Protein AF-A0A454KS93-F1 (afdb_monomer)

InterPro domains:
  IPR001525 C-5 cytosine methyltransferase [PF00145] (97-179)
  IPR029063 S-adenosyl-L-methionine-dependent methyltransferase superfamily [G3DSA:3.40.50.150] (96-334)
  IPR029063 S-adenosyl-L-methionine-dependent methyltransferase superfamily [SSF53335] (95-441)

Mean predicted aligned error: 11.84 Å

Nearest PDB structures (foldseek):
  4h0n-assembly4_D  TM=5.777E-01  e=2.054E-08  Spodoptera frugiperda
  6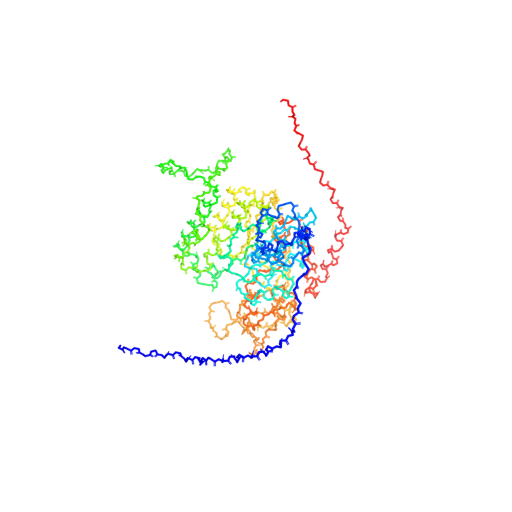fdf-assembly1_A  TM=6.217E-01  e=2.434E-07  Schizosaccharomyces pombe
  3qv2-assembly1_A  TM=5.971E-01  e=1.710E-07  Entamoeba histolytica
  6fdf-assembly4_D  TM=6.252E-01  e=1.832E-06  Schizosaccharomyces pombe
  4zcf-assembly1_B  TM=2.943E-01  e=9.602E-01  Escherichia coli

Foldseek 3Di:
DDDDDDDDDDDDDDDDDDDDDDDDDDDDDDDDDDDDDDDDPPDPPPPDLDQDDLVNQPPHAPVVQPDPSSVVNLCVLCPQHDSRLSHDDDPPQAAEEEAEQCFLHLLPCLQCVLQVHRYNYEYEHQDPLRQVLNVVVVHHYTNDDVLPDQLLRSSLLAHAEYEYEFFAQLQAPVHPVLCPDPVLVVLLLVLLVLLLLQLQLADPPPPPDPPVPPDDPDVPDQQHRGDRPPDDSNNSLVSNVPRPRVRSSCLSVLSNNVSSNVSSNHNHFKYKYKYHLRDDVVSLVSSVVSVVSVQFPDKDKDFDWCQQLAAQATDTIIMIITGRPDPLDVDDDLGDPHGRHDFLCLLQVHDQQWWKAQAPPDDDPPDGTDGRVGSHYAQALSLQQIATVVGNPDHDDLLSLCSNLLHHSVSPRGDDSSSSSHSSRSRDRSSSSNSSVCSNVVGPSSLSSLVSSCVSRVVRRVVVNVVSVVVVVPDDDDDDPDDPDDDDDDD

Radius of gyration: 29.56 Å; Cα contacts (8 Å, |Δi|>4): 821; chains: 1; bounding box: 99×75×86 Å

Secondary structure (DSSP, 8-state):
----PPPPPPPPP--PPPP-PPPP----------------------PPPPPP-GGGGTT--GGG--SHHHHHHHHHHHTTS-GGGGSPPPTTSPEEEEEET-TTSHHHIIIIIIS---EEEEEEES-HHHHHHHHHTT-EEEE--GGGS-TT-GGGTTEEEEEE----TTTSTTS--GGGSHHHHHHHHHHHHHHHHHHTSS---S-----SS-----TTS---PPPP----HHHHHHGGGG-S-TTGGGGGHHHHHHHHHHHTT----EEEEEEETT--HHHHHHHHHHHHHTT-SEEEEEEEEGGGBT-SB--EEEEEEEESSS---S---SS-SS-B---HHHHHT--TTPEEESSTT---TT-SEEESSSPBPPP-GGGGG-EETTBTT----HHHHHHHTT--TT----S-HHHHHHHHHHPPPHHHHHHHHHHHHT--HHHHHHHHHHHHSHHHHHHHHHHHHHHHHHSPPPPP-----------

Structure (mmCIF, N/CA/C/O backbone):
data_AF-A0A454KS93-F1
#
_entry.id   AF-A0A454KS93-F1
#
loop_
_atom_site.group_PDB
_atom_site.id
_atom_site.type_symbol
_atom_site.label_atom_id
_atom_site.label_alt_id
_atom_site.label_comp_id
_atom_site.label_asym_id
_atom_site.label_entity_id
_atom_site.label_seq_id
_atom_site.pdbx_PDB_ins_code
_atom_site.Cartn_x
_atom_site.Cartn_y
_atom_site.Cartn_z
_atom_site.occupancy
_atom_site.B_iso_or_equiv
_atom_site.auth_seq_id
_atom_site.auth_comp_id
_atom_site.auth_asym_id
_atom_site.auth_atom_id
_atom_site.pdbx_PDB_model_num
ATOM 1 N N . MET A 1 1 ? 33.285 26.943 26.520 1.00 32.34 1 MET A N 1
ATOM 2 C CA . MET A 1 1 ? 34.723 26.709 26.775 1.00 32.34 1 MET A CA 1
ATOM 3 C C . MET A 1 1 ? 34.941 25.203 26.921 1.00 32.34 1 MET A C 1
ATOM 5 O O . MET A 1 1 ? 34.524 24.638 27.915 1.00 32.34 1 MET A O 1
ATOM 9 N N . ARG A 1 2 ? 35.495 24.596 25.861 1.00 27.61 2 ARG A N 1
ATOM 10 C CA . ARG A 1 2 ? 36.168 23.284 25.716 1.00 27.61 2 ARG A CA 1
ATOM 11 C C . ARG A 1 2 ? 35.534 21.988 26.264 1.00 27.61 2 ARG A C 1
ATOM 13 O O . ARG A 1 2 ? 35.447 21.743 27.459 1.00 27.61 2 ARG A O 1
ATOM 20 N N . ALA A 1 3 ? 35.246 21.126 25.289 1.00 24.81 3 ALA A N 1
ATOM 21 C CA . ALA A 1 3 ? 34.956 19.702 25.354 1.00 24.81 3 ALA A CA 1
ATOM 22 C C . ALA A 1 3 ? 36.098 18.849 25.942 1.00 24.81 3 ALA A C 1
ATOM 24 O O . ALA A 1 3 ? 37.269 19.226 25.871 1.00 24.81 3 ALA A O 1
ATOM 25 N N . ARG A 1 4 ? 35.755 17.637 26.397 1.00 28.17 4 ARG A N 1
ATOM 26 C CA . ARG A 1 4 ? 36.652 16.474 26.360 1.00 28.17 4 ARG A CA 1
ATOM 27 C C . ARG A 1 4 ? 35.896 15.259 25.827 1.00 28.17 4 ARG A C 1
ATOM 29 O O . ARG A 1 4 ? 35.021 14.716 26.495 1.00 28.17 4 ARG A O 1
ATOM 36 N N . PHE A 1 5 ? 36.255 14.889 24.604 1.00 28.20 5 PHE A N 1
ATOM 37 C CA . PHE A 1 5 ? 35.978 13.603 23.978 1.00 28.20 5 PHE A CA 1
ATOM 38 C C . PHE A 1 5 ? 36.704 12.484 24.742 1.00 28.20 5 PHE A C 1
ATOM 40 O O . PHE A 1 5 ? 37.827 12.680 25.206 1.00 28.20 5 PHE A O 1
ATOM 47 N N . ARG A 1 6 ? 36.059 11.319 24.869 1.00 28.14 6 ARG A N 1
ATOM 48 C CA . ARG A 1 6 ? 36.699 10.052 25.247 1.00 28.14 6 ARG A CA 1
ATOM 49 C C . ARG A 1 6 ? 37.050 9.293 23.967 1.00 28.14 6 ARG A C 1
ATOM 51 O O . ARG A 1 6 ? 36.176 9.086 23.130 1.00 28.14 6 ARG A O 1
ATOM 58 N N . GLU A 1 7 ? 38.316 8.911 23.844 1.00 30.38 7 GLU A N 1
ATOM 59 C CA . GLU A 1 7 ? 38.853 8.037 22.798 1.00 30.38 7 GLU A CA 1
ATOM 60 C C . GLU A 1 7 ? 38.431 6.566 23.002 1.00 30.38 7 GLU A C 1
ATOM 62 O O . GLU A 1 7 ? 38.170 6.158 24.141 1.00 30.38 7 GLU A O 1
ATOM 67 N N . PRO A 1 8 ? 38.370 5.760 21.923 1.00 31.55 8 PRO A N 1
ATOM 68 C CA . PRO A 1 8 ? 38.055 4.339 21.984 1.00 31.55 8 PRO A CA 1
ATOM 69 C C . PRO A 1 8 ? 39.294 3.460 22.235 1.00 31.55 8 PRO A C 1
ATOM 71 O O . PRO A 1 8 ? 40.402 3.747 21.789 1.00 31.55 8 PRO A O 1
ATOM 74 N N . LEU A 1 9 ? 39.062 2.357 22.950 1.00 29.53 9 LEU A N 1
ATOM 75 C CA . LEU A 1 9 ? 40.029 1.313 23.295 1.00 29.53 9 LEU A CA 1
ATOM 76 C C . LEU A 1 9 ? 40.580 0.598 22.051 1.00 29.53 9 LEU A C 1
ATOM 78 O O . LEU A 1 9 ? 39.822 0.108 21.214 1.00 29.53 9 LEU A O 1
ATOM 82 N N . ALA A 1 10 ? 41.908 0.502 21.986 1.00 28.92 10 ALA A N 1
ATOM 83 C CA . ALA A 1 10 ? 42.659 -0.261 20.998 1.00 28.92 10 ALA A CA 1
ATOM 84 C C . ALA A 1 10 ? 42.589 -1.779 21.262 1.00 28.92 10 ALA A C 1
ATOM 86 O O . ALA A 1 10 ? 42.678 -2.237 22.401 1.00 28.92 10 ALA A O 1
ATOM 87 N N . CYS A 1 11 ? 42.464 -2.546 20.179 1.00 27.55 11 CYS A N 1
ATOM 88 C CA . CYS A 1 11 ? 42.562 -4.005 20.132 1.00 27.55 11 CYS A CA 1
ATOM 89 C C . CYS A 1 11 ? 44.049 -4.425 20.048 1.00 27.55 11 CYS A C 1
ATOM 91 O O . CYS A 1 11 ? 44.790 -3.791 19.292 1.00 27.55 11 CYS A O 1
ATOM 93 N N . PRO A 1 12 ? 44.526 -5.449 20.784 1.00 31.70 12 PRO A N 1
ATOM 94 C CA . PRO A 1 12 ? 45.919 -5.878 20.710 1.00 31.70 12 PRO A CA 1
ATOM 95 C C . PRO A 1 12 ? 46.189 -6.780 19.497 1.00 31.70 12 PRO A C 1
ATOM 97 O O . PRO A 1 12 ? 45.365 -7.598 19.090 1.00 31.70 12 PRO A O 1
ATOM 100 N N . ALA A 1 13 ? 47.382 -6.603 18.935 1.00 31.69 13 ALA A N 1
ATOM 101 C CA . ALA A 1 13 ? 47.897 -7.272 17.754 1.00 31.69 13 ALA A CA 1
ATOM 102 C C . ALA A 1 13 ? 48.473 -8.678 18.026 1.00 31.69 13 ALA A C 1
ATOM 104 O O . ALA A 1 13 ? 48.837 -9.026 19.148 1.00 31.69 13 ALA A O 1
ATOM 105 N N . SER A 1 14 ? 48.684 -9.384 16.907 1.00 30.98 14 SER A N 1
ATOM 106 C CA . SER A 1 14 ? 49.675 -10.441 16.635 1.00 30.98 14 SER A CA 1
ATOM 107 C C . SER A 1 14 ? 49.473 -11.833 17.251 1.00 30.98 14 SER A C 1
ATOM 109 O O . SER A 1 14 ? 49.798 -12.083 18.406 1.00 30.98 14 SER A O 1
ATOM 111 N N . VAL A 1 15 ? 49.062 -12.778 16.394 1.00 32.28 15 VAL A N 1
ATOM 112 C CA . VAL A 1 15 ? 49.328 -14.217 16.545 1.00 32.28 15 VAL A CA 1
ATOM 113 C C . VAL A 1 15 ? 50.356 -14.617 15.488 1.00 32.28 15 VAL A C 1
ATOM 115 O O . VAL A 1 15 ? 50.114 -14.510 14.288 1.00 32.28 15 VAL A O 1
ATOM 118 N N . THR A 1 16 ? 51.516 -15.047 15.969 1.00 32.00 16 THR A N 1
ATOM 119 C CA . THR A 1 16 ? 52.634 -15.623 15.219 1.00 32.00 16 THR A CA 1
ATOM 120 C C . THR A 1 16 ? 52.289 -17.060 14.820 1.00 32.00 16 THR A C 1
ATOM 122 O O . THR A 1 16 ? 51.987 -17.868 15.697 1.00 32.00 16 THR A O 1
ATOM 125 N N . PHE A 1 17 ? 52.358 -17.410 13.533 1.00 31.44 17 PHE A N 1
ATOM 126 C CA . PHE A 1 17 ? 52.336 -18.811 13.097 1.00 31.44 17 PHE A CA 1
ATOM 127 C C . PHE A 1 17 ? 53.763 -19.292 12.828 1.00 31.44 17 PHE A C 1
ATOM 129 O O . PHE A 1 17 ? 54.508 -18.668 12.075 1.00 31.44 17 PHE A O 1
ATOM 136 N N . LEU A 1 18 ? 54.127 -20.386 13.503 1.00 31.17 18 LEU A N 1
ATOM 137 C CA . LEU A 1 18 ? 55.395 -21.094 13.376 1.00 31.17 18 LEU A CA 1
ATOM 138 C C . LEU A 1 18 ? 55.593 -21.643 11.956 1.00 31.17 18 LEU A C 1
ATOM 140 O O . LEU A 1 18 ? 54.722 -22.331 11.423 1.00 31.17 18 LEU A O 1
ATOM 144 N N . GLU A 1 19 ? 56.787 -21.422 11.407 1.00 32.50 19 GLU A N 1
ATOM 145 C CA . GLU A 1 19 ? 57.340 -22.213 10.310 1.00 32.50 19 GLU A CA 1
ATOM 146 C C . GLU A 1 19 ? 57.546 -23.664 10.772 1.00 32.50 19 GLU A C 1
ATOM 148 O O . GLU A 1 19 ? 58.285 -23.932 11.720 1.00 32.50 19 GLU A O 1
ATOM 153 N N . LEU A 1 20 ? 56.907 -24.614 10.087 1.00 32.38 20 LEU A N 1
ATOM 154 C CA . LEU A 1 20 ? 57.217 -26.037 10.201 1.00 32.38 20 LEU A CA 1
ATOM 155 C C . LEU A 1 20 ? 58.201 -26.414 9.092 1.00 32.38 20 LEU A C 1
ATOM 157 O O . LEU A 1 20 ? 57.853 -26.485 7.915 1.00 32.38 20 LEU A O 1
ATOM 161 N N . THR A 1 21 ? 59.445 -26.652 9.494 1.00 32.47 21 THR A N 1
ATOM 162 C CA . THR A 1 21 ? 60.526 -27.184 8.664 1.00 32.47 21 THR A CA 1
ATOM 163 C C . THR A 1 21 ? 60.241 -28.653 8.329 1.00 32.47 21 THR A C 1
ATOM 165 O O . THR A 1 21 ? 60.115 -29.482 9.230 1.00 32.47 21 THR A O 1
ATOM 168 N N . VAL A 1 22 ? 60.158 -29.000 7.042 1.00 35.75 22 VAL A N 1
ATOM 169 C CA . VAL A 1 22 ? 60.088 -30.398 6.576 1.00 35.75 22 VAL A CA 1
ATOM 170 C C . VAL A 1 22 ? 61.500 -30.847 6.164 1.00 35.75 22 VAL A C 1
ATOM 172 O O . VAL A 1 22 ? 62.141 -30.142 5.381 1.00 35.75 22 VAL A O 1
ATOM 175 N N . PRO A 1 23 ? 62.024 -31.981 6.668 1.00 32.53 23 PRO A N 1
ATOM 176 C CA . PRO A 1 23 ? 63.381 -32.425 6.363 1.00 32.53 23 PRO A CA 1
ATOM 177 C C . PRO A 1 23 ? 63.497 -33.026 4.954 1.00 32.53 23 PRO A C 1
ATOM 179 O O . PRO A 1 23 ? 62.666 -33.828 4.526 1.00 32.53 23 PRO A O 1
ATOM 182 N N . GLN A 1 24 ? 64.574 -32.658 4.253 1.00 32.94 24 GLN A N 1
ATOM 183 C CA . GLN A 1 24 ? 64.985 -33.240 2.975 1.00 32.94 24 GLN A CA 1
ATOM 184 C C . GLN A 1 24 ? 65.423 -34.701 3.157 1.00 32.94 24 GLN A C 1
ATOM 186 O O . GLN A 1 24 ? 66.399 -34.984 3.848 1.00 32.94 24 GLN A O 1
ATOM 191 N N . LEU A 1 25 ? 64.734 -35.616 2.475 1.00 32.94 25 LEU A N 1
ATOM 192 C CA . LEU A 1 25 ? 65.179 -36.989 2.245 1.00 32.94 25 LEU A CA 1
ATOM 193 C C . LEU A 1 25 ? 65.755 -37.083 0.828 1.00 32.94 25 LEU A C 1
ATOM 195 O O . LEU A 1 25 ? 65.044 -36.926 -0.163 1.00 32.94 25 LEU A O 1
ATOM 199 N N . THR A 1 26 ? 67.061 -37.316 0.746 1.00 34.22 26 THR A N 1
ATOM 200 C CA . THR A 1 26 ? 67.799 -37.613 -0.482 1.00 34.22 26 THR A CA 1
ATOM 201 C C . THR A 1 26 ? 67.627 -39.087 -0.858 1.00 34.22 26 THR A C 1
ATOM 203 O O . THR A 1 26 ? 67.929 -39.978 -0.067 1.00 34.22 26 THR A O 1
ATOM 206 N N . LEU A 1 27 ? 67.185 -39.351 -2.090 1.00 37.44 27 LEU A N 1
ATOM 207 C CA . LEU A 1 27 ? 67.285 -40.663 -2.740 1.00 37.44 27 LEU A CA 1
ATOM 208 C C . LEU A 1 27 ? 68.168 -40.544 -3.996 1.00 37.44 27 LEU A C 1
ATOM 210 O O . LEU A 1 27 ? 68.100 -39.523 -4.685 1.00 37.44 27 LEU A O 1
ATOM 214 N N . PRO A 1 28 ? 69.018 -41.544 -4.296 1.00 33.94 28 PRO A N 1
ATOM 215 C CA . PRO A 1 28 ? 70.029 -41.429 -5.338 1.00 33.94 28 PRO A CA 1
ATOM 216 C C . PRO A 1 28 ? 69.513 -41.822 -6.732 1.00 33.94 28 PRO A C 1
ATOM 218 O O . PRO A 1 28 ? 68.900 -42.867 -6.915 1.00 33.94 28 PRO A O 1
ATOM 221 N N . GLY A 1 29 ? 69.867 -40.985 -7.712 1.00 38.38 29 GLY A N 1
ATOM 222 C CA . GLY A 1 29 ? 70.381 -41.366 -9.032 1.00 38.38 29 GLY A CA 1
ATOM 223 C C . GLY A 1 29 ? 69.518 -42.215 -9.962 1.00 38.38 29 GLY A C 1
ATOM 224 O O . GLY A 1 29 ? 69.742 -43.416 -10.034 1.00 38.38 29 GLY A O 1
ATOM 225 N N . ILE A 1 30 ? 68.699 -41.568 -10.804 1.00 34.62 30 ILE A N 1
ATOM 226 C CA . ILE A 1 30 ? 68.398 -42.017 -12.179 1.00 34.62 30 ILE A CA 1
ATOM 227 C C . ILE A 1 30 ? 68.176 -40.779 -13.074 1.00 34.62 30 ILE A C 1
ATOM 229 O O . ILE A 1 30 ? 67.303 -39.959 -12.799 1.00 34.62 30 ILE A O 1
ATOM 233 N N . THR A 1 31 ? 68.921 -40.678 -14.176 1.00 33.78 31 THR A N 1
ATOM 234 C CA . THR A 1 31 ? 68.682 -39.764 -15.314 1.00 33.78 31 THR A CA 1
ATOM 235 C C . THR A 1 31 ? 68.982 -40.547 -16.602 1.00 33.78 31 THR A C 1
ATOM 237 O O . THR A 1 31 ? 69.881 -41.386 -16.571 1.00 33.78 31 THR A O 1
ATOM 240 N N . PRO A 1 32 ? 68.420 -40.207 -17.775 1.00 41.47 32 PRO A N 1
ATOM 241 C CA . PRO A 1 32 ? 67.010 -40.033 -18.127 1.00 41.47 32 PRO A CA 1
ATOM 242 C C . PRO A 1 32 ? 66.598 -40.980 -19.282 1.00 41.47 32 PRO A C 1
ATOM 244 O O . PRO A 1 32 ? 67.422 -41.378 -20.101 1.00 41.47 32 PRO A O 1
ATOM 247 N N . ALA A 1 33 ? 65.302 -41.249 -19.439 1.00 30.98 33 ALA A N 1
ATOM 248 C CA . ALA A 1 33 ? 64.746 -41.654 -20.731 1.00 30.98 33 ALA A CA 1
ATOM 249 C C . ALA A 1 33 ? 63.745 -40.579 -21.167 1.00 30.98 33 ALA A C 1
ATOM 251 O O . ALA A 1 33 ? 62.695 -40.426 -20.548 1.00 30.98 33 ALA A O 1
ATOM 252 N N . GLN A 1 34 ? 64.084 -39.805 -22.201 1.00 43.91 34 GLN A N 1
ATOM 253 C CA . GLN A 1 34 ? 63.077 -39.044 -22.941 1.00 43.91 34 GLN A CA 1
ATOM 254 C C . GLN A 1 34 ? 62.287 -40.017 -23.817 1.00 43.91 34 GLN A C 1
ATOM 256 O O . GLN A 1 34 ? 62.895 -40.817 -24.533 1.00 43.91 34 GLN A O 1
ATOM 261 N N . PRO A 1 35 ? 60.950 -39.916 -23.814 1.00 35.12 35 PRO A N 1
ATOM 262 C CA . PRO A 1 35 ? 60.295 -39.851 -25.112 1.00 35.12 35 PRO A CA 1
ATOM 263 C C . PRO A 1 35 ? 59.143 -38.840 -25.197 1.00 35.12 35 PRO A C 1
ATOM 265 O O . PRO A 1 35 ? 58.388 -38.613 -24.256 1.00 35.12 35 PRO A O 1
ATOM 268 N N . SER A 1 36 ? 59.061 -38.292 -26.411 1.00 33.25 36 SER A N 1
ATOM 269 C CA . SER A 1 36 ? 57.916 -37.712 -27.118 1.00 33.25 36 SER A CA 1
ATOM 270 C C . SER A 1 36 ? 57.097 -36.626 -26.422 1.00 33.25 36 SER A C 1
ATOM 272 O O . SER A 1 36 ? 56.149 -36.876 -25.680 1.00 33.25 36 SER A O 1
ATOM 274 N N . VAL A 1 37 ? 57.401 -35.396 -26.831 1.00 46.84 37 VAL A N 1
ATOM 275 C CA . VAL A 1 37 ? 56.399 -34.354 -27.042 1.00 46.84 37 VAL A CA 1
ATOM 276 C C . VAL A 1 37 ? 55.447 -34.880 -28.115 1.00 46.84 37 VAL A C 1
ATOM 278 O O . VAL A 1 37 ? 55.883 -35.016 -29.247 1.00 46.84 37 VAL A O 1
ATOM 281 N N . ASP A 1 38 ? 54.231 -35.282 -27.746 1.00 45.75 38 ASP A N 1
ATOM 282 C CA . ASP A 1 38 ? 53.028 -35.159 -28.581 1.00 45.75 38 ASP A CA 1
ATOM 283 C C . ASP A 1 38 ? 51.778 -35.616 -27.804 1.00 45.75 38 ASP A C 1
ATOM 285 O O . ASP A 1 38 ? 51.724 -36.699 -27.227 1.00 45.75 38 ASP A O 1
ATOM 289 N N . HIS A 1 39 ? 50.773 -34.736 -27.809 1.00 45.06 39 HIS A N 1
ATOM 290 C CA . HIS A 1 39 ? 49.385 -34.926 -27.364 1.00 45.06 39 HIS A CA 1
ATOM 291 C C . HIS A 1 39 ? 49.109 -35.149 -25.863 1.00 45.06 39 HIS A C 1
ATOM 293 O O . HIS A 1 39 ? 48.616 -36.191 -25.438 1.00 45.06 39 HIS A O 1
ATOM 299 N N . LEU A 1 40 ? 49.245 -34.076 -25.075 1.00 34.47 40 LEU A N 1
ATOM 300 C CA . LEU A 1 40 ? 48.333 -33.835 -23.949 1.00 34.47 40 LEU A CA 1
ATOM 301 C C . LEU A 1 40 ? 47.090 -33.100 -24.485 1.00 34.47 40 LEU A C 1
ATOM 303 O O . LEU A 1 40 ? 47.260 -32.098 -25.188 1.00 34.47 40 LEU A O 1
ATOM 307 N N . PRO A 1 41 ? 45.851 -33.543 -24.191 1.00 39.47 41 PRO A N 1
ATOM 308 C CA . PRO A 1 41 ? 44.673 -32.747 -24.506 1.00 39.47 41 PRO A CA 1
ATOM 309 C C . PRO A 1 41 ? 44.798 -31.418 -23.767 1.00 39.47 41 PRO A C 1
ATOM 311 O O . PRO A 1 41 ? 45.156 -31.396 -22.587 1.00 39.47 41 PRO A O 1
ATOM 314 N N . ALA A 1 42 ? 44.552 -30.324 -24.490 1.00 37.59 42 ALA A N 1
ATOM 315 C CA . ALA A 1 42 ? 44.573 -28.971 -23.964 1.00 37.59 42 ALA A CA 1
ATOM 316 C C . ALA A 1 42 ? 43.898 -28.948 -22.589 1.00 37.59 42 ALA A C 1
ATOM 318 O O . ALA A 1 42 ? 42.698 -29.202 -22.468 1.00 37.59 42 ALA A O 1
ATOM 319 N N . ALA A 1 43 ? 44.703 -28.693 -21.555 1.00 41.03 43 ALA A N 1
ATOM 320 C CA . ALA A 1 43 ? 44.211 -28.439 -20.220 1.00 41.03 43 ALA A CA 1
ATOM 321 C C . ALA A 1 43 ? 43.101 -27.398 -20.344 1.00 41.03 43 ALA A C 1
ATOM 323 O O . ALA A 1 43 ? 43.316 -26.328 -20.920 1.00 41.03 43 ALA A O 1
ATOM 324 N N . ALA A 1 44 ? 41.912 -27.755 -19.859 1.00 44.31 44 ALA A N 1
ATOM 325 C CA . ALA A 1 44 ? 40.787 -26.854 -19.746 1.00 44.31 44 ALA A CA 1
ATOM 326 C C . ALA A 1 44 ? 41.301 -25.547 -19.142 1.00 44.31 44 ALA A C 1
ATOM 328 O O . ALA A 1 44 ? 41.690 -25.503 -17.971 1.00 44.31 44 ALA A O 1
ATOM 329 N N . PHE A 1 45 ? 41.356 -24.499 -19.966 1.00 44.28 45 PHE A N 1
ATOM 330 C CA . PHE A 1 45 ? 41.497 -23.142 -19.480 1.00 44.28 45 PHE A CA 1
ATOM 331 C C . PHE A 1 45 ? 40.414 -22.994 -18.417 1.00 44.28 45 PHE A C 1
ATOM 333 O O . PHE A 1 45 ? 39.227 -22.981 -18.747 1.00 44.28 45 PHE A O 1
ATOM 340 N N . ARG A 1 46 ? 40.807 -22.924 -17.141 1.00 47.16 46 ARG A N 1
ATOM 341 C CA . ARG A 1 46 ? 39.933 -22.399 -16.098 1.00 47.16 46 ARG A CA 1
ATOM 342 C C . ARG A 1 46 ? 39.696 -20.945 -16.483 1.00 47.16 46 ARG A C 1
ATOM 344 O O . ARG A 1 46 ? 40.451 -20.064 -16.080 1.00 47.16 46 ARG A O 1
ATOM 351 N N . ARG A 1 47 ? 38.711 -20.705 -17.355 1.00 52.50 47 ARG A N 1
ATOM 352 C CA . ARG A 1 47 ? 38.129 -19.381 -17.536 1.00 52.50 47 ARG A CA 1
ATOM 353 C C . ARG A 1 47 ? 37.746 -18.945 -16.127 1.00 52.50 47 ARG A C 1
ATOM 355 O O . ARG A 1 47 ? 37.095 -19.705 -15.412 1.00 52.50 47 ARG A O 1
ATOM 362 N N . GLY A 1 48 ? 38.240 -17.783 -15.704 1.00 58.53 48 GLY A N 1
ATOM 363 C CA . GLY A 1 48 ? 37.779 -17.167 -14.464 1.00 58.53 48 GLY A CA 1
ATOM 364 C C . GLY A 1 48 ? 36.249 -17.059 -14.464 1.00 58.53 48 GLY A C 1
ATOM 365 O O . GLY A 1 48 ? 35.633 -17.227 -15.522 1.00 58.53 48 GLY A O 1
ATOM 366 N N . PRO A 1 49 ? 35.626 -16.809 -13.302 1.00 62.44 49 PRO A N 1
ATOM 367 C CA . PRO A 1 49 ? 34.172 -16.726 -13.211 1.00 62.44 49 PRO A CA 1
ATOM 368 C C . PRO A 1 49 ? 33.639 -15.764 -14.282 1.00 62.44 49 PRO A C 1
ATOM 370 O O . PRO A 1 49 ? 34.060 -14.608 -14.356 1.00 62.44 49 PRO A O 1
ATOM 373 N N . ARG A 1 50 ? 32.780 -16.275 -15.172 1.00 77.88 50 ARG A N 1
ATOM 374 C CA . ARG A 1 50 ? 32.150 -15.484 -16.234 1.00 77.88 50 ARG A CA 1
ATOM 375 C C . ARG A 1 50 ? 31.153 -14.537 -15.576 1.00 77.88 50 ARG A C 1
ATOM 377 O O . ARG A 1 50 ? 30.184 -15.000 -14.990 1.00 77.88 50 ARG A O 1
ATOM 384 N N . THR A 1 51 ? 31.361 -13.234 -15.713 1.00 89.50 51 THR A N 1
ATOM 385 C CA . THR A 1 51 ? 30.363 -12.230 -15.327 1.00 89.50 51 THR A CA 1
ATOM 386 C C . THR A 1 51 ? 29.194 -12.287 -16.305 1.00 89.50 51 THR A C 1
ATOM 388 O O . THR A 1 51 ? 29.401 -12.112 -17.506 1.00 89.50 51 THR A O 1
ATOM 391 N N . LEU A 1 52 ? 27.985 -12.546 -15.803 1.00 92.56 52 LEU A N 1
ATOM 392 C CA . LEU A 1 52 ? 26.774 -12.501 -16.623 1.00 92.56 52 LEU A CA 1
ATOM 393 C C . LEU A 1 52 ? 26.311 -11.051 -16.823 1.00 92.56 52 LEU A C 1
ATOM 395 O O . LEU A 1 52 ? 26.431 -10.200 -15.935 1.00 92.56 52 LEU A O 1
ATOM 399 N N . THR A 1 53 ? 25.738 -10.797 -17.991 1.00 93.38 53 THR A N 1
ATOM 400 C CA . THR A 1 53 ? 25.072 -9.558 -18.400 1.00 93.38 53 THR A CA 1
ATOM 401 C C . THR A 1 53 ? 23.620 -9.848 -18.777 1.00 93.38 53 THR A C 1
ATOM 403 O O . THR A 1 53 ? 23.243 -11.000 -18.976 1.00 93.38 53 THR A O 1
ATOM 406 N N . TYR A 1 54 ? 22.787 -8.815 -18.918 1.00 91.62 54 TYR A N 1
ATOM 407 C CA . TYR A 1 54 ? 21.396 -9.008 -19.344 1.00 91.62 54 TYR A CA 1
ATOM 408 C C . TYR A 1 54 ? 21.270 -9.614 -20.748 1.00 91.62 54 TYR A C 1
ATOM 410 O O . TYR A 1 54 ? 20.358 -10.406 -20.969 1.00 91.62 54 TYR A O 1
ATOM 418 N N . ALA A 1 55 ? 22.211 -9.313 -21.649 1.00 92.06 55 ALA A N 1
ATOM 419 C CA . ALA A 1 55 ? 22.267 -9.901 -22.987 1.00 92.06 55 ALA A CA 1
ATOM 420 C C . ALA A 1 55 ? 22.486 -11.424 -22.938 1.00 92.06 55 ALA A C 1
ATOM 422 O O . ALA A 1 55 ? 21.963 -12.157 -23.769 1.00 92.06 55 ALA A O 1
ATOM 423 N N . ASP A 1 56 ? 23.198 -11.929 -21.922 1.00 93.75 56 ASP A N 1
ATOM 424 C CA . ASP A 1 56 ? 23.396 -13.373 -21.738 1.00 93.75 56 ASP A CA 1
ATOM 425 C C . ASP A 1 56 ? 22.105 -14.119 -21.359 1.00 93.75 56 ASP A C 1
ATOM 427 O O . ASP A 1 56 ? 22.082 -15.352 -21.426 1.00 93.75 56 ASP A O 1
ATOM 431 N N . LEU A 1 57 ? 21.061 -13.396 -20.931 1.00 94.38 57 LEU A N 1
ATOM 432 C CA . LEU A 1 57 ? 19.768 -13.945 -20.507 1.00 94.38 57 LEU A CA 1
ATOM 433 C C . LEU A 1 57 ? 18.721 -13.942 -21.632 1.00 94.38 57 LEU A C 1
ATOM 435 O O . LEU A 1 57 ? 17.672 -14.568 -21.482 1.00 94.38 57 LEU A O 1
ATOM 439 N N . GLU A 1 58 ? 18.967 -13.234 -22.738 1.00 90.94 58 GLU A N 1
ATOM 440 C CA . GLU A 1 58 ? 18.001 -13.094 -23.831 1.00 90.94 58 GLU A CA 1
ATOM 441 C C . GLU A 1 58 ? 17.645 -14.453 -24.450 1.00 90.94 58 GLU A C 1
ATOM 443 O O . GLU A 1 58 ? 18.514 -15.252 -24.799 1.00 90.94 58 GLU A O 1
ATOM 448 N N . GLY A 1 59 ? 16.342 -14.730 -24.561 1.00 90.38 59 GLY A N 1
ATOM 449 C CA . GLY A 1 59 ? 15.826 -15.991 -25.104 1.00 90.38 59 GLY A CA 1
ATOM 450 C C . GLY A 1 59 ? 16.081 -17.227 -24.232 1.00 90.38 59 GLY A C 1
ATOM 451 O O . GLY A 1 59 ? 15.806 -18.338 -24.679 1.00 90.38 59 GLY A O 1
ATOM 452 N N . ARG A 1 60 ? 16.596 -17.054 -23.008 1.00 93.19 60 ARG A N 1
ATOM 453 C CA . ARG A 1 60 ? 16.867 -18.138 -22.056 1.00 93.19 60 ARG A CA 1
ATOM 454 C C . ARG A 1 60 ? 15.907 -18.096 -20.872 1.00 93.19 60 ARG A C 1
ATOM 456 O O . ARG A 1 60 ? 15.210 -17.115 -20.623 1.00 93.19 60 ARG A O 1
ATOM 463 N N . SER A 1 61 ? 15.900 -19.187 -20.128 1.00 92.62 61 SER A N 1
ATOM 464 C CA . SER A 1 61 ? 15.115 -19.427 -18.925 1.00 92.62 61 SER A CA 1
ATOM 465 C C . SER A 1 61 ? 16.030 -19.636 -17.718 1.00 92.62 61 SER A C 1
ATOM 467 O O . SER A 1 61 ? 17.219 -19.928 -17.859 1.00 92.62 61 SER A O 1
ATOM 469 N N . LEU A 1 62 ? 15.471 -19.555 -16.508 1.00 91.56 62 LEU A N 1
ATOM 470 C CA . LEU A 1 62 ? 16.220 -19.818 -15.274 1.00 91.56 62 LEU A CA 1
ATOM 471 C C . LEU A 1 62 ? 16.863 -21.217 -15.266 1.00 91.56 62 LEU A C 1
ATOM 473 O O . LEU A 1 62 ? 17.957 -21.399 -14.732 1.00 91.56 62 LEU A O 1
ATOM 477 N N . THR A 1 63 ? 16.203 -22.203 -15.879 1.00 92.25 63 THR A N 1
ATOM 478 C CA . THR A 1 63 ? 16.677 -23.592 -15.937 1.00 92.25 63 THR A CA 1
ATOM 479 C C . THR A 1 63 ? 17.920 -23.775 -16.803 1.00 92.25 63 THR A C 1
ATOM 481 O O . THR A 1 63 ? 18.611 -24.778 -16.649 1.00 92.25 63 THR A O 1
ATOM 484 N N . ASP A 1 64 ? 18.254 -22.804 -17.657 1.00 93.06 64 ASP A N 1
ATOM 485 C CA . ASP A 1 64 ? 19.444 -22.864 -18.509 1.00 93.06 64 ASP A CA 1
ATOM 486 C C . ASP A 1 64 ? 20.747 -22.537 -17.760 1.00 93.06 64 ASP A C 1
ATOM 488 O O . ASP A 1 64 ? 21.822 -22.662 -18.344 1.00 93.06 64 ASP A O 1
ATOM 492 N N . PHE A 1 65 ? 20.674 -22.101 -16.498 1.00 93.50 65 PHE A N 1
ATOM 493 C CA . PHE A 1 65 ? 21.814 -21.637 -15.698 1.00 93.50 65 PHE A CA 1
ATOM 494 C C . PHE A 1 65 ? 22.002 -22.512 -14.458 1.00 93.50 65 PHE A C 1
ATOM 496 O O . PHE A 1 65 ? 21.702 -22.103 -13.344 1.00 93.50 65 PHE A O 1
ATOM 503 N N . THR A 1 66 ? 22.456 -23.753 -14.607 1.00 91.56 66 THR A N 1
ATOM 504 C CA . THR A 1 66 ? 22.533 -24.689 -13.467 1.00 91.56 66 THR A CA 1
ATOM 505 C C . THR A 1 66 ? 23.816 -24.567 -12.644 1.00 91.56 66 THR A C 1
ATOM 507 O O . THR A 1 66 ? 23.885 -25.120 -11.546 1.00 91.56 66 THR A O 1
ATOM 510 N N . ALA A 1 67 ? 24.852 -23.901 -13.165 1.00 92.81 67 ALA A N 1
ATOM 511 C CA . ALA A 1 67 ? 26.140 -23.820 -12.487 1.00 92.81 67 ALA A CA 1
ATOM 512 C C . ALA A 1 67 ? 26.069 -22.876 -11.263 1.00 92.81 67 ALA A C 1
ATOM 514 O O . ALA A 1 67 ? 25.501 -21.786 -11.374 1.00 92.81 67 ALA A O 1
ATOM 515 N N . PRO A 1 68 ? 26.641 -23.239 -10.096 1.00 92.50 68 PRO A N 1
ATOM 516 C CA . PRO A 1 68 ? 26.597 -22.398 -8.895 1.00 92.50 68 PRO A CA 1
ATOM 517 C C . PRO A 1 68 ? 27.142 -20.977 -9.098 1.00 92.50 68 PRO A C 1
ATOM 519 O O . PRO A 1 68 ? 26.600 -20.020 -8.550 1.00 92.50 68 PRO A O 1
ATOM 522 N N . GLU A 1 69 ? 28.195 -20.826 -9.899 1.00 91.81 69 GLU A N 1
ATOM 523 C CA . GLU A 1 69 ? 28.775 -19.534 -10.261 1.00 91.81 69 GLU A CA 1
ATOM 524 C C . GLU A 1 69 ? 27.827 -18.675 -11.110 1.00 91.81 69 GLU A C 1
ATOM 526 O O . GLU A 1 69 ? 27.743 -17.468 -10.897 1.00 91.81 69 GLU A O 1
ATOM 531 N N . GLU A 1 70 ? 27.058 -19.285 -12.016 1.00 92.50 70 GLU A N 1
ATOM 532 C CA . GLU A 1 70 ? 26.042 -18.584 -12.805 1.00 92.50 70 GLU A CA 1
ATOM 533 C C . GLU A 1 70 ? 24.866 -18.171 -11.920 1.00 92.50 70 GLU A C 1
ATOM 535 O O . GLU A 1 70 ? 24.395 -17.042 -12.013 1.00 92.50 70 GLU A O 1
ATOM 540 N N . GLN A 1 71 ? 24.435 -19.042 -11.005 1.00 93.75 71 GLN A N 1
ATOM 541 C CA . GLN A 1 71 ? 23.385 -18.732 -10.032 1.00 93.75 71 GLN A CA 1
ATOM 542 C C . GLN A 1 71 ? 23.769 -17.554 -9.124 1.00 93.75 71 GLN A C 1
ATOM 544 O O . GLN A 1 71 ? 22.942 -16.681 -8.862 1.00 93.75 71 GLN A O 1
ATOM 549 N N . ALA A 1 72 ? 25.030 -17.473 -8.689 1.00 93.88 72 ALA A N 1
ATOM 550 C CA . ALA A 1 72 ? 25.528 -16.327 -7.929 1.00 93.88 72 ALA A CA 1
ATOM 551 C C . ALA A 1 72 ? 25.502 -15.026 -8.754 1.00 93.88 72 ALA A C 1
ATOM 553 O O . ALA A 1 72 ? 25.094 -13.977 -8.248 1.00 93.88 72 ALA A O 1
ATOM 554 N N . GLU A 1 73 ? 25.876 -15.091 -10.033 1.00 95.62 73 GLU A N 1
ATOM 555 C CA . GLU A 1 73 ? 25.804 -13.941 -10.937 1.00 95.62 73 GLU A CA 1
ATOM 556 C C . GLU A 1 73 ? 24.361 -13.520 -11.246 1.00 95.62 73 GLU A C 1
ATOM 558 O O . GLU A 1 73 ? 24.082 -12.324 -11.317 1.00 95.62 73 GLU A O 1
ATOM 563 N N . LEU A 1 74 ? 23.424 -14.465 -11.353 1.00 96.75 74 LEU A N 1
ATOM 564 C CA . LEU A 1 74 ? 21.998 -14.162 -11.484 1.00 96.75 74 LEU A CA 1
ATOM 565 C C . LEU A 1 74 ? 21.460 -13.428 -10.251 1.00 96.75 74 LEU A C 1
ATOM 567 O O . LEU A 1 74 ? 20.738 -12.448 -10.402 1.00 96.75 74 LEU A O 1
ATOM 571 N N . VAL A 1 75 ? 21.839 -13.840 -9.037 1.00 96.38 75 VAL A N 1
ATOM 572 C CA . VAL A 1 75 ? 21.479 -13.113 -7.804 1.00 96.38 75 VAL A CA 1
ATOM 573 C C . VAL A 1 75 ? 22.044 -11.691 -7.828 1.00 96.38 75 VAL A C 1
ATOM 575 O O . VAL A 1 75 ? 21.335 -10.741 -7.503 1.00 96.38 75 VAL A O 1
ATOM 578 N N . ARG A 1 76 ? 23.298 -11.519 -8.266 1.00 95.94 76 ARG A N 1
ATOM 579 C CA . ARG A 1 76 ? 23.915 -10.192 -8.404 1.00 95.94 76 ARG A CA 1
ATOM 580 C C . ARG A 1 76 ? 23.168 -9.316 -9.415 1.00 95.94 76 ARG A C 1
ATOM 582 O O . ARG A 1 76 ? 22.933 -8.147 -9.124 1.00 95.94 76 ARG A O 1
ATOM 589 N N . LEU A 1 77 ? 22.811 -9.862 -10.580 1.00 96.50 77 LEU A N 1
ATOM 590 C CA . LEU A 1 77 ? 22.058 -9.154 -11.623 1.00 96.50 77 LEU A CA 1
ATOM 591 C C . LEU A 1 77 ? 20.630 -8.817 -11.192 1.00 96.50 77 LEU A C 1
ATOM 593 O O . LEU A 1 77 ? 20.121 -7.764 -11.553 1.00 96.50 77 LEU A O 1
ATOM 597 N N . ALA A 1 78 ? 19.976 -9.695 -10.432 1.00 96.88 78 ALA A N 1
ATOM 598 C CA . ALA A 1 78 ? 18.627 -9.453 -9.936 1.00 96.88 78 ALA A CA 1
ATOM 599 C C . ALA A 1 78 ? 18.599 -8.353 -8.867 1.00 96.88 78 ALA A C 1
ATOM 601 O O . ALA A 1 78 ? 17.561 -7.727 -8.661 1.00 96.88 78 ALA A O 1
ATOM 602 N N . GLY A 1 79 ? 19.722 -8.100 -8.190 1.00 95.19 79 GLY A N 1
ATOM 603 C CA . GLY A 1 79 ? 19.781 -7.147 -7.092 1.00 95.19 79 GLY A CA 1
ATOM 604 C C . GLY A 1 79 ? 18.832 -7.577 -5.965 1.00 95.19 79 GLY A C 1
ATOM 605 O O . GLY A 1 79 ? 18.903 -8.721 -5.517 1.00 95.19 79 GLY A O 1
ATOM 606 N N . PRO A 1 80 ? 17.943 -6.695 -5.472 1.00 95.81 80 PRO A N 1
ATOM 607 C CA . PRO A 1 80 ? 16.980 -7.077 -4.443 1.00 95.81 80 PRO A CA 1
ATOM 608 C C . PRO A 1 80 ? 15.823 -7.931 -4.988 1.00 95.81 80 PRO A C 1
ATOM 610 O O . PRO A 1 80 ? 15.092 -8.527 -4.198 1.00 95.81 80 PRO A O 1
ATOM 613 N N . TRP A 1 81 ? 15.623 -7.972 -6.307 1.00 98.06 81 TRP A N 1
ATOM 614 C CA . TRP A 1 81 ? 14.469 -8.606 -6.938 1.00 98.06 81 TRP A CA 1
ATOM 615 C C . TRP A 1 81 ? 14.613 -10.134 -6.994 1.00 98.06 81 TRP A C 1
ATOM 617 O O . TRP A 1 81 ? 15.728 -10.660 -6.975 1.00 98.06 81 TRP A O 1
ATOM 627 N N . PRO A 1 82 ? 13.505 -10.890 -7.093 1.00 97.12 82 PRO A N 1
ATOM 628 C CA . PRO A 1 82 ? 13.590 -12.328 -7.308 1.00 97.12 82 PRO A CA 1
ATOM 629 C C . PRO A 1 82 ? 14.347 -12.655 -8.598 1.00 97.12 82 PRO A C 1
ATOM 631 O O . PRO A 1 82 ? 14.037 -12.111 -9.652 1.00 97.12 82 PRO A O 1
ATOM 634 N N . VAL A 1 83 ? 15.271 -13.617 -8.556 1.00 97.19 83 VAL A N 1
ATOM 635 C CA . VAL A 1 83 ? 16.039 -14.042 -9.745 1.00 97.19 83 VAL A CA 1
ATOM 636 C C . VAL A 1 83 ? 15.134 -14.428 -10.918 1.00 97.19 83 VAL A C 1
ATOM 638 O O . VAL A 1 83 ? 15.428 -14.093 -12.061 1.00 97.19 83 VAL A O 1
ATOM 641 N N . ARG A 1 84 ? 13.988 -15.066 -10.646 1.00 95.50 84 ARG A N 1
ATOM 642 C CA . ARG A 1 84 ? 12.993 -15.414 -11.676 1.00 95.50 84 ARG A CA 1
ATOM 643 C C . ARG A 1 84 ? 12.476 -14.202 -12.468 1.00 95.50 84 ARG A C 1
ATOM 645 O O . ARG A 1 84 ? 12.098 -14.359 -13.621 1.00 95.50 84 ARG A O 1
ATOM 652 N N . TRP A 1 85 ? 12.503 -12.998 -11.893 1.00 97.19 85 TRP A N 1
ATOM 653 C CA . TRP A 1 85 ? 12.065 -11.774 -12.567 1.00 97.19 85 TRP A CA 1
ATOM 654 C C . TRP A 1 85 ? 13.057 -11.267 -13.621 1.00 97.19 85 TRP A C 1
ATOM 656 O O . TRP A 1 85 ? 12.684 -10.468 -14.474 1.00 97.19 85 TRP A O 1
ATOM 666 N N . LEU A 1 86 ? 14.290 -11.785 -13.642 1.00 96.94 86 LEU A N 1
ATOM 667 C CA . LEU A 1 86 ? 15.229 -11.546 -14.740 1.00 96.94 86 LEU A CA 1
ATOM 668 C C . LEU A 1 86 ? 14.803 -12.205 -16.057 1.00 96.94 86 LEU A C 1
ATOM 670 O O . LEU A 1 86 ? 15.323 -11.834 -17.106 1.00 96.94 86 LEU A O 1
ATOM 674 N N . PHE A 1 87 ? 13.868 -13.152 -16.038 1.00 95.81 87 PHE A N 1
ATOM 675 C CA . PHE A 1 87 ? 13.456 -13.915 -17.217 1.00 95.81 87 PHE A CA 1
ATOM 676 C C . PHE A 1 87 ? 12.034 -13.568 -17.643 1.00 95.81 87 PHE A C 1
ATOM 678 O O . PHE A 1 87 ? 11.219 -13.138 -16.816 1.00 95.81 87 PHE A O 1
ATOM 685 N N . ALA A 1 88 ? 11.750 -13.743 -18.936 1.00 93.38 88 ALA A N 1
ATOM 686 C CA . ALA A 1 88 ? 10.420 -13.496 -19.476 1.00 93.38 88 ALA A CA 1
ATOM 687 C C . ALA A 1 88 ? 9.423 -14.448 -18.808 1.00 93.38 88 ALA A C 1
ATOM 689 O O . ALA A 1 88 ? 9.771 -15.617 -18.617 1.00 93.38 88 ALA A O 1
ATOM 690 N N . PRO A 1 89 ? 8.230 -13.970 -18.418 1.00 93.50 89 PRO A N 1
ATOM 691 C CA . PRO A 1 89 ? 7.187 -14.864 -17.945 1.00 93.50 89 PRO A CA 1
ATOM 692 C C . PRO A 1 89 ? 6.783 -15.827 -19.070 1.00 93.50 89 PRO A C 1
ATOM 694 O O . PRO A 1 89 ? 6.756 -15.447 -20.246 1.00 93.50 89 PRO A O 1
ATOM 697 N N . ALA A 1 90 ? 6.486 -17.073 -18.712 1.00 91.31 90 ALA A N 1
ATOM 698 C CA . ALA A 1 90 ? 5.815 -18.011 -19.602 1.00 91.31 90 ALA A CA 1
ATOM 699 C C . ALA A 1 90 ? 4.383 -17.531 -19.907 1.00 91.31 90 ALA A C 1
ATOM 701 O O . ALA A 1 90 ? 3.847 -16.656 -19.232 1.00 91.31 90 ALA A O 1
ATOM 702 N N . ALA A 1 91 ? 3.751 -18.095 -20.939 1.00 87.12 91 ALA A N 1
ATOM 703 C CA . ALA A 1 91 ? 2.413 -17.668 -21.363 1.00 87.12 91 ALA A CA 1
ATOM 704 C C . ALA A 1 91 ? 1.324 -17.897 -20.294 1.00 87.12 91 ALA A C 1
ATOM 706 O O . ALA A 1 91 ? 0.292 -17.233 -20.327 1.00 87.12 91 ALA A O 1
ATOM 707 N N . ASP A 1 92 ? 1.546 -18.846 -19.386 1.00 90.94 92 ASP A N 1
ATOM 708 C CA . ASP A 1 92 ? 0.673 -19.227 -18.277 1.00 90.94 92 ASP A CA 1
ATOM 709 C C . ASP A 1 92 ? 1.151 -18.714 -16.909 1.00 90.94 92 ASP A C 1
ATOM 711 O O . ASP A 1 92 ? 0.484 -18.967 -15.905 1.00 90.94 92 ASP A O 1
ATOM 715 N N . ASP A 1 93 ? 2.269 -17.979 -16.854 1.00 94.19 93 ASP A N 1
ATOM 716 C CA . ASP A 1 93 ? 2.723 -17.355 -15.612 1.00 94.19 93 ASP A CA 1
ATOM 717 C C . ASP A 1 93 ? 1.757 -16.233 -15.188 1.00 94.19 93 ASP A C 1
ATOM 719 O O . ASP A 1 93 ? 1.249 -15.487 -16.034 1.00 94.19 93 ASP A O 1
ATOM 723 N N . PRO A 1 94 ? 1.529 -16.053 -13.876 1.00 95.25 94 PRO A N 1
ATOM 724 C CA . PRO A 1 94 ? 0.700 -14.966 -13.381 1.00 95.25 94 PRO A CA 1
ATOM 725 C C . PRO A 1 94 ? 1.340 -13.598 -13.642 1.00 95.25 94 PRO A C 1
ATOM 727 O O . PRO A 1 94 ? 2.567 -13.447 -13.681 1.00 95.25 94 PRO A O 1
ATOM 730 N N . ASP A 1 95 ? 0.492 -12.570 -13.719 1.00 95.88 95 ASP A N 1
ATOM 731 C CA . ASP A 1 95 ? 0.938 -11.181 -13.801 1.00 95.88 95 ASP A CA 1
ATOM 732 C C . ASP A 1 95 ? 1.885 -10.842 -12.642 1.00 95.88 95 ASP A C 1
ATOM 734 O O . ASP A 1 95 ? 1.656 -11.202 -11.480 1.00 95.88 95 ASP A O 1
ATOM 738 N N . ARG A 1 96 ? 2.950 -10.096 -12.951 1.00 98.12 96 ARG A N 1
ATOM 739 C CA . ARG A 1 96 ? 3.898 -9.607 -11.946 1.00 98.12 96 ARG A CA 1
ATOM 740 C C . ARG A 1 96 ? 3.421 -8.284 -11.371 1.00 98.12 96 ARG A C 1
ATOM 742 O O . ARG A 1 96 ? 3.186 -7.328 -12.115 1.00 98.12 96 ARG A O 1
ATOM 749 N N . ALA A 1 97 ? 3.348 -8.212 -10.047 1.00 98.31 97 ALA A N 1
ATOM 750 C CA . ALA A 1 97 ? 2.926 -7.019 -9.327 1.00 98.31 97 ALA A CA 1
ATOM 751 C C . ALA A 1 97 ? 4.006 -6.499 -8.379 1.00 98.31 97 ALA A C 1
ATOM 753 O O . ALA A 1 97 ? 4.617 -7.264 -7.631 1.00 98.31 97 ALA A O 1
ATOM 754 N N . ILE A 1 98 ? 4.192 -5.183 -8.343 1.00 98.44 98 ILE A N 1
ATOM 755 C CA . ILE A 1 98 ? 4.994 -4.518 -7.312 1.00 98.44 98 ILE A CA 1
ATOM 756 C C . ILE A 1 98 ? 4.053 -3.799 -6.353 1.00 98.44 98 ILE A C 1
ATOM 758 O O . ILE A 1 98 ? 3.225 -3.001 -6.776 1.00 98.44 98 ILE A O 1
ATOM 762 N N . ASN A 1 99 ? 4.204 -4.060 -5.056 1.00 98.69 99 ASN A N 1
ATOM 763 C CA . ASN A 1 99 ? 3.475 -3.384 -3.987 1.00 98.69 99 ASN A CA 1
ATOM 764 C C . ASN A 1 99 ? 4.432 -2.540 -3.138 1.00 98.69 99 ASN A C 1
ATOM 766 O O . ASN A 1 99 ? 5.125 -3.050 -2.253 1.00 98.69 99 ASN A O 1
ATOM 770 N N . LEU A 1 100 ? 4.490 -1.246 -3.434 1.00 98.69 100 LEU A N 1
ATOM 771 C CA . LEU A 1 100 ? 5.319 -0.269 -2.741 1.00 98.69 100 LEU A CA 1
ATOM 772 C C . LEU A 1 100 ? 4.653 0.169 -1.438 1.00 98.69 100 LEU A C 1
ATOM 774 O O . LEU A 1 100 ? 3.453 0.445 -1.399 1.00 98.69 100 LEU A O 1
ATOM 778 N N . PHE A 1 101 ? 5.463 0.298 -0.384 1.00 98.50 101 PHE A N 1
ATOM 779 C CA . PHE A 1 101 ? 4.994 0.564 0.979 1.00 98.50 101 PHE A CA 1
ATOM 780 C C . PHE A 1 101 ? 4.039 -0.533 1.474 1.00 98.50 101 PHE A C 1
ATOM 782 O O . PHE A 1 101 ? 2.973 -0.263 2.028 1.00 98.50 101 PHE A O 1
ATOM 789 N N . GLY A 1 102 ? 4.413 -1.794 1.230 1.00 97.44 102 GLY A N 1
ATOM 790 C CA . GLY A 1 102 ? 3.523 -2.944 1.398 1.00 97.44 102 GLY A CA 1
ATOM 791 C C . GLY A 1 102 ? 3.091 -3.231 2.843 1.00 97.44 102 GLY A C 1
ATOM 792 O O . GLY A 1 102 ? 2.139 -3.991 3.063 1.00 97.44 102 GLY A O 1
ATOM 793 N N . GLY A 1 103 ? 3.759 -2.638 3.837 1.00 97.50 103 GLY A N 1
ATOM 794 C CA . GLY A 1 103 ? 3.420 -2.764 5.248 1.00 97.50 103 GLY A CA 1
ATOM 795 C C . GLY A 1 103 ? 3.346 -4.218 5.714 1.00 97.50 103 GLY A C 1
ATOM 796 O O . GLY A 1 103 ? 4.154 -5.066 5.331 1.00 97.50 103 GLY A O 1
ATOM 797 N N . CYS A 1 104 ? 2.360 -4.511 6.565 1.00 96.88 104 CYS A N 1
ATOM 798 C CA . CYS A 1 104 ? 2.092 -5.859 7.075 1.00 96.88 104 CYS A CA 1
ATOM 799 C C . CYS A 1 104 ? 1.134 -6.684 6.190 1.00 96.88 104 CYS A C 1
ATOM 801 O O . CYS A 1 104 ? 0.566 -7.670 6.667 1.00 96.88 104 CYS A O 1
ATOM 803 N N . GLY A 1 105 ? 0.949 -6.285 4.922 1.00 94.44 105 GLY A N 1
ATOM 804 C CA . GLY A 1 105 ? 0.283 -7.104 3.908 1.00 94.44 105 GLY A CA 1
ATOM 805 C C . GLY A 1 105 ? -1.191 -6.790 3.644 1.00 94.44 105 GLY A C 1
ATOM 806 O O . GLY A 1 105 ? -1.910 -7.681 3.207 1.00 94.44 105 GLY A O 1
ATOM 807 N N . GLY A 1 106 ? -1.655 -5.556 3.872 1.00 96.94 106 GLY A N 1
ATOM 808 C CA . GLY A 1 106 ? -3.052 -5.160 3.613 1.00 96.94 106 GLY A CA 1
ATOM 809 C C . GLY A 1 106 ? -3.521 -5.485 2.189 1.00 96.94 106 GLY A C 1
ATOM 810 O O . GLY A 1 106 ? -4.500 -6.210 2.006 1.00 96.94 106 GLY A O 1
ATOM 811 N N . TRP A 1 107 ? -2.751 -5.043 1.188 1.00 98.06 107 TRP A N 1
ATOM 812 C CA . TRP A 1 107 ? -2.983 -5.401 -0.214 1.00 98.06 107 TRP A CA 1
ATOM 813 C C . TRP A 1 107 ? -2.833 -6.905 -0.468 1.00 98.06 107 TRP A C 1
ATOM 815 O O . TRP A 1 107 ? -3.671 -7.520 -1.120 1.00 98.06 107 TRP A O 1
ATOM 825 N N . CYS A 1 108 ? -1.813 -7.536 0.115 1.00 96.81 108 CYS A N 1
ATOM 826 C CA . CYS A 1 108 ? -1.563 -8.968 -0.051 1.00 96.81 108 CYS A CA 1
ATOM 827 C C . CYS A 1 108 ? -2.723 -9.841 0.405 1.00 96.81 108 CYS A C 1
ATOM 829 O O . CYS A 1 108 ? -3.054 -10.807 -0.276 1.00 96.81 108 CYS A O 1
ATOM 831 N N . VAL A 1 109 ? -3.335 -9.521 1.544 1.00 97.00 109 VAL A N 1
ATOM 832 C CA . VAL A 1 109 ? -4.497 -10.256 2.046 1.00 97.00 109 VAL A CA 1
ATOM 833 C C . VAL A 1 109 ? -5.686 -10.049 1.111 1.00 97.00 109 VAL A C 1
ATOM 835 O O . VAL A 1 109 ? -6.324 -11.036 0.746 1.00 97.00 109 VAL A O 1
ATOM 838 N N . GLY A 1 110 ? -5.929 -8.815 0.656 1.00 97.25 110 GLY A N 1
ATOM 839 C CA . GLY A 1 110 ? -6.972 -8.513 -0.326 1.00 97.25 110 GLY A CA 1
ATOM 840 C C . GLY A 1 110 ? -6.845 -9.352 -1.600 1.00 97.25 110 GLY A C 1
ATOM 841 O O . GLY A 1 110 ? -7.777 -10.069 -1.959 1.00 97.25 110 GLY A O 1
ATOM 842 N N . LEU A 1 111 ? -5.676 -9.349 -2.246 1.00 96.44 111 LEU A N 1
ATOM 843 C CA . LEU A 1 111 ? -5.459 -10.143 -3.460 1.00 96.44 111 LEU A CA 1
ATOM 844 C C . LEU A 1 111 ? -5.446 -11.655 -3.189 1.00 96.44 111 LEU A C 1
ATOM 846 O O . LEU A 1 111 ? -6.178 -12.407 -3.826 1.00 96.44 111 LEU A O 1
ATOM 850 N N . ARG A 1 112 ? -4.616 -12.129 -2.257 1.00 94.19 112 ARG A N 1
ATOM 851 C CA . ARG A 1 112 ? -4.301 -13.564 -2.148 1.00 94.19 112 ARG A CA 1
ATOM 852 C C . ARG A 1 112 ? -5.305 -14.347 -1.318 1.00 94.19 112 ARG A C 1
ATOM 854 O O . ARG A 1 112 ? -5.595 -15.490 -1.650 1.00 94.19 112 ARG A O 1
ATOM 861 N N . LYS A 1 113 ? -5.812 -13.763 -0.227 1.00 94.00 113 LYS A N 1
ATOM 862 C CA . LYS A 1 113 ? -6.744 -14.456 0.678 1.00 94.00 113 LYS A CA 1
ATOM 863 C C . LYS A 1 113 ? -8.199 -14.196 0.314 1.00 94.00 113 LYS A C 1
ATOM 865 O O . LYS A 1 113 ? -8.981 -15.135 0.325 1.00 94.00 113 LYS A O 1
ATOM 870 N N . ILE A 1 114 ? -8.558 -12.951 -0.011 1.00 96.56 114 ILE A N 1
ATOM 871 C CA . ILE A 1 114 ? -9.956 -12.601 -0.298 1.00 96.56 114 ILE A CA 1
ATOM 872 C C . ILE A 1 114 ? -10.301 -12.925 -1.753 1.00 96.56 114 ILE A C 1
ATOM 874 O O . ILE A 1 114 ? -11.243 -13.671 -2.006 1.00 96.56 114 ILE A O 1
ATOM 878 N N . LEU A 1 115 ? -9.543 -12.384 -2.713 1.00 95.81 115 LEU A N 1
ATOM 879 C CA . LEU A 1 115 ? -9.816 -12.604 -4.138 1.00 95.81 115 LEU A CA 1
ATOM 880 C C . LEU A 1 115 ? -9.299 -13.944 -4.667 1.00 95.81 115 LEU A C 1
ATOM 882 O O . LEU A 1 115 ? -9.747 -14.368 -5.730 1.00 95.81 115 LEU A O 1
ATOM 886 N N . CYS A 1 116 ? -8.367 -14.587 -3.957 1.00 95.44 116 CYS A N 1
ATOM 887 C CA . CYS A 1 116 ? -7.612 -15.738 -4.459 1.00 95.44 116 CYS A CA 1
ATOM 888 C C . CYS A 1 116 ? -6.964 -15.452 -5.827 1.00 95.44 116 CYS A C 1
ATOM 890 O O . CYS A 1 116 ? -6.915 -16.327 -6.687 1.00 95.44 116 CYS A O 1
ATOM 892 N N . ALA A 1 117 ? -6.518 -14.210 -6.040 1.00 93.56 117 ALA A N 1
ATOM 893 C CA . ALA A 1 117 ? -5.889 -13.789 -7.280 1.00 93.56 117 ALA A CA 1
ATOM 894 C C . ALA A 1 117 ? -4.507 -14.439 -7.417 1.00 93.56 117 ALA A C 1
ATOM 896 O O . ALA A 1 117 ? -3.702 -14.396 -6.480 1.00 93.56 117 ALA A O 1
ATOM 897 N N . ASP A 1 118 ? -4.245 -15.010 -8.590 1.00 92.38 118 ASP A N 1
ATOM 898 C CA . ASP A 1 118 ? -2.943 -15.560 -8.947 1.00 92.38 118 ASP A CA 1
ATOM 899 C C . ASP A 1 118 ? -2.069 -14.444 -9.528 1.00 92.38 118 ASP A C 1
ATOM 901 O O . ASP A 1 118 ? -2.258 -14.004 -10.660 1.00 92.38 118 ASP A O 1
ATOM 905 N N . VAL A 1 119 ? -1.196 -13.895 -8.684 1.00 94.50 119 VAL A N 1
ATOM 906 C CA . VAL A 1 119 ? -0.334 -12.748 -8.992 1.00 94.50 119 VAL A CA 1
ATOM 907 C C . VAL A 1 119 ? 1.026 -12.998 -8.352 1.00 94.50 119 VAL A C 1
ATOM 909 O O . VAL A 1 119 ? 1.114 -13.204 -7.134 1.00 94.50 119 VAL A O 1
ATOM 912 N N . ASP A 1 120 ? 2.100 -12.923 -9.138 1.00 97.19 120 ASP A N 1
ATOM 913 C CA . ASP A 1 120 ? 3.462 -12.942 -8.604 1.00 97.19 120 ASP A CA 1
ATOM 914 C C . ASP A 1 120 ? 3.795 -11.551 -8.058 1.00 97.19 120 ASP A C 1
ATOM 916 O O . ASP A 1 120 ? 4.269 -10.669 -8.773 1.00 97.19 120 ASP A O 1
ATOM 920 N N . MET A 1 121 ? 3.470 -11.327 -6.784 1.00 97.75 121 MET A N 1
ATOM 921 C CA . MET A 1 121 ? 3.614 -10.022 -6.149 1.00 97.75 121 MET A CA 1
ATOM 922 C C . MET A 1 121 ? 4.856 -9.924 -5.259 1.00 97.75 121 MET A C 1
ATOM 924 O O . MET A 1 121 ? 5.034 -10.709 -4.321 1.00 97.75 121 MET A O 1
ATOM 928 N N . VAL A 1 122 ? 5.650 -8.875 -5.481 1.00 98.44 122 VAL A N 1
ATOM 929 C CA . VAL A 1 122 ? 6.774 -8.467 -4.630 1.00 98.44 122 VAL A CA 1
ATOM 930 C C . VAL A 1 122 ? 6.415 -7.185 -3.884 1.00 98.44 122 VAL A C 1
ATOM 932 O O . VAL A 1 122 ? 6.054 -6.174 -4.479 1.00 98.44 122 VAL A O 1
ATOM 935 N N . CYS A 1 123 ? 6.519 -7.223 -2.559 1.00 98.56 123 CYS A N 1
ATOM 936 C CA . CYS A 1 123 ? 6.231 -6.092 -1.682 1.00 98.56 123 CYS A CA 1
ATOM 937 C C . CYS A 1 123 ? 7.524 -5.418 -1.231 1.00 98.56 123 CYS A C 1
ATOM 939 O O . CYS A 1 123 ? 8.454 -6.110 -0.821 1.00 98.56 123 CYS A O 1
ATOM 941 N N . ILE A 1 124 ? 7.566 -4.089 -1.217 1.00 98.69 124 ILE A N 1
ATOM 942 C CA . ILE A 1 124 ? 8.702 -3.330 -0.688 1.00 98.69 124 ILE A CA 1
ATOM 943 C C . ILE A 1 124 ? 8.250 -2.494 0.501 1.00 98.69 124 ILE A C 1
ATOM 945 O O . ILE A 1 124 ? 7.270 -1.756 0.411 1.00 98.69 124 ILE A O 1
ATOM 949 N N . ASP A 1 125 ? 8.973 -2.579 1.613 1.00 98.69 125 ASP A N 1
ATOM 950 C CA . ASP A 1 125 ? 8.759 -1.703 2.762 1.00 98.69 125 ASP A CA 1
ATOM 951 C C . ASP A 1 125 ? 10.074 -1.476 3.521 1.00 98.69 125 ASP A C 1
ATOM 953 O O . ASP A 1 125 ? 10.936 -2.349 3.577 1.00 98.69 125 ASP A O 1
ATOM 957 N N . LYS A 1 126 ? 10.245 -0.304 4.136 1.00 97.62 126 LYS A N 1
ATOM 958 C CA . LYS A 1 126 ? 11.453 0.035 4.907 1.00 97.62 126 LYS A CA 1
ATOM 959 C C . LYS A 1 126 ? 11.402 -0.502 6.343 1.00 97.62 126 LYS A C 1
ATOM 961 O O . LYS A 1 126 ? 12.426 -0.583 7.026 1.00 97.62 126 LYS A O 1
ATOM 966 N N . ASN A 1 127 ? 10.216 -0.844 6.843 1.00 97.94 127 ASN A N 1
ATOM 967 C CA . ASN A 1 127 ? 10.006 -1.326 8.199 1.00 97.94 127 ASN A CA 1
ATOM 968 C C . ASN A 1 127 ? 10.256 -2.838 8.297 1.00 97.94 127 ASN A C 1
ATOM 970 O O . ASN A 1 127 ? 9.436 -3.655 7.885 1.00 97.94 127 ASN A O 1
ATOM 974 N N . ARG A 1 128 ? 11.365 -3.206 8.947 1.00 98.38 128 ARG A N 1
ATOM 975 C CA . ARG A 1 128 ? 11.791 -4.602 9.149 1.00 98.38 128 ARG A CA 1
ATOM 976 C C . ARG A 1 128 ? 10.729 -5.497 9.796 1.00 98.38 128 ARG A C 1
ATOM 978 O O . ARG A 1 128 ? 10.590 -6.640 9.377 1.00 98.38 128 ARG A O 1
ATOM 985 N N . ASP A 1 129 ? 9.981 -4.999 10.781 1.00 98.69 129 ASP A N 1
ATOM 986 C CA . ASP A 1 129 ? 8.946 -5.793 11.463 1.00 98.69 129 ASP A CA 1
ATOM 987 C C . ASP A 1 129 ? 7.729 -6.026 10.553 1.00 98.69 129 ASP A C 1
ATOM 989 O O . ASP A 1 129 ? 7.137 -7.106 10.564 1.00 98.69 129 ASP A O 1
ATOM 993 N N . ALA A 1 130 ? 7.367 -5.029 9.740 1.00 98.50 130 ALA A N 1
ATOM 994 C CA . ALA A 1 130 ? 6.278 -5.142 8.771 1.00 98.50 130 ALA A CA 1
ATOM 995 C C . ALA A 1 130 ? 6.643 -6.121 7.642 1.00 98.50 130 ALA A C 1
ATOM 997 O O . ALA A 1 130 ? 5.856 -7.006 7.314 1.00 98.50 130 ALA A O 1
ATOM 998 N N . VAL A 1 131 ? 7.878 -6.040 7.134 1.00 98.69 131 VAL A N 1
ATOM 999 C CA . VAL A 1 131 ? 8.430 -6.993 6.157 1.00 98.69 131 VAL A CA 1
ATOM 1000 C C . VAL A 1 131 ? 8.472 -8.407 6.730 1.00 98.69 131 VAL A C 1
ATOM 1002 O O . VAL A 1 131 ? 8.036 -9.346 6.070 1.00 98.69 131 VAL A O 1
ATOM 1005 N N . ALA A 1 132 ? 8.944 -8.574 7.969 1.00 98.75 132 ALA A N 1
ATOM 1006 C CA . ALA A 1 132 ? 8.962 -9.874 8.633 1.00 98.75 132 ALA A CA 1
ATOM 1007 C C . ALA A 1 132 ? 7.546 -10.443 8.820 1.00 98.75 132 ALA A C 1
ATOM 1009 O O . ALA A 1 132 ? 7.331 -11.632 8.587 1.00 98.75 132 ALA A O 1
ATOM 1010 N N . THR A 1 133 ? 6.572 -9.599 9.169 1.00 98.75 133 THR A N 1
ATOM 1011 C CA . THR A 1 133 ? 5.153 -9.981 9.246 1.00 98.75 133 THR A CA 1
ATOM 1012 C C . THR A 1 133 ? 4.624 -10.435 7.888 1.00 98.75 133 THR A C 1
ATOM 1014 O O . THR A 1 133 ? 4.054 -11.517 7.785 1.00 98.75 133 THR A O 1
ATOM 1017 N N . SER A 1 134 ? 4.868 -9.662 6.827 1.00 98.25 134 SER A N 1
ATOM 1018 C CA . SER A 1 134 ? 4.447 -10.001 5.464 1.00 98.25 134 SER A CA 1
ATOM 1019 C C . SER A 1 134 ? 5.076 -11.310 4.971 1.00 98.25 134 SER A C 1
ATOM 1021 O O . SER A 1 134 ? 4.361 -12.158 4.438 1.00 98.25 134 SER A O 1
ATOM 1023 N N . ASN A 1 135 ? 6.375 -11.523 5.211 1.00 98.31 135 ASN A N 1
ATOM 1024 C CA . ASN A 1 135 ? 7.063 -12.772 4.869 1.00 98.31 135 ASN A CA 1
ATOM 1025 C C . ASN A 1 135 ? 6.525 -13.967 5.672 1.00 98.31 135 ASN A C 1
ATOM 1027 O O . ASN A 1 135 ? 6.301 -15.033 5.106 1.00 98.31 135 ASN A O 1
ATOM 1031 N N . THR A 1 136 ? 6.242 -13.792 6.968 1.00 98.25 136 THR A N 1
ATOM 1032 C CA . THR A 1 136 ? 5.653 -14.859 7.803 1.00 98.25 136 THR A CA 1
ATOM 1033 C C . THR A 1 136 ? 4.213 -15.171 7.386 1.00 98.25 136 THR A C 1
ATOM 1035 O O . THR A 1 136 ? 3.789 -16.322 7.426 1.00 98.25 136 THR A O 1
ATOM 1038 N N . ALA A 1 137 ? 3.476 -14.172 6.892 1.00 96.56 137 ALA A N 1
ATOM 1039 C CA . ALA A 1 137 ? 2.171 -14.344 6.252 1.00 96.56 137 ALA A CA 1
ATOM 1040 C C . ALA A 1 137 ? 2.262 -14.947 4.831 1.00 96.56 137 ALA A C 1
ATOM 1042 O O . ALA A 1 137 ? 1.252 -15.047 4.132 1.00 96.56 137 ALA A O 1
ATOM 1043 N N . GLY A 1 138 ? 3.463 -15.337 4.391 1.00 95.19 138 GLY A N 1
ATOM 1044 C CA . GLY A 1 138 ? 3.728 -16.017 3.128 1.00 95.19 138 GLY A CA 1
ATOM 1045 C C . GLY A 1 138 ? 3.825 -15.094 1.918 1.00 95.19 138 GLY A C 1
ATOM 1046 O O . GLY A 1 138 ? 3.667 -15.573 0.798 1.00 95.19 138 GLY A O 1
ATOM 1047 N N . CYS A 1 139 ? 3.962 -13.776 2.090 1.00 96.19 139 CYS A N 1
ATOM 1048 C CA . CYS A 1 139 ? 4.215 -12.830 0.992 1.00 96.19 139 CYS A CA 1
ATOM 1049 C C . CYS A 1 139 ? 5.699 -12.815 0.619 1.00 96.19 139 CYS A C 1
ATOM 1051 O O . CYS A 1 139 ? 6.539 -13.146 1.447 1.00 96.19 139 CYS A O 1
ATOM 1053 N N . THR A 1 140 ? 6.026 -12.370 -0.595 1.00 97.00 140 THR A N 1
ATOM 1054 C CA . THR A 1 140 ? 7.408 -12.028 -0.955 1.00 97.00 140 THR A CA 1
ATOM 1055 C C . THR A 1 140 ? 7.627 -10.555 -0.625 1.00 97.00 140 THR A C 1
ATOM 1057 O O . THR A 1 140 ? 7.137 -9.694 -1.351 1.00 97.00 140 THR A O 1
ATOM 1060 N N . ALA A 1 141 ? 8.307 -10.249 0.481 1.00 98.25 141 ALA A N 1
ATOM 1061 C CA . ALA A 1 141 ? 8.561 -8.878 0.918 1.00 98.25 141 ALA A CA 1
ATOM 1062 C C . ALA A 1 141 ? 10.057 -8.588 1.107 1.00 98.25 141 ALA A C 1
ATOM 1064 O O . ALA A 1 141 ? 10.777 -9.327 1.786 1.00 98.25 141 ALA A O 1
ATOM 1065 N N . ILE A 1 142 ? 10.506 -7.468 0.545 1.00 98.44 142 ILE A N 1
ATOM 1066 C CA . ILE A 1 142 ? 11.883 -6.979 0.594 1.00 98.44 142 ILE A CA 1
ATOM 1067 C C . ILE A 1 142 ? 11.946 -5.773 1.532 1.00 98.44 142 ILE A C 1
ATOM 1069 O O . ILE A 1 142 ? 11.161 -4.830 1.420 1.00 98.44 142 ILE A O 1
ATOM 1073 N N . CYS A 1 143 ? 12.920 -5.794 2.446 1.00 98.50 143 CYS A N 1
ATOM 1074 C CA . CYS A 1 143 ? 13.196 -4.666 3.327 1.00 98.50 143 CYS A CA 1
ATOM 1075 C C . CYS A 1 143 ? 14.114 -3.653 2.640 1.00 98.50 143 CYS A C 1
ATOM 1077 O O . CYS A 1 143 ? 15.335 -3.784 2.719 1.00 98.50 143 CYS A O 1
ATOM 1079 N N . ALA A 1 144 ? 13.537 -2.635 2.005 1.00 98.12 144 ALA A N 1
ATOM 1080 C CA . ALA A 1 144 ? 14.284 -1.597 1.301 1.00 98.12 144 ALA A CA 1
ATOM 1081 C C . ALA A 1 144 ? 13.591 -0.231 1.383 1.00 98.12 144 ALA A C 1
ATOM 1083 O O . ALA A 1 144 ? 12.390 -0.127 1.626 1.00 98.12 144 ALA A O 1
ATOM 1084 N N . ASP A 1 145 ? 14.372 0.829 1.184 1.00 97.50 145 ASP A N 1
ATOM 1085 C CA . ASP A 1 145 ? 13.838 2.161 0.925 1.00 97.50 145 ASP A CA 1
ATOM 1086 C C . ASP A 1 145 ? 13.572 2.284 -0.575 1.00 97.50 145 ASP A C 1
ATOM 1088 O O . ASP A 1 145 ? 14.509 2.255 -1.373 1.00 97.50 145 ASP A O 1
ATOM 1092 N N . ILE A 1 146 ? 12.303 2.401 -0.962 1.00 97.19 146 ILE A N 1
ATOM 1093 C CA . ILE A 1 146 ? 11.915 2.451 -2.376 1.00 97.19 146 ILE A CA 1
ATOM 1094 C C . ILE A 1 146 ? 12.542 3.641 -3.114 1.00 97.19 146 ILE A C 1
ATOM 1096 O O . ILE A 1 146 ? 12.787 3.543 -4.309 1.00 97.19 146 ILE A O 1
ATOM 1100 N N . THR A 1 147 ? 12.890 4.722 -2.405 1.00 96.75 147 THR A N 1
ATOM 1101 C CA . THR A 1 147 ? 13.533 5.905 -3.003 1.00 96.75 147 THR A CA 1
ATOM 1102 C C . THR A 1 147 ? 14.983 5.645 -3.434 1.00 96.75 147 THR A C 1
ATOM 1104 O O . THR A 1 147 ? 15.561 6.427 -4.182 1.00 96.75 147 THR A O 1
ATOM 1107 N N . THR A 1 148 ? 15.566 4.528 -2.983 1.00 96.31 148 THR A N 1
ATOM 1108 C CA . THR A 1 148 ? 16.920 4.070 -3.342 1.00 96.31 148 THR A CA 1
ATOM 1109 C C . THR A 1 148 ? 16.922 2.979 -4.410 1.00 96.31 148 THR A C 1
ATOM 1111 O O . THR A 1 148 ? 17.988 2.532 -4.826 1.00 96.31 148 THR A O 1
ATOM 1114 N N . LEU A 1 149 ? 15.738 2.525 -4.829 1.00 97.38 149 LEU A N 1
ATOM 1115 C CA . LEU A 1 149 ? 15.586 1.540 -5.888 1.00 97.38 149 LEU A CA 1
ATOM 1116 C C . LEU A 1 149 ? 15.377 2.245 -7.229 1.00 97.38 149 LEU A C 1
ATOM 1118 O O . LEU A 1 149 ? 14.800 3.335 -7.304 1.00 97.38 149 LEU A O 1
ATOM 1122 N N . ASP A 1 150 ? 15.850 1.587 -8.279 1.00 96.50 150 ASP A N 1
ATOM 1123 C CA . ASP A 1 150 ? 15.684 2.032 -9.653 1.00 96.50 150 ASP A CA 1
ATOM 1124 C C . ASP A 1 150 ? 14.383 1.446 -10.238 1.00 96.50 150 ASP A C 1
ATOM 1126 O O . ASP A 1 150 ? 14.284 0.217 -10.356 1.00 96.50 150 ASP A O 1
ATOM 1130 N N . PRO A 1 151 ? 13.378 2.277 -10.583 1.00 97.12 151 PRO A N 1
ATOM 1131 C CA . PRO A 1 151 ? 12.150 1.805 -11.222 1.00 97.12 151 PRO A CA 1
ATOM 1132 C C . PRO A 1 151 ? 12.386 1.283 -12.651 1.00 97.12 151 PRO A C 1
ATOM 1134 O O . PRO A 1 151 ? 11.524 0.591 -13.184 1.00 97.12 151 PRO A O 1
ATOM 1137 N N . GLU A 1 152 ? 13.550 1.559 -13.252 1.00 96.56 152 GLU A N 1
ATOM 1138 C CA . GLU A 1 152 ? 13.969 1.057 -14.568 1.00 96.56 152 GLU A CA 1
ATOM 1139 C C . GLU A 1 152 ? 14.887 -0.179 -14.465 1.00 96.56 152 GLU A C 1
ATOM 1141 O O . GLU A 1 152 ? 15.470 -0.629 -15.454 1.00 96.56 152 GLU A O 1
ATOM 1146 N N . HIS A 1 153 ? 15.007 -0.790 -13.280 1.00 97.38 153 HIS A N 1
ATOM 1147 C CA . HIS A 1 153 ? 15.842 -1.977 -13.109 1.00 97.38 153 HIS A CA 1
ATOM 1148 C C . HIS A 1 153 ? 15.369 -3.126 -14.031 1.00 97.38 153 HIS A C 1
ATOM 1150 O O . HIS A 1 153 ? 14.204 -3.516 -13.949 1.00 97.38 153 HIS A O 1
ATOM 1156 N N . PRO A 1 154 ? 16.234 -3.782 -14.836 1.00 96.38 154 PRO A N 1
ATOM 1157 C CA . PRO A 1 154 ? 15.797 -4.741 -15.864 1.00 96.38 154 PRO A CA 1
ATOM 1158 C C . PRO A 1 154 ? 14.997 -5.959 -15.380 1.00 96.38 154 PRO A C 1
ATOM 1160 O O . PRO A 1 154 ? 14.260 -6.554 -16.162 1.00 96.38 154 PRO A O 1
ATOM 1163 N N . ALA A 1 155 ? 15.097 -6.328 -14.101 1.00 97.38 155 ALA A N 1
ATOM 1164 C CA . ALA A 1 155 ? 14.219 -7.332 -13.484 1.00 97.38 155 ALA A CA 1
ATOM 1165 C C . ALA A 1 155 ? 12.725 -6.925 -13.480 1.00 97.38 155 ALA A C 1
ATOM 1167 O O . ALA A 1 155 ? 11.854 -7.770 -13.316 1.00 97.38 155 ALA A O 1
ATOM 1168 N N . LEU A 1 156 ? 12.406 -5.644 -13.659 1.00 98.12 156 LEU A N 1
ATOM 1169 C CA . LEU A 1 156 ? 11.045 -5.111 -13.594 1.00 98.12 156 LEU A CA 1
ATOM 1170 C C . LEU A 1 156 ? 10.360 -5.004 -14.964 1.00 98.12 156 LEU A C 1
ATOM 1172 O O . LEU A 1 156 ? 9.192 -4.636 -15.047 1.00 98.12 156 LEU A O 1
ATOM 1176 N N . ARG A 1 157 ? 11.046 -5.359 -16.059 1.00 96.31 157 ARG A N 1
ATOM 1177 C CA . ARG A 1 157 ? 10.568 -5.142 -17.442 1.00 96.31 157 ARG A CA 1
ATOM 1178 C C . ARG A 1 157 ? 9.325 -5.942 -17.846 1.00 96.31 157 ARG A C 1
ATOM 1180 O O . ARG A 1 157 ? 8.837 -5.799 -18.957 1.00 96.31 157 ARG A O 1
ATOM 1187 N N . TRP A 1 158 ? 8.819 -6.795 -16.959 1.00 97.00 158 TRP A N 1
ATOM 1188 C CA . TRP A 1 158 ? 7.568 -7.538 -17.143 1.00 97.00 158 TRP A CA 1
ATOM 1189 C C . TRP A 1 158 ? 6.558 -7.282 -16.022 1.00 97.00 158 TRP A C 1
ATOM 1191 O O . TRP A 1 158 ? 5.639 -8.072 -15.825 1.00 97.00 158 TRP A O 1
ATOM 1201 N N . THR A 1 159 ? 6.731 -6.208 -15.252 1.00 98.44 159 THR A N 1
ATOM 1202 C CA . THR A 1 159 ? 5.753 -5.789 -14.249 1.00 98.44 159 THR A CA 1
ATOM 1203 C C . THR A 1 159 ? 4.490 -5.274 -14.936 1.00 98.44 159 THR A C 1
ATOM 1205 O O . THR A 1 159 ? 4.540 -4.353 -15.746 1.00 98.44 159 THR A O 1
ATOM 1208 N N . ALA A 1 160 ? 3.353 -5.870 -14.591 1.00 97.62 160 ALA A N 1
ATOM 1209 C CA . ALA A 1 160 ? 2.055 -5.572 -15.188 1.00 97.62 160 ALA A CA 1
ATOM 1210 C C . ALA A 1 160 ? 1.156 -4.743 -14.251 1.00 97.62 160 ALA A C 1
ATOM 1212 O O . ALA A 1 160 ? 0.268 -4.016 -14.704 1.00 97.62 160 ALA A O 1
ATOM 1213 N N . ILE A 1 161 ? 1.408 -4.825 -12.938 1.00 98.31 161 ILE A N 1
ATOM 1214 C CA . ILE A 1 161 ? 0.603 -4.193 -11.888 1.00 98.31 161 ILE A CA 1
ATOM 1215 C C . ILE A 1 161 ? 1.513 -3.418 -10.925 1.00 98.31 161 ILE A C 1
ATOM 1217 O O . ILE A 1 161 ? 2.476 -3.966 -10.384 1.00 98.31 161 ILE A O 1
ATOM 1221 N N . LEU A 1 162 ? 1.167 -2.162 -10.646 1.00 98.75 162 LEU A N 1
ATOM 1222 C CA . LEU A 1 162 ? 1.792 -1.346 -9.607 1.00 98.75 162 LEU A CA 1
ATOM 1223 C C . LEU A 1 162 ? 0.770 -1.011 -8.515 1.00 98.75 162 LEU A C 1
ATOM 1225 O O . LEU A 1 162 ? -0.343 -0.576 -8.794 1.00 98.75 162 LEU A O 1
ATOM 1229 N N . ILE A 1 163 ? 1.152 -1.203 -7.259 1.00 98.81 163 ILE A N 1
ATOM 1230 C CA . ILE A 1 163 ? 0.356 -0.865 -6.080 1.00 98.81 163 ILE A CA 1
ATOM 1231 C C . ILE A 1 163 ? 1.189 0.063 -5.197 1.00 98.81 163 ILE A C 1
ATOM 1233 O O . ILE A 1 163 ? 2.359 -0.223 -4.939 1.00 98.81 163 ILE A O 1
ATOM 1237 N N . VAL A 1 164 ? 0.603 1.165 -4.725 1.00 98.56 164 VAL A N 1
ATOM 1238 C CA . VAL A 1 164 ? 1.304 2.167 -3.909 1.00 98.56 164 VAL A CA 1
ATOM 1239 C C . VAL A 1 164 ? 0.458 2.596 -2.709 1.00 98.56 164 VAL A C 1
ATOM 1241 O O . VAL A 1 164 ? -0.636 3.124 -2.866 1.00 98.56 164 VAL A O 1
ATOM 1244 N N . SER A 1 165 ? 0.968 2.432 -1.489 1.00 97.50 165 SER A N 1
ATOM 1245 C CA . SER A 1 165 ? 0.310 2.934 -0.265 1.00 97.50 165 SER A CA 1
ATOM 1246 C C . SER A 1 165 ? 1.258 3.774 0.584 1.00 97.50 165 SER A C 1
ATOM 1248 O O . SER A 1 165 ? 1.672 3.378 1.675 1.00 97.50 165 SER A O 1
ATOM 1250 N N . ALA A 1 166 ? 1.655 4.931 0.047 1.00 95.81 166 ALA A N 1
ATOM 1251 C CA . ALA A 1 166 ? 2.634 5.812 0.679 1.00 95.81 166 ALA A CA 1
ATOM 1252 C C . ALA A 1 166 ? 2.210 6.239 2.106 1.00 95.81 166 ALA A C 1
ATOM 1254 O O . ALA A 1 166 ? 1.020 6.339 2.410 1.00 95.81 166 ALA A O 1
ATOM 1255 N N . PRO A 1 167 ? 3.152 6.539 3.020 1.00 93.69 167 PRO A N 1
ATOM 1256 C CA . PRO A 1 167 ? 2.816 6.965 4.377 1.00 93.69 167 PRO A CA 1
ATOM 1257 C C . PRO A 1 167 ? 1.953 8.240 4.407 1.00 93.69 167 PRO A C 1
ATOM 1259 O O . PRO A 1 167 ? 2.313 9.274 3.857 1.00 93.69 167 PRO A O 1
ATOM 1262 N N . CYS A 1 168 ? 0.826 8.199 5.123 1.00 92.75 168 CYS A N 1
ATOM 1263 C CA . CYS A 1 168 ? -0.176 9.274 5.113 1.00 92.75 168 CYS A CA 1
ATOM 1264 C C . CYS A 1 168 ? 0.021 10.395 6.159 1.00 92.75 168 CYS A C 1
ATOM 1266 O O . CYS A 1 168 ? -0.788 11.322 6.235 1.00 92.75 168 CYS A O 1
ATOM 1268 N N . THR A 1 169 ? 1.052 10.316 7.008 1.00 91.56 169 THR A N 1
ATOM 1269 C CA . THR A 1 169 ? 1.172 11.110 8.253 1.00 91.56 169 THR A CA 1
ATOM 1270 C C . THR A 1 169 ? 1.006 12.618 8.044 1.00 91.56 169 THR A C 1
ATOM 1272 O O . THR A 1 169 ? 0.299 13.266 8.822 1.00 91.56 169 THR A O 1
ATOM 1275 N N . ASP A 1 170 ? 1.607 13.167 6.988 1.00 94.56 170 ASP A N 1
ATOM 1276 C CA . ASP A 1 170 ? 1.561 14.601 6.680 1.00 94.56 170 ASP A CA 1
ATOM 1277 C C . ASP A 1 170 ? 0.263 15.067 6.007 1.00 94.56 170 ASP A C 1
ATOM 1279 O O . ASP A 1 170 ? 0.051 16.273 5.886 1.00 94.56 170 ASP A O 1
ATOM 1283 N N . TRP A 1 171 ? -0.624 14.145 5.632 1.00 94.12 171 TRP A N 1
ATOM 1284 C CA . TRP A 1 171 ? -1.908 14.432 4.986 1.00 94.12 171 TRP A CA 1
ATOM 1285 C C . TRP A 1 171 ? -3.097 14.316 5.946 1.00 94.12 171 TRP A C 1
ATOM 1287 O O . TRP A 1 171 ? -4.099 15.011 5.790 1.00 94.12 171 TRP A O 1
ATOM 1297 N N . THR A 1 172 ? -3.018 13.424 6.939 1.00 86.38 172 THR A N 1
ATOM 1298 C CA . THR A 1 172 ? -4.166 13.097 7.806 1.00 86.38 172 THR A CA 1
ATOM 1299 C C . THR A 1 172 ? -4.592 14.238 8.735 1.00 86.38 172 THR A C 1
ATOM 1301 O O . THR A 1 172 ? -3.763 14.955 9.294 1.00 86.38 172 THR A O 1
ATOM 1304 N N . LEU A 1 173 ? -5.897 14.311 9.029 1.00 83.19 173 LEU A N 1
ATOM 1305 C CA . LEU A 1 173 ? -6.468 15.234 10.026 1.00 83.19 173 LEU A CA 1
ATOM 1306 C C . LEU A 1 173 ? -5.926 15.026 11.450 1.00 83.19 173 LEU A C 1
ATOM 1308 O O . LEU A 1 173 ? -5.941 15.949 12.258 1.00 83.19 173 LEU A O 1
ATOM 1312 N N . ALA A 1 174 ? -5.475 13.811 11.774 1.00 77.38 174 ALA A N 1
ATOM 1313 C CA . ALA A 1 174 ? -4.883 13.494 13.072 1.00 77.38 174 ALA A CA 1
ATOM 1314 C C . ALA A 1 174 ? -3.404 13.919 13.180 1.00 77.38 174 ALA A C 1
ATOM 1316 O O . ALA A 1 174 ? -2.860 13.948 14.287 1.00 77.38 174 ALA A O 1
ATOM 1317 N N . GLY A 1 175 ? -2.755 14.196 12.044 1.00 82.19 175 GLY A N 1
ATOM 1318 C CA . GLY A 1 175 ? -1.370 14.640 11.948 1.00 82.19 175 GLY A CA 1
ATOM 1319 C C . GLY A 1 175 ? -1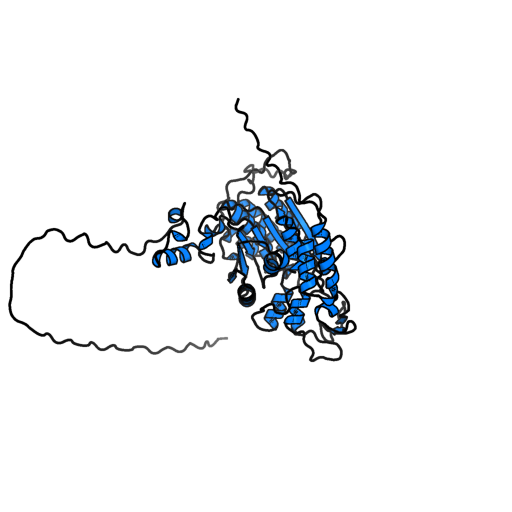.225 16.162 11.980 1.00 82.19 175 GLY A C 1
ATOM 1320 O O . GLY A 1 175 ? -2.166 16.904 12.248 1.00 82.19 175 GLY A O 1
ATOM 1321 N N . LYS A 1 176 ? -0.009 16.638 11.687 1.00 88.69 176 LYS A N 1
ATOM 1322 C CA . LYS A 1 176 ? 0.304 18.077 11.600 1.00 88.69 176 LYS A CA 1
ATOM 1323 C C . LYS A 1 176 ? -0.139 18.720 10.283 1.00 88.69 176 LYS A C 1
ATOM 1325 O O . LYS A 1 176 ? -0.037 19.934 10.159 1.00 88.69 176 LYS A O 1
ATOM 1330 N N . ARG A 1 177 ? -0.599 17.911 9.320 1.00 92.94 177 ARG A N 1
ATOM 1331 C CA . ARG A 1 177 ? -1.040 18.345 7.987 1.00 92.94 177 ARG A CA 1
ATOM 1332 C C . ARG A 1 177 ? 0.019 19.145 7.220 1.00 92.94 177 ARG A C 1
ATOM 1334 O O . ARG A 1 177 ? -0.316 20.074 6.497 1.00 92.94 177 ARG A O 1
ATOM 1341 N N . LEU A 1 178 ? 1.299 18.798 7.384 1.00 95.69 178 LEU A N 1
ATOM 1342 C CA . LEU A 1 178 ? 2.391 19.534 6.742 1.00 95.69 178 LEU A CA 1
ATOM 1343 C C . LEU A 1 178 ? 2.304 19.473 5.211 1.00 95.69 178 LEU A C 1
ATOM 1345 O O . LEU A 1 178 ? 2.683 20.438 4.560 1.00 95.69 178 LEU A O 1
ATOM 1349 N N . GLY A 1 179 ? 1.754 18.398 4.636 1.00 95.38 179 GLY A N 1
ATOM 1350 C CA . GLY A 1 179 ? 1.556 18.281 3.188 1.00 95.38 179 GLY A CA 1
ATOM 1351 C C . GLY A 1 179 ? 0.553 19.290 2.618 1.00 95.38 179 GLY A C 1
ATOM 1352 O O . GLY A 1 179 ? 0.606 19.585 1.438 1.00 95.38 179 GLY A O 1
ATOM 1353 N N . HIS A 1 180 ? -0.318 19.871 3.454 1.00 96.69 180 HIS A N 1
ATOM 1354 C CA . HIS A 1 180 ? -1.298 20.891 3.046 1.00 96.69 180 HIS A CA 1
ATOM 1355 C C . HIS A 1 180 ? -0.712 22.311 3.014 1.00 96.69 180 HIS A C 1
ATOM 1357 O O . HIS A 1 180 ? -1.421 23.261 2.694 1.00 96.69 180 HIS A O 1
ATOM 1363 N N . LEU A 1 181 ? 0.545 22.497 3.427 1.00 97.25 181 LEU A N 1
ATOM 1364 C CA . LEU A 1 181 ? 1.165 23.820 3.415 1.00 97.25 181 LEU A CA 1
ATOM 1365 C C . LEU A 1 181 ? 1.449 24.242 1.964 1.00 97.25 181 LEU A C 1
ATOM 1367 O O . LEU A 1 181 ? 2.092 23.466 1.258 1.00 97.25 181 LEU A O 1
ATOM 1371 N N . PRO A 1 182 ? 1.076 25.469 1.539 1.00 97.44 182 PRO A N 1
ATOM 1372 C CA . PRO A 1 182 ? 1.232 25.915 0.150 1.00 97.44 182 PRO A CA 1
ATOM 1373 C C . PRO A 1 182 ? 2.639 25.718 -0.424 1.00 97.44 182 PRO A C 1
ATOM 1375 O O . PRO A 1 182 ? 2.791 25.251 -1.543 1.00 97.44 182 PRO A O 1
ATOM 1378 N N . HIS A 1 183 ? 3.679 25.987 0.369 1.00 97.19 183 HIS A N 1
ATOM 1379 C CA . HIS A 1 183 ? 5.065 25.778 -0.055 1.00 97.19 183 HIS A CA 1
ATOM 1380 C C . HIS A 1 183 ? 5.396 24.303 -0.355 1.00 97.19 183 HIS A C 1
ATOM 1382 O O . HIS A 1 183 ? 6.094 24.024 -1.320 1.00 97.19 183 HIS A O 1
ATOM 1388 N N . ASN A 1 184 ? 4.877 23.353 0.432 1.00 98.00 184 ASN A N 1
ATOM 1389 C CA . ASN A 1 184 ? 5.098 21.926 0.174 1.00 98.00 184 ASN A CA 1
ATOM 1390 C C . ASN A 1 184 ? 4.302 21.441 -1.046 1.00 98.00 184 ASN A C 1
ATOM 1392 O O . ASN A 1 184 ? 4.785 20.568 -1.757 1.00 98.00 184 ASN A O 1
ATOM 1396 N N . LEU A 1 185 ? 3.104 21.989 -1.277 1.00 98.00 185 LEU A N 1
ATOM 1397 C CA . LEU A 1 185 ? 2.307 21.688 -2.468 1.00 98.00 185 LEU A CA 1
ATOM 1398 C C . LEU A 1 185 ? 3.010 22.170 -3.739 1.00 98.00 185 LEU A C 1
ATOM 1400 O O . LEU A 1 185 ? 3.169 21.372 -4.650 1.00 98.00 185 LEU A O 1
ATOM 1404 N N . ALA A 1 186 ? 3.523 23.403 -3.747 1.00 97.69 186 ALA A N 1
ATOM 1405 C CA . ALA A 1 186 ? 4.267 23.949 -4.884 1.00 97.69 186 ALA A CA 1
ATOM 1406 C C . ALA A 1 186 ? 5.527 23.127 -5.218 1.00 97.69 186 ALA A C 1
ATOM 1408 O O . ALA A 1 186 ? 5.794 22.848 -6.380 1.00 97.69 186 ALA A O 1
ATOM 1409 N N . ILE A 1 187 ? 6.286 22.686 -4.203 1.00 98.06 187 ILE A N 1
ATOM 1410 C CA . ILE A 1 187 ? 7.449 21.809 -4.434 1.00 98.06 187 ILE A CA 1
ATOM 1411 C C . ILE A 1 187 ? 7.017 20.448 -4.997 1.00 98.06 187 ILE A C 1
ATOM 1413 O O . ILE A 1 187 ? 7.702 19.888 -5.850 1.00 98.06 187 ILE A O 1
ATOM 1417 N N . LEU A 1 188 ? 5.912 19.884 -4.499 1.00 98.25 188 LEU A N 1
ATOM 1418 C CA . LEU A 1 188 ? 5.428 18.589 -4.971 1.00 98.25 188 LEU A CA 1
ATOM 1419 C C . LEU A 1 188 ? 4.921 18.666 -6.416 1.00 98.25 188 LEU A C 1
ATOM 1421 O O . LEU A 1 188 ? 5.227 17.764 -7.187 1.00 98.25 188 LEU A O 1
ATOM 1425 N N . GLU A 1 189 ? 4.189 19.720 -6.773 1.00 97.19 189 GLU A N 1
ATOM 1426 C CA . GLU A 1 189 ? 3.741 19.997 -8.144 1.00 97.19 189 GLU A CA 1
ATOM 1427 C C . GLU A 1 189 ? 4.926 20.070 -9.108 1.00 97.19 189 GLU A C 1
ATOM 1429 O O . GLU A 1 189 ? 4.986 19.316 -10.077 1.00 97.19 189 GLU A O 1
ATOM 1434 N N . GLU A 1 190 ? 5.931 20.886 -8.776 1.00 95.31 190 GLU A N 1
ATOM 1435 C CA . GLU A 1 190 ? 7.168 20.995 -9.553 1.00 95.31 190 GLU A CA 1
ATOM 1436 C C . GLU A 1 190 ? 7.864 19.636 -9.701 1.00 95.31 190 GLU A C 1
ATOM 1438 O O . GLU A 1 190 ? 8.295 19.258 -10.788 1.00 95.31 190 GLU A O 1
ATOM 1443 N N . ALA A 1 191 ? 7.947 18.855 -8.621 1.00 97.00 191 ALA A N 1
ATOM 1444 C CA . ALA A 1 191 ? 8.563 17.537 -8.672 1.00 97.00 191 ALA A CA 1
ATOM 1445 C C . ALA A 1 191 ? 7.783 16.552 -9.561 1.00 97.00 191 ALA A C 1
ATOM 1447 O O . ALA A 1 191 ? 8.404 15.748 -10.258 1.00 97.00 191 ALA A O 1
ATOM 1448 N N . VAL A 1 192 ? 6.445 16.604 -9.548 1.00 96.50 192 VAL A N 1
ATOM 1449 C CA . VAL A 1 192 ? 5.582 15.784 -10.414 1.00 96.50 192 VAL A CA 1
ATOM 1450 C C . VAL A 1 192 ? 5.795 16.156 -11.881 1.00 96.50 192 VAL A C 1
ATOM 1452 O O . VAL A 1 192 ? 6.107 15.271 -12.680 1.00 96.50 192 VAL A O 1
ATOM 1455 N N . ASN A 1 193 ? 5.757 17.449 -12.209 1.00 92.06 193 ASN A N 1
ATOM 1456 C CA . ASN A 1 193 ? 6.013 17.951 -13.562 1.00 92.06 193 ASN A CA 1
ATOM 1457 C C . ASN A 1 193 ? 7.420 17.563 -14.046 1.00 92.06 193 ASN A C 1
ATOM 1459 O O . ASN A 1 193 ? 7.623 17.125 -15.179 1.00 92.06 193 ASN A O 1
ATOM 1463 N N . ARG A 1 194 ? 8.420 17.654 -13.165 1.00 93.12 194 ARG A N 1
ATOM 1464 C CA . ARG A 1 194 ? 9.794 17.257 -13.485 1.00 93.12 194 ARG A CA 1
ATOM 1465 C C . ARG A 1 194 ? 9.941 15.750 -13.692 1.00 93.12 194 ARG A C 1
ATOM 1467 O O . ARG A 1 194 ? 10.726 15.330 -14.538 1.00 93.12 194 ARG A O 1
ATOM 1474 N N . ALA A 1 195 ? 9.189 14.924 -12.962 1.00 95.00 195 ALA A N 1
ATOM 1475 C CA . ALA A 1 195 ? 9.165 13.478 -13.184 1.00 95.00 195 ALA A CA 1
ATOM 1476 C C . ALA A 1 195 ? 8.592 13.126 -14.564 1.00 95.00 195 ALA A C 1
ATOM 1478 O O . ALA A 1 195 ? 9.127 12.252 -15.248 1.00 95.00 195 ALA A O 1
ATOM 1479 N N . ALA A 1 196 ? 7.544 13.829 -14.986 1.00 90.56 196 ALA A N 1
ATOM 1480 C CA . ALA A 1 196 ? 6.961 13.697 -16.314 1.00 90.56 196 ALA A CA 1
ATOM 1481 C C . ALA A 1 196 ? 7.948 14.077 -17.422 1.00 90.56 196 ALA A C 1
ATOM 1483 O O . ALA A 1 196 ? 8.145 13.328 -18.383 1.00 90.56 196 ALA A O 1
ATOM 1484 N N . TRP A 1 197 ? 8.634 15.206 -17.242 1.00 86.94 197 TRP A N 1
ATOM 1485 C CA . TRP A 1 197 ? 9.678 15.676 -18.147 1.00 86.94 197 TRP A CA 1
ATOM 1486 C C . TRP A 1 197 ? 10.841 14.686 -18.263 1.00 86.94 197 TRP A C 1
ATOM 1488 O O . TRP A 1 197 ? 11.248 14.310 -19.365 1.00 86.94 197 TRP A O 1
ATOM 1498 N N . ALA A 1 198 ? 11.326 14.184 -17.125 1.00 91.19 198 ALA A N 1
ATOM 1499 C CA . ALA A 1 198 ? 12.359 13.153 -17.085 1.00 91.19 198 ALA A CA 1
ATOM 1500 C C . ALA A 1 198 ? 11.943 11.885 -17.842 1.00 91.19 198 ALA A C 1
ATOM 1502 O O . ALA A 1 198 ? 12.793 11.208 -18.425 1.00 91.19 198 ALA A O 1
ATOM 1503 N N . ALA A 1 199 ? 10.641 11.591 -17.890 1.00 90.62 199 ALA A N 1
ATOM 1504 C CA . ALA A 1 199 ? 10.108 10.454 -18.620 1.00 90.62 199 ALA A CA 1
ATOM 1505 C C . ALA A 1 199 ? 9.836 10.692 -20.109 1.00 90.62 199 ALA A C 1
ATOM 1507 O O . ALA A 1 199 ? 9.662 9.715 -20.838 1.00 90.62 199 ALA A O 1
ATOM 1508 N N . GLY A 1 200 ? 9.811 11.947 -20.566 1.00 86.81 200 GLY A N 1
ATOM 1509 C CA . GLY A 1 200 ? 9.402 12.301 -21.927 1.00 86.81 200 GLY A CA 1
ATOM 1510 C C . GLY A 1 200 ? 7.880 12.309 -22.136 1.00 86.81 200 GLY A C 1
ATOM 1511 O O . GLY A 1 200 ? 7.419 12.134 -23.263 1.00 86.81 200 GLY A O 1
ATOM 1512 N N . ASN A 1 201 ? 7.086 12.500 -21.073 1.00 80.50 201 ASN A N 1
ATOM 1513 C CA . ASN A 1 201 ? 5.617 12.527 -21.154 1.00 80.50 201 ASN A CA 1
ATOM 1514 C C . ASN A 1 201 ? 5.076 13.654 -22.056 1.00 80.50 201 ASN A C 1
ATOM 1516 O O . ASN A 1 201 ? 4.036 13.474 -22.683 1.00 80.50 201 ASN A O 1
ATOM 1520 N N . TYR A 1 202 ? 5.766 14.794 -22.135 1.00 72.25 202 TYR A N 1
ATOM 1521 C CA . TYR A 1 202 ? 5.435 15.900 -23.038 1.00 72.25 202 TYR A CA 1
ATOM 1522 C C . TYR A 1 202 ? 6.691 16.693 -23.427 1.00 72.25 202 TYR A C 1
ATOM 1524 O O . TYR A 1 202 ? 7.675 16.685 -22.689 1.00 72.25 202 TYR A O 1
ATOM 1532 N N . THR A 1 203 ? 6.680 17.372 -24.580 1.00 55.44 203 THR A N 1
ATOM 1533 C CA . THR A 1 203 ? 7.710 18.350 -24.982 1.00 55.44 203 THR A CA 1
ATOM 1534 C C . THR A 1 203 ? 7.386 19.735 -24.412 1.00 55.44 203 THR A C 1
ATOM 1536 O O . THR A 1 203 ? 6.325 20.267 -24.730 1.00 55.44 203 THR A O 1
ATOM 1539 N N . TRP A 1 204 ? 8.289 20.371 -23.654 1.00 48.69 204 TRP A N 1
ATOM 1540 C CA . TRP A 1 204 ? 8.257 21.825 -23.504 1.00 48.69 204 TRP A CA 1
ATOM 1541 C C . TRP A 1 204 ? 8.496 22.371 -24.905 1.00 48.69 204 TRP A C 1
ATOM 1543 O O . TRP A 1 204 ? 9.545 22.089 -25.489 1.00 48.69 204 TRP A O 1
ATOM 1553 N N . ALA A 1 205 ? 7.513 23.039 -25.503 1.00 45.00 205 ALA A N 1
ATOM 1554 C CA . ALA A 1 205 ? 7.742 23.654 -26.795 1.00 45.00 205 ALA A CA 1
ATOM 1555 C C . ALA A 1 205 ? 8.958 24.583 -26.646 1.00 45.00 205 ALA A C 1
ATOM 1557 O O . ALA A 1 205 ? 8.959 25.498 -25.828 1.00 45.00 205 ALA A O 1
ATOM 1558 N N . GLU A 1 206 ? 10.022 24.343 -27.416 1.00 38.22 206 GLU A N 1
ATOM 1559 C CA . GLU A 1 206 ? 11.195 25.228 -27.508 1.00 38.22 206 GLU A CA 1
ATOM 1560 C C . GLU A 1 206 ? 10.849 26.597 -28.137 1.00 38.22 206 GLU A C 1
ATOM 1562 O O . GLU A 1 206 ? 11.726 27.359 -28.545 1.00 38.22 206 GLU A O 1
ATOM 1567 N N . THR A 1 207 ? 9.568 26.941 -28.242 1.00 36.88 207 THR A N 1
ATOM 1568 C CA . THR A 1 207 ? 9.101 28.274 -28.582 1.00 36.88 207 THR A CA 1
ATOM 1569 C C . THR A 1 207 ? 9.121 29.083 -27.296 1.00 36.88 207 THR A C 1
ATOM 1571 O O . THR A 1 207 ? 8.231 28.958 -26.467 1.00 36.88 207 THR A O 1
ATOM 1574 N N . GLY A 1 208 ? 10.165 29.887 -27.095 1.00 36.53 208 GLY A N 1
ATOM 1575 C CA . GLY A 1 208 ? 10.284 30.848 -25.991 1.00 36.53 208 GLY A CA 1
ATOM 1576 C C . GLY A 1 208 ? 9.245 31.978 -26.021 1.00 36.53 208 GLY A C 1
ATOM 1577 O O . GLY A 1 208 ? 9.597 33.130 -25.783 1.00 36.53 208 GLY A O 1
ATOM 1578 N N . GLU A 1 209 ? 7.995 31.661 -26.332 1.00 35.78 209 GLU A N 1
ATOM 1579 C CA . GLU A 1 209 ? 6.832 32.497 -26.111 1.00 35.78 209 GLU A CA 1
ATOM 1580 C C . GLU A 1 209 ? 6.068 31.840 -24.963 1.00 35.78 209 GLU A C 1
ATOM 1582 O O . GLU A 1 209 ? 5.680 30.675 -25.034 1.00 35.78 209 GLU A O 1
ATOM 1587 N N . GLU A 1 210 ? 5.951 32.574 -23.858 1.00 40.38 210 GLU A N 1
ATOM 1588 C CA . GLU A 1 210 ? 4.939 32.321 -22.843 1.00 40.38 210 GLU A CA 1
ATOM 1589 C C . GLU A 1 210 ? 3.583 32.417 -23.555 1.00 40.38 210 GLU A C 1
ATOM 1591 O O . GLU A 1 210 ? 2.991 33.492 -23.622 1.00 40.38 210 GLU A O 1
ATOM 1596 N N . ASP A 1 211 ? 3.115 31.327 -24.163 1.00 38.16 211 ASP A N 1
ATOM 1597 C CA . ASP A 1 211 ? 1.707 31.220 -24.511 1.00 38.16 211 ASP A CA 1
ATOM 1598 C C . ASP A 1 211 ? 0.971 31.200 -23.168 1.00 38.16 211 ASP A C 1
ATOM 1600 O O . ASP A 1 211 ? 0.941 30.197 -22.454 1.00 38.16 211 ASP A O 1
ATOM 1604 N N . GLU A 1 212 ? 0.422 32.360 -22.795 1.00 40.41 212 GLU A N 1
ATOM 1605 C CA . GLU A 1 212 ? -0.468 32.563 -21.642 1.00 40.41 212 GLU A CA 1
ATOM 1606 C C . GLU A 1 212 ? -1.693 31.622 -21.679 1.00 40.41 212 GLU A C 1
ATOM 1608 O O . GLU A 1 212 ? -2.405 31.489 -20.683 1.00 40.41 212 GLU A O 1
ATOM 1613 N N . ASP A 1 213 ? -1.886 30.917 -22.795 1.00 42.97 213 ASP A N 1
ATOM 1614 C CA . ASP A 1 213 ? -2.864 29.869 -23.017 1.00 42.97 213 ASP A CA 1
ATOM 1615 C C . ASP A 1 213 ? -2.167 28.496 -23.018 1.00 42.97 213 ASP A C 1
ATOM 1617 O O . ASP A 1 213 ? -1.786 27.950 -24.055 1.00 42.97 213 ASP A O 1
ATOM 1621 N N . HIS A 1 214 ? -2.022 27.905 -21.828 1.00 43.03 214 HIS A N 1
ATOM 1622 C CA . HIS A 1 214 ? -1.833 26.460 -21.675 1.00 43.03 214 HIS A CA 1
ATOM 1623 C C . HIS A 1 214 ? -2.858 25.773 -22.592 1.00 43.03 214 HIS A C 1
ATOM 1625 O O . HIS A 1 214 ? -4.048 26.052 -22.425 1.00 43.03 214 HIS A O 1
ATOM 1631 N N . PRO A 1 215 ? -2.472 24.942 -23.579 1.00 42.03 215 PRO A N 1
ATOM 1632 C CA . PRO A 1 215 ? -3.435 24.483 -24.561 1.00 42.03 215 PRO A CA 1
ATOM 1633 C C . PRO A 1 215 ? -4.492 23.669 -23.826 1.00 42.03 215 PRO A C 1
ATOM 1635 O O . PRO A 1 215 ? -4.183 22.660 -23.182 1.00 42.03 215 PRO A O 1
ATOM 1638 N N . ASP A 1 216 ? -5.732 24.154 -23.898 1.00 41.38 216 ASP A N 1
ATOM 1639 C CA . ASP A 1 216 ? -6.918 23.362 -23.628 1.00 41.38 216 ASP A CA 1
ATOM 1640 C C . ASP A 1 216 ? -6.688 21.982 -24.244 1.00 41.38 216 ASP A C 1
ATOM 1642 O O . ASP A 1 216 ? -6.276 21.881 -25.401 1.00 41.38 216 ASP A O 1
ATOM 1646 N N . TYR A 1 217 ? -6.906 20.927 -23.459 1.00 42.91 217 TYR A N 1
ATOM 1647 C CA . TYR A 1 217 ? -6.879 19.547 -23.930 1.00 42.91 217 TYR A CA 1
ATOM 1648 C C . TYR A 1 217 ? -7.633 19.447 -25.269 1.00 42.91 217 TYR A C 1
ATOM 1650 O O . TYR A 1 217 ? -8.865 19.474 -25.294 1.00 42.91 217 TYR A O 1
ATOM 1658 N N . ASP A 1 218 ? -6.901 19.369 -26.385 1.00 43.72 218 ASP A N 1
ATOM 1659 C CA . ASP A 1 218 ? -7.479 19.138 -27.704 1.00 43.72 218 ASP A CA 1
ATOM 1660 C C . ASP A 1 218 ? -7.519 17.622 -27.923 1.00 43.72 218 ASP A C 1
ATOM 1662 O O . ASP A 1 218 ? -6.474 17.004 -28.144 1.00 43.72 218 ASP A O 1
ATOM 1666 N N . PRO A 1 219 ? -8.705 16.988 -27.896 1.00 44.03 219 PRO A N 1
ATOM 1667 C CA . PRO A 1 219 ? -8.836 15.551 -28.113 1.00 44.03 219 PRO A CA 1
ATOM 1668 C C . PRO A 1 219 ? -8.386 15.094 -29.515 1.00 44.03 219 PRO A C 1
ATOM 1670 O O . PRO A 1 219 ? -8.344 13.889 -29.768 1.00 44.03 219 PRO A O 1
ATOM 1673 N N . ASN A 1 220 ? -8.067 16.017 -30.431 1.00 39.09 220 ASN A N 1
ATOM 1674 C CA . ASN A 1 220 ? -7.556 15.725 -31.771 1.00 39.09 220 ASN A CA 1
ATOM 1675 C C . ASN A 1 220 ? -6.029 15.855 -31.898 1.00 39.09 220 ASN A C 1
ATOM 1677 O O . ASN A 1 220 ? -5.491 15.451 -32.933 1.00 39.09 220 ASN A O 1
ATOM 1681 N N . PHE A 1 221 ? -5.327 16.378 -30.886 1.00 41.38 221 PHE A N 1
ATOM 1682 C CA . PHE A 1 221 ? -3.865 16.398 -30.850 1.00 41.38 221 PHE A CA 1
ATOM 1683 C C . PHE A 1 221 ? -3.352 15.237 -29.983 1.00 41.38 221 PHE A C 1
ATOM 1685 O O . PHE A 1 221 ? -3.620 15.201 -28.782 1.00 41.38 221 PHE A O 1
ATOM 1692 N N . PRO A 1 222 ? -2.639 14.248 -30.556 1.00 42.28 222 PRO A N 1
ATOM 1693 C CA . PRO A 1 222 ? -2.068 13.164 -29.763 1.00 42.28 222 PRO A CA 1
ATOM 1694 C C . PRO A 1 222 ? -1.036 13.725 -28.770 1.00 42.28 222 PRO A C 1
ATOM 1696 O O . PRO A 1 222 ? -0.390 14.727 -29.087 1.00 42.28 222 PRO A O 1
ATOM 1699 N N . PRO A 1 223 ? -0.841 13.089 -27.597 1.00 50.69 223 PRO A N 1
ATOM 1700 C CA . PRO A 1 223 ? 0.176 13.514 -26.641 1.00 50.69 223 PRO A CA 1
ATOM 1701 C C . PRO A 1 223 ? 1.529 13.588 -27.353 1.00 50.69 223 PRO A C 1
ATOM 1703 O O . PRO A 1 223 ? 2.016 12.594 -27.901 1.00 50.69 223 PRO A O 1
ATOM 1706 N N . TYR A 1 224 ? 2.114 14.784 -27.401 1.00 52.50 224 TYR A N 1
ATOM 1707 C CA . TYR A 1 224 ? 3.445 14.996 -27.955 1.00 52.50 224 TYR A CA 1
ATOM 1708 C C . TYR A 1 224 ? 4.479 14.415 -26.991 1.00 52.50 224 TYR A C 1
ATOM 1710 O O . TYR A 1 224 ? 5.066 15.144 -26.198 1.00 52.50 224 TYR A O 1
ATOM 1718 N N . TYR A 1 225 ? 4.698 13.099 -27.041 1.00 64.25 225 TYR A N 1
ATOM 1719 C CA . TYR A 1 225 ? 5.794 12.472 -26.306 1.00 64.25 225 TYR A CA 1
ATOM 1720 C C . TYR A 1 225 ? 7.122 13.080 -26.760 1.00 64.25 225 TYR A C 1
ATOM 1722 O O . TYR A 1 225 ? 7.479 13.027 -27.942 1.00 64.25 225 TYR A O 1
ATOM 1730 N N . GLY A 1 226 ? 7.838 13.674 -25.811 1.00 67.31 226 GLY A N 1
ATOM 1731 C CA . GLY A 1 226 ? 9.172 14.212 -26.026 1.00 67.31 226 GLY A CA 1
ATOM 1732 C C . GLY A 1 226 ? 10.252 13.160 -25.800 1.00 67.31 226 GLY A C 1
ATOM 1733 O O . GLY A 1 226 ? 9.995 12.117 -25.194 1.00 67.31 226 GLY A O 1
ATOM 1734 N N . PRO A 1 227 ? 11.492 13.405 -26.254 1.00 75.75 227 PRO A N 1
ATOM 1735 C CA . PRO A 1 227 ? 12.615 12.625 -25.761 1.00 75.75 227 PRO A CA 1
ATOM 1736 C C . PRO A 1 227 ? 12.734 12.815 -24.235 1.00 75.75 227 PRO A C 1
ATOM 1738 O O . PRO A 1 227 ? 12.534 13.930 -23.751 1.00 75.75 227 PRO A O 1
ATOM 1741 N N . PRO A 1 228 ? 13.085 11.767 -23.468 1.00 83.06 228 PRO A N 1
ATOM 1742 C CA . PRO A 1 228 ? 13.413 11.920 -22.055 1.00 83.06 228 PRO A CA 1
ATOM 1743 C C . PRO A 1 228 ? 14.486 12.993 -21.849 1.00 83.06 228 PRO A C 1
ATOM 1745 O O . PRO A 1 228 ? 15.458 13.039 -22.606 1.00 83.06 228 PRO A O 1
ATOM 1748 N N . SER A 1 229 ? 14.355 13.806 -20.799 1.00 85.19 229 SER A N 1
ATOM 1749 C CA . SER A 1 229 ? 15.268 14.935 -20.552 1.00 85.19 229 SER A CA 1
ATOM 1750 C C . SER A 1 229 ? 16.719 14.536 -20.251 1.00 85.19 229 SER A C 1
ATOM 1752 O O . SER A 1 229 ? 17.625 15.365 -20.321 1.00 85.19 229 SER A O 1
ATOM 1754 N N . GLY A 1 230 ? 16.950 13.264 -19.911 1.00 86.62 230 GLY A N 1
ATOM 1755 C CA . GLY A 1 230 ? 18.245 12.738 -19.477 1.00 86.62 230 GLY A CA 1
ATOM 1756 C C . GLY A 1 230 ? 18.483 12.844 -17.968 1.00 86.62 230 GLY A C 1
ATOM 1757 O O . GLY A 1 230 ? 19.483 12.318 -17.483 1.00 86.62 230 GLY A O 1
ATOM 1758 N N . GLU A 1 231 ? 17.567 13.464 -17.225 1.00 91.19 231 GLU A N 1
ATOM 1759 C CA . GLU A 1 231 ? 17.620 13.506 -15.765 1.00 91.19 231 GLU A CA 1
ATOM 1760 C C . GLU A 1 231 ? 17.388 12.128 -15.140 1.00 91.19 231 GLU A C 1
ATOM 1762 O O . GLU A 1 231 ? 16.560 11.330 -15.586 1.00 91.19 231 GLU A O 1
ATOM 1767 N N . SER A 1 232 ? 18.120 11.854 -14.066 1.00 94.69 232 SER A N 1
ATOM 1768 C CA . SER A 1 232 ? 17.952 10.649 -13.264 1.00 94.69 232 SER A CA 1
ATOM 1769 C C . SER A 1 232 ? 16.808 10.791 -12.257 1.00 94.69 232 SER A C 1
ATOM 1771 O O . SER A 1 232 ? 16.533 11.872 -11.734 1.00 94.69 232 SER A O 1
ATOM 1773 N N . TRP A 1 233 ? 16.203 9.668 -11.858 1.00 96.19 233 TRP A N 1
ATOM 1774 C CA . TRP A 1 233 ? 15.195 9.654 -10.788 1.00 96.19 233 TRP A CA 1
ATOM 1775 C C . TRP A 1 233 ? 15.713 10.195 -9.449 1.00 96.19 233 TRP A C 1
ATOM 1777 O O . TRP A 1 233 ? 14.935 10.686 -8.634 1.00 96.19 233 TRP A O 1
ATOM 1787 N N . THR A 1 234 ? 17.026 10.134 -9.216 1.00 96.62 234 THR A N 1
ATOM 1788 C CA . THR A 1 234 ? 17.667 10.744 -8.044 1.00 96.62 234 THR A CA 1
ATOM 1789 C C . THR A 1 234 ? 17.588 12.269 -8.097 1.00 96.62 234 THR A C 1
ATOM 1791 O O . THR A 1 234 ? 17.259 12.889 -7.089 1.00 96.62 234 THR A O 1
ATOM 1794 N N . GLU A 1 235 ? 17.850 12.872 -9.258 1.00 95.94 235 GLU A N 1
ATOM 1795 C CA . GLU A 1 235 ? 17.751 14.324 -9.458 1.00 95.94 235 GLU A CA 1
ATOM 1796 C C . GLU A 1 235 ? 16.300 14.801 -9.357 1.00 95.94 235 GLU A C 1
ATOM 1798 O O . GLU A 1 235 ? 16.030 15.793 -8.683 1.00 95.94 235 GLU A O 1
ATOM 1803 N N . VAL A 1 236 ? 15.354 14.041 -9.918 1.00 96.56 236 VAL A N 1
ATOM 1804 C CA . VAL A 1 236 ? 13.914 14.319 -9.786 1.00 96.56 236 VAL A CA 1
ATOM 1805 C C . VAL A 1 236 ? 13.479 14.295 -8.315 1.00 96.56 236 VAL A C 1
ATOM 1807 O O . VAL A 1 236 ? 12.837 15.228 -7.836 1.00 96.56 236 VAL A O 1
ATOM 1810 N N . ARG A 1 237 ? 13.868 13.264 -7.550 1.00 97.44 237 ARG A N 1
ATOM 1811 C CA . ARG A 1 237 ? 13.545 13.170 -6.112 1.00 97.44 237 ARG A CA 1
ATOM 1812 C C . ARG A 1 237 ? 14.148 14.311 -5.295 1.00 97.44 237 ARG A C 1
ATOM 1814 O O . ARG A 1 237 ? 13.509 14.749 -4.336 1.00 97.44 237 ARG A O 1
ATOM 1821 N N . ALA A 1 238 ? 15.334 14.794 -5.670 1.00 97.00 238 ALA A N 1
ATOM 1822 C CA . ALA A 1 238 ? 16.037 15.862 -4.961 1.00 97.00 238 ALA A CA 1
ATOM 1823 C C . ALA A 1 238 ? 15.250 17.184 -4.928 1.00 97.00 238 ALA A C 1
ATOM 1825 O O . ALA A 1 238 ? 15.402 17.948 -3.978 1.00 97.00 238 ALA A O 1
ATOM 1826 N N . VAL A 1 239 ? 14.337 17.426 -5.882 1.00 96.00 239 VAL A N 1
ATOM 1827 C CA . VAL A 1 239 ? 13.407 18.576 -5.837 1.00 96.00 239 VAL A CA 1
ATOM 1828 C C . VAL A 1 239 ? 12.635 18.620 -4.519 1.00 96.00 239 VAL A C 1
ATOM 1830 O O . VAL A 1 239 ? 12.426 19.678 -3.933 1.00 96.00 239 VAL A O 1
ATOM 1833 N N . THR A 1 240 ? 12.259 17.454 -3.998 1.00 96.81 240 THR A N 1
ATOM 1834 C CA . THR A 1 240 ? 11.460 17.355 -2.775 1.00 96.81 240 THR A CA 1
ATOM 1835 C C . THR A 1 240 ? 12.269 17.457 -1.479 1.00 96.81 240 THR A C 1
ATOM 1837 O O . THR A 1 240 ? 11.696 17.337 -0.392 1.00 96.81 240 THR A O 1
ATOM 1840 N N . ASP A 1 241 ? 13.587 17.673 -1.539 1.00 95.88 241 ASP A N 1
ATOM 1841 C CA . ASP A 1 241 ? 14.426 17.791 -0.339 1.00 95.88 241 ASP A CA 1
ATOM 1842 C C . ASP A 1 241 ? 14.169 19.079 0.450 1.00 95.88 241 ASP A C 1
ATOM 1844 O O . ASP A 1 241 ? 14.381 19.108 1.665 1.00 95.88 241 ASP A O 1
ATOM 1848 N N . GLU A 1 242 ? 13.632 20.109 -0.204 1.00 94.06 242 GLU A N 1
ATOM 1849 C CA . GLU A 1 242 ? 13.207 21.351 0.448 1.00 94.06 242 GLU A CA 1
ATOM 1850 C C . GLU A 1 242 ? 11.864 21.212 1.185 1.00 94.06 242 GLU A C 1
ATOM 1852 O O . GLU A 1 242 ? 11.521 22.048 2.027 1.00 94.06 242 GLU A O 1
ATOM 1857 N N . MET A 1 243 ? 11.107 20.134 0.937 1.00 96.94 243 MET A N 1
ATOM 1858 C CA . MET A 1 243 ? 9.824 19.928 1.601 1.00 96.94 243 MET A CA 1
ATOM 1859 C C . MET A 1 243 ? 10.006 19.740 3.108 1.00 96.94 243 MET A C 1
ATOM 1861 O O . MET A 1 243 ? 10.714 18.859 3.598 1.00 96.94 243 MET A O 1
ATOM 1865 N N . THR A 1 244 ? 9.226 20.493 3.876 1.00 95.94 244 THR A N 1
ATOM 1866 C CA . THR A 1 244 ? 9.152 20.353 5.340 1.00 95.94 244 THR A CA 1
ATOM 1867 C C . THR A 1 244 ? 8.263 19.184 5.783 1.00 95.94 244 THR A C 1
ATOM 1869 O O . THR A 1 244 ? 8.198 18.871 6.974 1.00 95.94 244 THR A O 1
ATOM 1872 N N . ALA A 1 245 ? 7.573 18.541 4.835 1.00 93.62 245 ALA A N 1
ATOM 1873 C CA . ALA A 1 245 ? 6.662 17.419 5.037 1.00 93.62 245 ALA A CA 1
ATOM 1874 C C . ALA A 1 245 ? 7.325 16.085 4.611 1.00 93.62 245 ALA A C 1
ATOM 1876 O O . ALA A 1 245 ? 7.229 15.686 3.447 1.00 93.62 245 ALA A O 1
ATOM 1877 N N . PRO A 1 246 ? 8.007 15.375 5.532 1.00 91.69 246 PRO A N 1
ATOM 1878 C CA . PRO A 1 246 ? 8.913 14.268 5.205 1.00 91.69 246 PRO A CA 1
ATOM 1879 C C . PRO A 1 246 ? 8.237 13.033 4.598 1.00 91.69 246 PRO A C 1
ATOM 1881 O O . PRO A 1 246 ? 8.904 12.230 3.953 1.00 91.69 246 PRO A O 1
ATOM 1884 N N . THR A 1 247 ? 6.940 12.842 4.836 1.00 94.25 247 THR A N 1
ATOM 1885 C CA . THR A 1 247 ? 6.151 11.749 4.251 1.00 94.25 247 THR A CA 1
ATOM 1886 C C . THR A 1 247 ? 5.306 12.203 3.070 1.00 94.25 247 THR A C 1
ATOM 1888 O O . THR A 1 247 ? 5.057 11.396 2.183 1.00 94.25 247 THR A O 1
ATOM 1891 N N . ALA A 1 248 ? 4.922 13.484 3.009 1.00 95.69 248 ALA A N 1
ATOM 1892 C CA . ALA A 1 248 ? 4.172 14.023 1.874 1.00 95.69 248 ALA A CA 1
ATOM 1893 C C . ALA A 1 248 ? 4.949 13.904 0.559 1.00 95.69 248 ALA A C 1
ATOM 1895 O O . ALA A 1 248 ? 4.358 13.547 -0.455 1.00 95.69 248 ALA A O 1
ATOM 1896 N N . LYS A 1 249 ? 6.273 14.109 0.594 1.00 96.38 249 LYS A N 1
ATOM 1897 C CA . LYS A 1 249 ? 7.127 13.992 -0.595 1.00 96.38 249 LYS A CA 1
ATOM 1898 C C . LYS A 1 249 ? 7.080 12.630 -1.287 1.00 96.38 249 LYS A C 1
ATOM 1900 O O . LYS A 1 249 ? 7.322 12.533 -2.481 1.00 96.38 249 LYS A O 1
ATOM 1905 N N . LEU A 1 250 ? 6.709 11.575 -0.559 1.00 97.62 250 LEU A N 1
ATOM 1906 C CA . LEU A 1 250 ? 6.573 10.228 -1.115 1.00 97.62 250 LEU A CA 1
ATOM 1907 C C . LEU A 1 250 ? 5.363 10.085 -2.054 1.00 97.62 250 LEU A C 1
ATOM 1909 O O . LEU A 1 250 ? 5.232 9.053 -2.702 1.00 97.62 250 LEU A O 1
ATOM 1913 N N . MET A 1 251 ? 4.506 11.108 -2.169 1.00 97.75 251 MET A N 1
ATOM 1914 C CA . MET A 1 251 ? 3.480 11.180 -3.217 1.00 97.75 251 MET A CA 1
ATOM 1915 C C . MET A 1 251 ? 4.048 11.424 -4.618 1.00 97.75 251 MET A C 1
ATOM 1917 O O . MET A 1 251 ? 3.306 11.293 -5.582 1.00 97.75 251 MET A O 1
ATOM 1921 N N . LEU A 1 252 ? 5.347 11.701 -4.747 1.00 98.06 252 LEU A N 1
ATOM 1922 C CA . LEU A 1 252 ? 6.046 11.701 -6.031 1.00 98.06 252 LEU A CA 1
ATOM 1923 C C . LEU A 1 252 ? 6.252 10.281 -6.595 1.00 98.06 252 LEU A C 1
ATOM 1925 O O . LEU A 1 252 ? 6.291 10.061 -7.803 1.00 98.06 252 LEU A O 1
ATOM 1929 N N . GLU A 1 253 ? 6.375 9.291 -5.713 1.00 98.38 253 GLU A N 1
ATOM 1930 C CA . GLU A 1 253 ? 6.754 7.921 -6.066 1.00 98.38 253 GLU A CA 1
ATOM 1931 C C . GLU A 1 253 ? 5.740 7.194 -6.968 1.00 98.38 253 GLU A C 1
ATOM 1933 O O . GLU A 1 253 ? 6.185 6.485 -7.867 1.00 98.38 253 GLU A O 1
ATOM 1938 N N . PRO A 1 254 ? 4.409 7.372 -6.830 1.00 97.88 254 PRO A N 1
ATOM 1939 C CA . PRO A 1 254 ? 3.451 6.893 -7.822 1.00 97.88 254 PRO A CA 1
ATOM 1940 C C . PRO A 1 254 ? 3.797 7.285 -9.264 1.00 97.88 254 PRO A C 1
ATOM 1942 O O . PRO A 1 254 ? 3.700 6.435 -10.146 1.00 97.88 254 PRO A O 1
ATOM 1945 N N . VAL A 1 255 ? 4.238 8.525 -9.503 1.00 97.44 255 VAL A N 1
ATOM 1946 C CA . VAL A 1 255 ? 4.604 9.010 -10.845 1.00 97.44 255 VAL A CA 1
ATOM 1947 C C . VAL A 1 255 ? 5.931 8.404 -11.279 1.00 97.44 255 VAL A C 1
ATOM 1949 O O . VAL A 1 255 ? 5.987 7.762 -12.324 1.00 97.44 255 VAL A O 1
ATOM 1952 N N . ILE A 1 256 ? 6.973 8.512 -10.445 1.00 98.25 256 ILE A N 1
ATOM 1953 C CA . ILE A 1 256 ? 8.308 7.968 -10.748 1.00 98.25 256 ILE A CA 1
ATOM 1954 C C . ILE A 1 256 ? 8.242 6.481 -11.101 1.00 98.25 256 ILE A C 1
ATOM 1956 O O . ILE A 1 256 ? 8.823 6.049 -12.092 1.00 98.25 256 ILE A O 1
ATOM 1960 N N . TRP A 1 257 ? 7.530 5.681 -10.307 1.00 98.62 257 TRP A N 1
ATOM 1961 C CA . TRP A 1 257 ? 7.452 4.244 -10.545 1.00 98.62 257 TRP A CA 1
ATOM 1962 C C . TRP A 1 257 ? 6.568 3.895 -11.737 1.00 98.62 257 TRP A C 1
ATOM 1964 O O . TRP A 1 257 ? 6.929 3.000 -12.497 1.00 98.62 257 TRP A O 1
ATOM 1974 N N . SER A 1 258 ? 5.449 4.596 -11.942 1.00 97.31 258 SER A N 1
ATOM 1975 C CA . SER A 1 258 ? 4.594 4.349 -13.111 1.00 97.31 258 SER A CA 1
ATOM 1976 C C . SER A 1 258 ? 5.326 4.677 -14.412 1.00 97.31 258 SER A C 1
ATOM 1978 O O . SER A 1 258 ? 5.330 3.865 -15.337 1.00 97.31 258 SER A O 1
ATOM 1980 N N . LEU A 1 259 ? 5.983 5.838 -14.469 1.00 95.56 259 LEU A N 1
ATOM 1981 C CA . LEU A 1 259 ? 6.703 6.293 -15.653 1.00 95.56 259 LEU A CA 1
ATOM 1982 C C . LEU A 1 259 ? 8.015 5.531 -15.855 1.00 95.56 259 LEU A C 1
ATOM 1984 O O . LEU A 1 259 ? 8.316 5.153 -16.980 1.00 95.56 259 LEU A O 1
ATOM 1988 N N . GLY A 1 260 ? 8.760 5.220 -14.792 1.00 96.50 260 GLY A N 1
ATOM 1989 C CA . GLY A 1 260 ? 9.970 4.397 -14.881 1.00 96.50 260 GLY A CA 1
ATOM 1990 C C . GLY A 1 260 ? 9.684 2.992 -15.418 1.00 96.50 260 GLY A C 1
ATOM 1991 O O . GLY A 1 260 ? 10.321 2.553 -16.372 1.00 96.50 260 GLY A O 1
ATOM 1992 N N . LEU A 1 261 ? 8.658 2.312 -14.896 1.00 97.19 261 LEU A N 1
ATOM 1993 C CA . LEU A 1 261 ? 8.238 1.010 -15.431 1.00 97.19 261 LEU A CA 1
ATOM 1994 C C . LEU A 1 261 ? 7.782 1.113 -16.893 1.00 97.19 261 LEU A C 1
ATOM 1996 O O . LEU A 1 261 ? 8.108 0.249 -17.706 1.00 97.19 261 LEU A O 1
ATOM 2000 N N . TRP A 1 262 ? 7.055 2.175 -17.245 1.00 91.69 262 TRP A N 1
ATOM 2001 C CA . TRP A 1 262 ? 6.632 2.416 -18.623 1.00 91.69 262 TRP A CA 1
ATOM 2002 C C . TRP A 1 262 ? 7.822 2.634 -19.572 1.00 91.69 262 TRP A C 1
ATOM 2004 O O . TRP A 1 262 ? 7.878 1.995 -20.622 1.00 91.69 262 TRP A O 1
ATOM 2014 N N . ARG A 1 263 ? 8.814 3.446 -19.184 1.00 90.75 263 ARG A N 1
ATOM 2015 C CA . ARG A 1 263 ? 10.054 3.667 -19.953 1.00 90.75 263 ARG A CA 1
ATOM 2016 C C . ARG A 1 263 ? 10.868 2.398 -20.145 1.00 90.75 263 ARG A C 1
ATOM 2018 O O . ARG A 1 263 ? 11.465 2.207 -21.201 1.00 90.75 263 ARG A O 1
ATOM 2025 N N . LEU A 1 264 ? 10.863 1.521 -19.143 1.00 93.38 264 LEU A N 1
ATOM 2026 C CA . LEU A 1 264 ? 11.488 0.204 -19.226 1.00 93.38 264 LEU A CA 1
ATOM 2027 C C . LEU A 1 264 ? 10.801 -0.713 -20.261 1.00 93.38 264 LEU A C 1
ATOM 2029 O O . LEU A 1 264 ? 11.321 -1.781 -20.582 1.00 93.38 264 LEU A O 1
ATOM 2033 N N . GLY A 1 265 ? 9.638 -0.315 -20.786 1.00 92.31 265 GLY A N 1
ATOM 2034 C CA . GLY A 1 265 ? 8.821 -1.117 -21.691 1.00 92.31 265 GLY A CA 1
ATOM 2035 C C . GLY A 1 265 ? 8.000 -2.178 -20.963 1.00 92.31 265 GLY A C 1
ATOM 2036 O O . GLY A 1 265 ? 7.565 -3.144 -21.591 1.00 92.31 265 GLY A O 1
ATOM 2037 N N . ALA A 1 266 ? 7.796 -2.029 -19.648 1.00 96.19 266 ALA A N 1
ATOM 2038 C CA . ALA A 1 266 ? 6.976 -2.964 -18.897 1.00 96.19 266 ALA A CA 1
ATOM 2039 C C . ALA A 1 266 ? 5.523 -2.929 -19.407 1.00 96.19 266 ALA A C 1
ATOM 2041 O O . ALA A 1 266 ? 5.000 -1.848 -19.699 1.00 96.19 266 ALA A O 1
ATOM 2042 N N . PRO A 1 267 ? 4.828 -4.080 -19.483 1.00 95.38 267 PRO A N 1
ATOM 20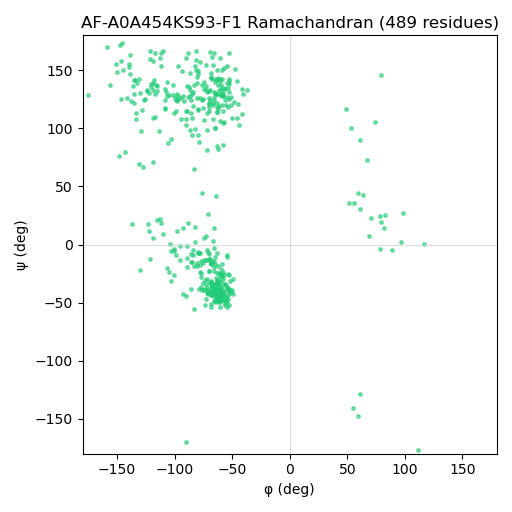43 C CA . PRO A 1 267 ? 3.434 -4.167 -19.915 1.00 95.38 267 PRO A CA 1
ATOM 2044 C C . PRO A 1 267 ? 2.469 -3.699 -18.807 1.00 95.38 267 PRO A C 1
ATOM 2046 O O . PRO A 1 267 ? 1.462 -4.346 -18.523 1.00 95.38 267 PRO A O 1
ATOM 2049 N N . LEU A 1 268 ? 2.796 -2.582 -18.152 1.00 96.38 268 LEU A N 1
ATOM 2050 C CA . LEU A 1 268 ? 2.060 -2.014 -17.033 1.00 96.38 268 LEU A CA 1
ATOM 2051 C C . LEU A 1 268 ? 0.659 -1.603 -17.495 1.00 96.38 268 LEU A C 1
ATOM 2053 O O . LEU A 1 268 ? 0.496 -0.689 -18.307 1.00 96.38 268 LEU A O 1
ATOM 2057 N N . HIS A 1 269 ? -0.357 -2.282 -16.968 1.00 94.44 269 HIS A N 1
ATOM 2058 C CA . HIS A 1 269 ? -1.757 -2.073 -17.346 1.00 94.44 269 HIS A CA 1
ATOM 2059 C C . HIS A 1 269 ? -2.652 -1.668 -16.173 1.00 94.44 269 HIS A C 1
ATOM 2061 O O . HIS A 1 269 ? -3.772 -1.204 -16.402 1.00 94.44 269 HIS A O 1
ATOM 2067 N N . THR A 1 270 ? -2.158 -1.802 -14.939 1.00 96.00 270 THR A N 1
ATOM 2068 C CA . THR A 1 270 ? -2.887 -1.483 -13.705 1.00 96.00 270 THR A CA 1
ATOM 2069 C C . THR A 1 270 ? -2.018 -0.693 -12.727 1.00 96.00 270 THR A C 1
ATOM 2071 O O . THR A 1 270 ? -0.917 -1.130 -12.389 1.00 96.00 270 THR A O 1
ATOM 2074 N N . VAL A 1 271 ? -2.541 0.426 -12.212 1.00 97.69 271 VAL A N 1
ATOM 2075 C CA . VAL A 1 271 ? -1.984 1.138 -11.051 1.00 97.69 271 VAL A CA 1
ATOM 2076 C C . VAL A 1 271 ? -3.082 1.300 -9.999 1.00 97.69 271 VAL A C 1
ATOM 2078 O O . VAL A 1 271 ? -4.152 1.838 -10.278 1.00 97.69 271 VAL A O 1
ATOM 2081 N N . ALA A 1 272 ? -2.816 0.843 -8.778 1.00 97.69 272 ALA A N 1
ATOM 2082 C CA . ALA A 1 272 ? -3.661 1.080 -7.613 1.00 97.69 272 ALA A CA 1
ATOM 2083 C C . ALA A 1 272 ? -2.906 1.917 -6.581 1.00 97.69 272 ALA A C 1
ATOM 2085 O O . ALA A 1 272 ? -1.739 1.656 -6.289 1.00 97.69 272 ALA A O 1
ATOM 2086 N N . LEU A 1 273 ? -3.579 2.895 -5.985 1.00 98.19 273 LEU A N 1
ATOM 2087 C CA . LEU A 1 273 ? -2.995 3.725 -4.937 1.00 98.19 273 LEU A CA 1
ATOM 2088 C C . LEU A 1 273 ? -3.961 3.891 -3.769 1.00 98.19 273 LEU A C 1
ATOM 2090 O O . LEU A 1 273 ? -5.160 4.042 -3.979 1.00 98.19 273 LEU A O 1
ATOM 2094 N N . GLU A 1 274 ? -3.436 3.890 -2.543 1.00 98.19 274 GLU A N 1
ATOM 2095 C CA . GLU A 1 274 ? -4.163 4.300 -1.335 1.00 98.19 274 GLU A CA 1
ATOM 2096 C C . GLU A 1 274 ? -3.494 5.500 -0.660 1.00 98.19 274 GLU A C 1
ATOM 2098 O O . GLU A 1 274 ? -2.268 5.589 -0.551 1.00 98.19 274 GLU A O 1
ATOM 2103 N N . GLN A 1 275 ? -4.325 6.431 -0.189 1.00 97.19 275 GLN A N 1
ATOM 2104 C CA . GLN A 1 275 ? -3.896 7.540 0.647 1.00 97.19 275 GLN A CA 1
ATOM 2105 C C . GLN A 1 275 ? -4.954 7.984 1.663 1.00 97.19 275 GLN A C 1
ATOM 2107 O O . GLN A 1 275 ? -6.111 7.580 1.626 1.00 97.19 275 GLN A O 1
ATOM 2112 N N . SER A 1 276 ? -4.571 8.881 2.575 1.00 94.75 276 SER A N 1
ATOM 2113 C CA . SER A 1 276 ? -5.467 9.646 3.442 1.00 94.75 276 SER A CA 1
ATOM 2114 C C . SER A 1 276 ? -6.694 10.143 2.676 1.00 94.75 276 SER A C 1
ATOM 2116 O O . SER A 1 276 ? -6.560 10.778 1.636 1.00 94.75 276 SER A O 1
ATOM 2118 N N . GLY A 1 277 ? -7.889 9.983 3.253 1.00 93.12 277 GLY A N 1
ATOM 2119 C CA . GLY A 1 277 ? -9.109 10.620 2.730 1.00 93.12 277 GLY A CA 1
ATOM 2120 C C . GLY A 1 277 ? -9.105 12.153 2.843 1.00 93.12 277 GLY A C 1
ATOM 2121 O O . GLY A 1 277 ? -10.101 12.791 2.547 1.00 93.12 277 GLY A O 1
ATOM 2122 N N . ALA A 1 278 ? -8.011 12.743 3.334 1.00 94.56 278 ALA A N 1
ATOM 2123 C CA . ALA A 1 278 ? -7.754 14.180 3.346 1.00 94.56 278 ALA A CA 1
ATOM 2124 C C . ALA A 1 278 ? -6.592 14.564 2.409 1.00 94.56 278 ALA A C 1
ATOM 2126 O O . ALA A 1 278 ? -5.930 15.572 2.651 1.00 94.56 278 ALA A O 1
ATOM 2127 N N . LEU A 1 279 ? -6.270 13.731 1.415 1.00 96.50 279 LEU A N 1
ATOM 2128 C CA . LEU A 1 279 ? -5.378 14.118 0.322 1.00 96.50 279 LEU A CA 1
ATOM 2129 C C . LEU A 1 279 ? -6.045 15.259 -0.477 1.00 96.50 279 LEU A C 1
ATOM 2131 O O . LEU A 1 279 ? -7.222 15.097 -0.802 1.00 96.50 279 LEU A O 1
ATOM 2135 N N . PRO A 1 280 ? -5.355 16.386 -0.744 1.00 96.56 280 PRO A N 1
ATOM 2136 C CA . PRO A 1 280 ? -5.905 17.481 -1.548 1.00 96.56 280 PRO A CA 1
ATOM 2137 C C . PRO A 1 280 ? -6.307 17.023 -2.952 1.00 96.56 280 PRO A C 1
ATOM 2139 O O . PRO A 1 280 ? -5.706 16.087 -3.483 1.00 96.56 280 PRO A O 1
ATOM 2142 N N . GLU A 1 281 ? -7.312 17.677 -3.531 1.00 96.31 281 GLU A N 1
ATOM 2143 C CA . GLU A 1 281 ? -7.814 17.325 -4.864 1.00 96.31 281 GLU A CA 1
ATOM 2144 C C . GLU A 1 281 ? -6.774 17.663 -5.936 1.00 96.31 281 GLU A C 1
ATOM 2146 O O . GLU A 1 281 ? -6.521 16.848 -6.810 1.00 96.31 281 GLU A O 1
ATOM 2151 N N . GLU A 1 282 ? -6.050 18.768 -5.768 1.00 96.31 282 GLU A N 1
ATOM 2152 C CA . GLU A 1 282 ? -4.977 19.214 -6.661 1.00 96.31 282 GLU A CA 1
ATOM 2153 C C . GLU A 1 282 ? -3.884 18.140 -6.800 1.00 96.31 282 GLU A C 1
ATOM 2155 O O . GLU A 1 282 ? -3.437 17.817 -7.895 1.00 96.31 282 GLU A O 1
ATOM 2160 N N . VAL A 1 283 ? -3.519 17.477 -5.693 1.00 97.88 283 VAL A N 1
ATOM 2161 C CA . VAL A 1 283 ? -2.551 16.367 -5.731 1.00 97.88 283 VAL A CA 1
ATOM 2162 C C . VAL A 1 283 ? -3.110 15.175 -6.513 1.00 97.88 283 VAL A C 1
ATOM 2164 O O . VAL A 1 283 ? -2.359 14.490 -7.199 1.00 97.88 283 VAL A O 1
ATOM 2167 N N . ARG A 1 284 ? -4.416 14.894 -6.426 1.00 97.56 284 ARG A N 1
ATOM 2168 C CA . ARG A 1 284 ? -5.048 13.817 -7.209 1.00 97.56 284 ARG A CA 1
ATOM 2169 C C . ARG A 1 284 ? -5.069 14.161 -8.692 1.00 97.56 284 ARG A C 1
ATOM 2171 O O . ARG A 1 284 ? -4.812 13.279 -9.511 1.00 97.56 284 ARG A O 1
ATOM 2178 N N . GLU A 1 285 ? -5.354 15.416 -9.019 1.00 95.88 285 GLU A N 1
ATOM 2179 C CA . GLU A 1 285 ? -5.379 15.938 -10.382 1.00 95.88 285 GLU A CA 1
ATOM 2180 C C . GLU A 1 285 ? -4.000 15.835 -11.033 1.00 95.88 285 GLU A C 1
ATOM 2182 O O . GLU A 1 285 ? -3.904 15.216 -12.089 1.00 95.88 285 GLU A O 1
ATOM 2187 N N . TRP A 1 286 ? -2.928 16.293 -10.373 1.00 96.38 286 TRP A N 1
ATOM 2188 C CA . TRP A 1 286 ? -1.558 16.183 -10.898 1.00 96.38 286 TRP A CA 1
ATOM 2189 C C . TRP A 1 286 ? -1.159 14.733 -11.195 1.00 96.38 286 TRP A C 1
ATOM 2191 O O . TRP A 1 286 ? -0.695 14.415 -12.286 1.00 96.38 286 TRP A O 1
ATOM 2201 N N . LEU A 1 287 ? -1.402 13.811 -10.256 1.00 96.31 287 LEU A N 1
ATOM 2202 C CA . LEU A 1 287 ? -1.091 12.390 -10.462 1.00 96.31 287 LEU A CA 1
ATOM 2203 C C . LEU A 1 287 ? -1.899 11.778 -11.611 1.00 96.31 287 LEU A C 1
ATOM 2205 O O . LEU A 1 287 ? -1.388 10.940 -12.353 1.00 96.31 287 LEU A O 1
ATOM 2209 N N . SER A 1 288 ? -3.167 12.174 -11.740 1.00 94.56 288 SER A N 1
ATOM 2210 C CA . SER A 1 288 ? -4.043 11.673 -12.799 1.00 94.56 288 SER A CA 1
ATOM 2211 C C . SER A 1 288 ? -3.627 12.216 -14.158 1.00 94.56 288 SER A C 1
ATOM 2213 O O . SER A 1 288 ? -3.573 11.446 -15.114 1.00 94.56 288 SER A O 1
ATOM 2215 N N . ALA A 1 289 ? -3.297 13.507 -14.232 1.00 91.56 289 ALA A N 1
ATOM 2216 C CA . ALA A 1 289 ? -2.817 14.166 -15.438 1.00 91.56 289 ALA A CA 1
ATOM 2217 C C . ALA A 1 289 ? -1.591 13.441 -16.000 1.00 91.56 289 ALA A C 1
ATOM 2219 O O . ALA A 1 289 ? -1.584 13.103 -17.181 1.00 91.56 289 ALA A O 1
ATOM 2220 N N . GLU A 1 290 ? -0.626 13.069 -15.154 1.00 92.31 290 GLU A N 1
ATOM 2221 C CA . GLU A 1 290 ? 0.570 12.374 -15.638 1.00 92.31 290 GLU A CA 1
ATOM 2222 C C . GLU A 1 290 ? 0.319 10.974 -16.179 1.00 92.31 290 GLU A C 1
ATOM 2224 O O . GLU A 1 290 ? 0.964 10.540 -17.139 1.00 92.31 290 GLU A O 1
ATOM 2229 N N . LEU A 1 291 ? -0.643 10.256 -15.604 1.00 91.88 291 LEU A N 1
ATOM 2230 C CA . LEU A 1 291 ? -1.066 8.979 -16.160 1.00 91.88 291 LEU A CA 1
ATOM 2231 C C . LEU A 1 291 ? -1.838 9.182 -17.474 1.00 91.88 291 LEU A C 1
ATOM 2233 O O . LEU A 1 291 ? -1.580 8.463 -18.438 1.00 91.88 291 LEU A O 1
ATOM 2237 N N . TYR A 1 292 ? -2.722 10.178 -17.571 1.00 89.44 292 TYR A N 1
ATOM 2238 C CA . TYR A 1 292 ? -3.413 10.492 -18.827 1.00 89.44 292 TYR A CA 1
ATOM 2239 C C . TYR A 1 292 ? -2.429 10.870 -19.943 1.00 89.44 292 TYR A C 1
ATOM 2241 O O . TYR A 1 292 ?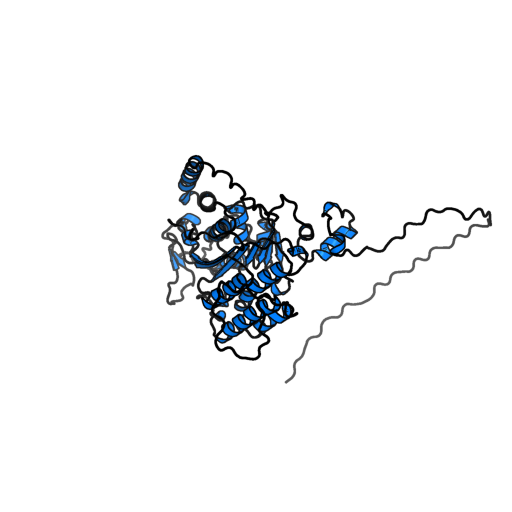 -2.504 10.297 -21.031 1.00 89.44 292 TYR A O 1
ATOM 2249 N N . CYS A 1 293 ? -1.450 11.736 -19.664 1.00 85.25 293 CYS A N 1
ATOM 2250 C CA . CYS A 1 293 ? -0.369 12.076 -20.595 1.00 85.25 293 CYS A CA 1
ATOM 2251 C C . CYS A 1 293 ? 0.430 10.831 -21.014 1.00 85.25 293 CYS A C 1
ATOM 2253 O O . CYS A 1 293 ? 0.713 10.632 -22.195 1.00 85.25 293 CYS A O 1
ATOM 2255 N N . ALA A 1 294 ? 0.699 9.911 -20.082 1.00 86.56 294 ALA A N 1
ATOM 2256 C CA . ALA A 1 294 ? 1.346 8.625 -20.363 1.00 86.56 294 ALA A CA 1
ATOM 2257 C C . ALA A 1 294 ? 0.451 7.602 -21.103 1.00 86.56 294 ALA A C 1
ATOM 2259 O O . ALA A 1 294 ? 0.846 6.441 -21.276 1.00 86.56 294 ALA A O 1
ATOM 2260 N N . GLY A 1 295 ? -0.746 8.007 -21.545 1.00 85.69 295 GLY A N 1
ATOM 2261 C CA . GLY A 1 295 ? -1.650 7.209 -22.370 1.00 85.69 295 GLY A CA 1
ATOM 2262 C C . GLY A 1 295 ? -2.513 6.223 -21.584 1.00 85.69 295 GLY A C 1
ATOM 2263 O O . GLY A 1 295 ? -2.898 5.187 -22.126 1.00 85.69 295 GLY A O 1
ATOM 2264 N N . TRP A 1 296 ? -2.779 6.488 -20.303 1.00 89.31 296 TRP A N 1
ATOM 2265 C CA . TRP A 1 296 ? -3.746 5.710 -19.530 1.00 89.31 296 TRP A CA 1
ATOM 2266 C C . TRP A 1 296 ? -5.171 6.135 -19.881 1.00 89.31 296 TRP A C 1
ATOM 2268 O O . TRP A 1 296 ? -5.513 7.305 -19.773 1.00 89.31 296 TRP A O 1
ATOM 2278 N N . GLU A 1 297 ? -6.023 5.185 -20.267 1.00 87.50 297 GLU A N 1
ATOM 2279 C CA . GLU A 1 297 ? -7.409 5.491 -20.651 1.00 87.50 297 GLU A CA 1
ATOM 2280 C C . GLU A 1 297 ? -8.309 5.836 -19.456 1.00 87.50 297 GLU A C 1
ATOM 2282 O O . GLU A 1 297 ? -9.268 6.596 -19.595 1.00 87.50 297 GLU A O 1
ATOM 2287 N N . HIS A 1 298 ? -8.028 5.270 -18.278 1.00 87.19 298 HIS A N 1
ATOM 2288 C CA . HIS A 1 298 ? -8.881 5.419 -17.103 1.00 87.19 298 HIS A CA 1
ATOM 2289 C C . HIS A 1 298 ? -8.070 5.658 -15.839 1.00 87.19 298 HIS A C 1
ATOM 2291 O O . HIS A 1 298 ? -7.275 4.805 -15.448 1.00 87.19 298 HIS A O 1
ATOM 2297 N N . VAL A 1 299 ? -8.355 6.767 -15.155 1.00 91.69 299 VAL A N 1
ATOM 2298 C CA . VAL A 1 299 ? -7.866 7.070 -13.806 1.00 91.69 299 VAL A CA 1
ATOM 2299 C C . VAL A 1 299 ? -9.040 7.574 -12.974 1.00 91.69 299 VAL A C 1
ATOM 2301 O O . VAL A 1 299 ? -9.603 8.631 -13.255 1.00 91.69 299 VAL A O 1
ATOM 2304 N N . VAL A 1 300 ? -9.445 6.802 -11.966 1.00 90.38 300 VAL A N 1
ATOM 2305 C CA . VAL A 1 300 ? -10.602 7.120 -11.117 1.00 90.38 300 VAL A CA 1
ATOM 2306 C C . VAL A 1 300 ? -10.164 7.238 -9.666 1.00 90.38 300 VAL A C 1
ATOM 2308 O O . VAL A 1 300 ? -9.440 6.378 -9.167 1.00 90.38 300 VAL A O 1
ATOM 2311 N N . TRP A 1 301 ? -10.655 8.274 -8.986 1.00 93.31 301 TRP A N 1
ATOM 2312 C CA . TRP A 1 301 ? -10.499 8.452 -7.547 1.00 93.31 301 TRP A CA 1
ATOM 2313 C C . TRP A 1 301 ? -11.816 8.224 -6.813 1.00 93.31 301 TRP A C 1
ATOM 2315 O O . TRP A 1 301 ? -12.847 8.780 -7.187 1.00 93.31 301 TRP A O 1
ATOM 2325 N N . GLU A 1 302 ? -11.776 7.455 -5.726 1.00 91.81 302 GLU A N 1
ATOM 2326 C CA . GLU A 1 302 ? -12.897 7.337 -4.794 1.00 91.81 302 GLU A CA 1
ATOM 2327 C C . GLU 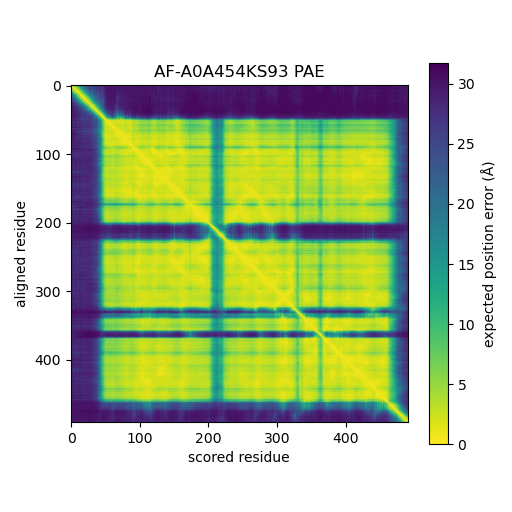A 1 302 ? -12.432 7.423 -3.338 1.00 91.81 302 GLU A C 1
ATOM 2329 O O . GLU A 1 302 ? -11.411 6.856 -2.943 1.00 91.81 302 GLU A O 1
ATOM 2334 N N . ASP A 1 303 ? -13.230 8.095 -2.511 1.00 93.44 303 ASP A N 1
ATOM 2335 C CA . ASP A 1 303 ? -13.093 8.045 -1.061 1.00 93.44 303 ASP A CA 1
ATOM 2336 C C . ASP A 1 303 ? -13.921 6.889 -0.502 1.00 93.44 303 ASP A C 1
ATOM 2338 O O . ASP A 1 303 ? -15.152 6.918 -0.540 1.00 93.44 303 ASP A O 1
ATOM 2342 N N . LEU A 1 304 ? -13.252 5.902 0.084 1.00 93.88 304 LEU A N 1
ATOM 2343 C CA . LEU A 1 304 ? -13.882 4.686 0.585 1.00 93.88 304 LEU A CA 1
ATOM 2344 C C . LEU A 1 304 ? -13.672 4.548 2.084 1.00 93.88 304 LEU A C 1
ATOM 2346 O O . LEU A 1 304 ? -12.547 4.691 2.569 1.00 93.88 304 LEU A O 1
ATOM 2350 N N . ASP A 1 305 ? -14.736 4.237 2.825 1.00 94.69 305 ASP A N 1
ATOM 2351 C CA . ASP A 1 305 ? -14.635 3.820 4.220 1.00 94.69 305 ASP A CA 1
ATOM 2352 C C . ASP A 1 305 ? -14.678 2.295 4.308 1.00 94.69 305 ASP A C 1
ATOM 2354 O O . ASP A 1 305 ? -15.638 1.664 3.879 1.00 94.69 305 ASP A O 1
ATOM 2358 N N . ALA A 1 306 ? -13.651 1.688 4.907 1.00 96.25 306 ALA A N 1
ATOM 2359 C CA . ALA A 1 306 ? -13.607 0.243 5.128 1.00 96.25 306 ALA A CA 1
ATOM 2360 C C . ALA A 1 306 ? -14.837 -0.306 5.873 1.00 96.25 306 ALA A C 1
ATOM 2362 O O . ALA A 1 306 ? -15.163 -1.485 5.719 1.00 96.25 306 ALA A O 1
ATOM 2363 N N . ALA A 1 307 ? -15.513 0.531 6.667 1.00 95.81 307 ALA A N 1
ATOM 2364 C CA . ALA A 1 307 ? -16.766 0.195 7.336 1.00 95.81 307 ALA A CA 1
ATOM 2365 C C . ALA A 1 307 ? -17.860 -0.277 6.362 1.00 95.81 307 ALA A C 1
ATOM 2367 O O . ALA A 1 307 ? -18.600 -1.199 6.693 1.00 95.81 307 ALA A O 1
ATOM 2368 N N . ASP A 1 308 ? -17.912 0.281 5.149 1.00 93.81 308 ASP A N 1
ATOM 2369 C CA . ASP A 1 308 ? -18.906 -0.085 4.131 1.00 93.81 308 ASP A CA 1
ATOM 2370 C C . ASP A 1 308 ? -18.636 -1.477 3.520 1.00 93.81 308 ASP A C 1
ATOM 2372 O O . ASP A 1 308 ? -19.501 -2.072 2.875 1.00 93.81 308 ASP A O 1
ATOM 2376 N N . TYR A 1 309 ? -17.442 -2.026 3.767 1.00 94.69 309 TYR A N 1
ATOM 2377 C CA . TYR A 1 309 ? -16.946 -3.303 3.245 1.00 94.69 309 TYR A CA 1
ATOM 2378 C C . TYR A 1 309 ? -16.802 -4.372 4.338 1.00 94.69 309 TYR A C 1
ATOM 2380 O O . TYR A 1 309 ? -16.082 -5.351 4.149 1.00 94.69 309 TYR A O 1
ATOM 2388 N N . GLY A 1 310 ? -17.451 -4.205 5.494 1.00 94.88 310 GLY A N 1
ATOM 2389 C CA . GLY A 1 310 ? -17.432 -5.200 6.572 1.00 94.88 310 GLY A CA 1
ATOM 2390 C C . GLY A 1 310 ? -16.404 -4.952 7.667 1.00 94.88 310 GLY A C 1
ATOM 2391 O O . GLY A 1 310 ? -16.317 -5.768 8.588 1.00 94.88 310 GLY A O 1
ATOM 2392 N N . SER A 1 311 ? -15.638 -3.857 7.616 1.00 97.38 311 SER A N 1
ATOM 2393 C CA . SER A 1 311 ? -14.700 -3.532 8.694 1.00 97.38 311 SER A CA 1
ATOM 2394 C C . SER A 1 311 ? -15.436 -3.118 9.971 1.00 97.38 311 SER A C 1
ATOM 2396 O O . SER A 1 311 ? -16.286 -2.228 9.930 1.00 97.38 311 SER A O 1
ATOM 2398 N N . PRO A 1 312 ? -15.060 -3.662 11.142 1.00 97.75 312 PRO A N 1
ATOM 2399 C CA . PRO A 1 312 ? -15.608 -3.228 12.426 1.00 97.75 312 PRO A CA 1
ATOM 2400 C C . PRO A 1 312 ? -15.110 -1.850 12.878 1.00 97.75 312 PRO A C 1
ATOM 2402 O O . PRO A 1 312 ? -15.552 -1.338 13.910 1.00 97.75 312 PRO A O 1
ATOM 2405 N N . SER A 1 313 ? -14.182 -1.244 12.135 1.00 97.50 313 SER A N 1
ATOM 2406 C CA . SER A 1 313 ? -13.672 0.098 12.392 1.00 97.50 313 SER A CA 1
ATOM 2407 C C . SER A 1 313 ? -13.684 0.968 11.135 1.00 97.50 313 SER A C 1
ATOM 2409 O O . SER A 1 313 ? -13.384 0.500 10.034 1.00 97.50 313 SER A O 1
ATOM 2411 N N . HIS A 1 314 ? -13.996 2.252 11.319 1.00 96.06 314 HIS A N 1
ATOM 2412 C CA . HIS A 1 314 ? -13.958 3.247 10.251 1.00 96.06 314 HIS A CA 1
ATOM 2413 C C . HIS A 1 314 ? -12.530 3.470 9.761 1.00 96.06 314 HIS A C 1
ATOM 2415 O O . HIS A 1 314 ? -11.625 3.754 10.548 1.00 96.06 314 HIS A O 1
ATOM 2421 N N . ARG A 1 315 ? -12.321 3.440 8.451 1.00 94.94 315 ARG A N 1
ATOM 2422 C CA . ARG A 1 315 ? -11.041 3.777 7.831 1.00 94.94 315 ARG A CA 1
ATOM 2423 C C . ARG A 1 315 ? -11.280 4.396 6.463 1.00 94.94 315 ARG A C 1
ATOM 2425 O O . ARG A 1 315 ? -11.052 3.760 5.442 1.00 94.94 315 ARG A O 1
ATOM 2432 N N . ARG A 1 316 ? -11.706 5.662 6.466 1.00 94.25 316 ARG A N 1
ATOM 2433 C CA . ARG A 1 316 ? -11.864 6.450 5.241 1.00 94.25 316 ARG A CA 1
ATOM 2434 C C . ARG A 1 316 ? -10.516 6.799 4.610 1.00 94.25 316 ARG A C 1
ATOM 2436 O O . ARG A 1 316 ? -9.637 7.349 5.292 1.00 94.25 316 ARG A O 1
ATOM 2443 N N . ARG A 1 317 ? -10.360 6.468 3.331 1.00 96.44 317 ARG A N 1
ATOM 2444 C CA . ARG A 1 317 ? -9.148 6.648 2.523 1.00 96.44 317 ARG A CA 1
ATOM 2445 C C . ARG A 1 317 ? -9.501 6.990 1.081 1.00 96.44 317 ARG A C 1
ATOM 2447 O O . ARG A 1 317 ? -10.556 6.587 0.611 1.00 96.44 317 ARG A O 1
ATOM 2454 N N . ALA A 1 318 ? -8.620 7.737 0.434 1.00 96.19 318 ALA A N 1
ATOM 2455 C CA . ALA A 1 318 ? -8.666 8.020 -0.988 1.00 96.19 318 ALA A CA 1
ATOM 2456 C C . ALA A 1 318 ? -7.996 6.866 -1.735 1.00 96.19 318 ALA A C 1
ATOM 2458 O O . ALA A 1 318 ? -6.889 6.464 -1.370 1.00 96.19 318 ALA A O 1
ATOM 2459 N N . PHE A 1 319 ? -8.649 6.349 -2.766 1.00 96.88 319 PHE A N 1
ATOM 2460 C CA . PHE A 1 319 ? -8.108 5.309 -3.626 1.00 96.88 319 PHE A CA 1
ATOM 2461 C C . PHE A 1 319 ? -8.076 5.789 -5.065 1.00 96.88 319 PHE A C 1
ATOM 2463 O O . PHE A 1 319 ? -9.096 6.260 -5.559 1.00 96.88 319 PHE A O 1
ATOM 2470 N N . MET A 1 320 ? -6.932 5.623 -5.726 1.00 95.88 320 MET A N 1
ATOM 2471 C CA . MET A 1 320 ? -6.832 5.738 -7.178 1.00 95.88 320 MET A CA 1
ATOM 2472 C C . MET A 1 320 ? -6.871 4.337 -7.778 1.00 95.88 320 MET A C 1
ATOM 2474 O O . MET A 1 320 ? -6.102 3.461 -7.371 1.00 95.88 320 MET A O 1
ATOM 2478 N N . ALA A 1 321 ? -7.742 4.140 -8.756 1.00 93.88 321 ALA A N 1
ATOM 2479 C CA . ALA A 1 321 ? -7.801 2.954 -9.588 1.00 93.88 321 ALA A CA 1
ATOM 2480 C C . ALA A 1 321 ? -7.557 3.389 -11.035 1.00 93.88 321 ALA A C 1
ATOM 2482 O O . ALA A 1 321 ? -8.406 4.048 -11.637 1.00 93.88 321 ALA A O 1
ATOM 2483 N N . ALA A 1 322 ? -6.393 3.037 -11.576 1.00 93.75 322 ALA A N 1
ATOM 2484 C CA . ALA A 1 322 ? -6.028 3.346 -12.947 1.00 93.75 322 ALA A CA 1
ATOM 2485 C C . ALA A 1 322 ? -5.867 2.071 -13.778 1.00 93.75 322 ALA A C 1
ATOM 2487 O O . ALA A 1 322 ? -5.254 1.093 -13.336 1.00 93.75 322 ALA A O 1
ATOM 2488 N N . SER A 1 323 ? -6.408 2.094 -14.995 1.00 92.06 323 SER A N 1
ATOM 2489 C CA . SER A 1 323 ? -6.227 1.041 -15.990 1.00 92.06 323 SER A CA 1
ATOM 2490 C C . SER A 1 323 ? -5.873 1.625 -17.346 1.00 92.06 323 SER A C 1
ATOM 2492 O O . SER A 1 323 ? -6.441 2.630 -17.775 1.00 92.06 323 SER A O 1
ATOM 2494 N N . ARG A 1 324 ? -4.930 0.972 -18.027 1.00 87.69 324 ARG A N 1
ATOM 2495 C CA . ARG A 1 324 ? -4.432 1.436 -19.319 1.00 87.69 324 ARG A CA 1
ATOM 2496 C C . ARG A 1 324 ? -5.392 1.147 -20.472 1.00 87.69 324 ARG A C 1
ATOM 2498 O O . ARG A 1 324 ? -5.505 1.982 -21.349 1.00 87.69 324 ARG A O 1
ATOM 2505 N N . TYR A 1 325 ? -6.079 0.001 -20.449 1.00 78.94 325 TYR A N 1
ATOM 2506 C CA . TYR A 1 325 ? -6.944 -0.454 -21.558 1.00 78.94 325 TYR A CA 1
ATOM 2507 C C . TYR A 1 325 ? -8.349 -0.875 -21.121 1.00 78.94 325 TYR A C 1
ATOM 2509 O O . TYR A 1 325 ? -9.268 -1.000 -21.932 1.00 78.94 325 TYR A O 1
ATOM 2517 N N . ARG A 1 326 ? -8.534 -1.221 -19.841 1.00 68.69 326 ARG A N 1
ATOM 2518 C CA . ARG A 1 326 ? -9.834 -1.689 -19.368 1.00 68.69 326 ARG A CA 1
ATOM 2519 C C . ARG A 1 326 ? -10.670 -0.465 -19.051 1.00 68.69 326 ARG A C 1
ATOM 2521 O O . ARG A 1 326 ? -10.358 0.257 -18.105 1.00 68.69 326 ARG A O 1
ATOM 2528 N N . ARG A 1 327 ? -11.804 -0.318 -19.746 1.00 62.09 327 ARG A N 1
ATOM 2529 C CA . ARG A 1 327 ? -12.876 0.551 -19.257 1.00 62.09 327 ARG A CA 1
ATOM 2530 C C . ARG A 1 327 ? -13.293 0.093 -17.875 1.00 62.09 327 ARG A C 1
ATOM 2532 O O . ARG A 1 327 ? -13.993 -0.910 -17.719 1.00 62.09 327 ARG A O 1
ATOM 2539 N N . LEU A 1 328 ? -12.877 0.854 -16.874 1.00 61.16 328 LEU A N 1
ATOM 2540 C CA . LEU A 1 328 ? -13.541 0.873 -15.586 1.00 61.16 328 LEU A CA 1
ATOM 2541 C C . LEU A 1 328 ? -14.917 1.462 -15.910 1.00 61.16 328 LEU A C 1
ATOM 2543 O O . LEU A 1 328 ? -15.014 2.637 -16.250 1.00 61.16 328 LEU A O 1
ATOM 2547 N N . GLY A 1 329 ? -15.937 0.601 -16.034 1.00 48.78 329 GLY A N 1
ATOM 2548 C CA . GLY A 1 329 ? -17.244 0.982 -16.580 1.00 48.78 329 GLY A CA 1
ATOM 2549 C C . GLY A 1 329 ? -17.765 2.275 -15.950 1.00 48.78 329 GLY A C 1
ATOM 2550 O O . GLY A 1 329 ? -17.473 2.550 -14.790 1.00 48.78 329 GLY A O 1
ATOM 2551 N N . THR A 1 330 ? -18.563 3.050 -16.693 1.00 38.47 330 THR A N 1
ATOM 2552 C CA . THR A 1 330 ? -19.123 4.347 -16.251 1.00 38.47 330 THR A CA 1
ATOM 2553 C C . THR A 1 330 ? -19.902 4.278 -14.925 1.00 38.47 330 THR A C 1
ATOM 2555 O O . THR A 1 330 ? -20.203 5.310 -14.336 1.00 38.47 330 THR A O 1
ATOM 2558 N N . SER A 1 331 ? -20.189 3.072 -14.426 1.00 41.62 331 SER A N 1
ATOM 2559 C CA . SER A 1 331 ? -20.088 2.708 -13.009 1.00 41.62 331 SER A CA 1
ATOM 2560 C C . SER A 1 331 ? -19.907 1.179 -12.912 1.00 41.62 331 SER A C 1
ATOM 2562 O O . SER A 1 331 ? -20.583 0.433 -13.626 1.00 41.62 331 SER A O 1
ATOM 2564 N N . PRO A 1 332 ? -19.008 0.684 -12.050 1.00 42.31 332 PRO A N 1
ATOM 2565 C CA . PRO A 1 332 ? -19.496 0.067 -10.831 1.00 42.31 332 PRO A CA 1
ATOM 2566 C C . PRO A 1 332 ? -18.724 0.714 -9.698 1.00 42.31 332 PRO A C 1
ATOM 2568 O O . PRO A 1 332 ? -17.578 0.337 -9.464 1.00 42.31 332 PRO A O 1
ATOM 2571 N N . SER A 1 333 ? -19.326 1.713 -9.048 1.00 54.59 333 SER A N 1
ATOM 2572 C CA . SER A 1 333 ? -18.737 2.372 -7.881 1.00 54.59 333 SER A CA 1
ATOM 2573 C C . SER A 1 333 ? -18.007 1.339 -7.029 1.00 54.59 333 SER A C 1
ATOM 2575 O O . SER A 1 333 ? -18.578 0.271 -6.752 1.00 54.59 333 SER A O 1
ATOM 2577 N N . LEU A 1 334 ? -16.777 1.633 -6.604 1.00 62.34 334 LEU A N 1
ATOM 2578 C CA . LEU A 1 334 ? -16.122 0.785 -5.604 1.00 62.34 334 LEU A CA 1
ATOM 2579 C C . LEU A 1 334 ? -17.068 0.620 -4.401 1.00 62.34 334 LEU A C 1
ATOM 2581 O O . LEU A 1 334 ? -17.165 -0.468 -3.831 1.00 62.34 334 LEU A O 1
ATOM 2585 N N . GLN A 1 335 ? -17.878 1.653 -4.136 1.00 63.78 335 GLN A N 1
ATOM 2586 C CA . GLN A 1 335 ? -18.990 1.643 -3.191 1.00 63.78 335 GLN A CA 1
ATOM 2587 C C . GLN A 1 335 ? -19.900 0.405 -3.289 1.00 63.78 335 GLN A C 1
ATOM 2589 O O . GLN A 1 335 ? -20.258 -0.132 -4.346 1.00 63.78 335 GLN A O 1
ATOM 2594 N N . VAL A 1 336 ? -20.309 -0.061 -2.116 1.00 64.00 336 VAL A N 1
ATOM 2595 C CA . VAL A 1 336 ? -21.200 -1.203 -1.944 1.00 64.00 336 VAL A CA 1
ATOM 2596 C C . VAL A 1 336 ? -22.644 -0.674 -1.885 1.00 64.00 336 VAL A C 1
ATOM 2598 O O . VAL A 1 336 ? -22.906 0.161 -1.026 1.00 64.00 336 VAL A O 1
ATOM 2601 N N . PRO A 1 337 ? -23.586 -1.117 -2.753 1.00 59.72 337 PRO A N 1
ATOM 2602 C CA . PRO A 1 337 ? -24.970 -0.623 -2.744 1.00 59.72 337 PRO A CA 1
ATOM 2603 C C . PRO A 1 337 ? -25.668 -0.820 -1.396 1.00 59.72 337 PRO A C 1
ATOM 2605 O O . PRO A 1 337 ? -26.471 0.010 -0.985 1.00 59.72 337 PRO A O 1
ATOM 2608 N N . GLU A 1 338 ? -25.325 -1.909 -0.706 1.00 71.19 338 GLU A N 1
ATOM 2609 C CA . GLU A 1 338 ? -25.716 -2.178 0.673 1.00 71.19 338 GLU A CA 1
ATOM 2610 C C . GLU A 1 338 ? -24.455 -2.509 1.477 1.00 71.19 338 GLU A C 1
ATOM 2612 O O . GLU A 1 338 ? -23.792 -3.503 1.164 1.00 71.19 338 GLU A O 1
ATOM 2617 N N . PRO A 1 339 ? -24.076 -1.690 2.471 1.00 74.31 339 PRO A N 1
ATOM 2618 C CA . PRO A 1 339 ? -22.842 -1.899 3.210 1.00 74.31 339 PRO A CA 1
ATOM 2619 C C . PRO A 1 339 ? -22.884 -3.209 3.999 1.00 74.31 339 PRO A C 1
ATOM 2621 O O . PRO A 1 339 ? -23.888 -3.557 4.625 1.00 74.31 339 PRO A O 1
ATOM 2624 N N . LEU A 1 340 ? -21.759 -3.923 4.006 1.00 84.31 340 LEU A N 1
ATOM 2625 C CA . LEU A 1 340 ? -21.572 -5.080 4.876 1.00 84.31 340 LEU A CA 1
ATOM 2626 C C . LEU A 1 340 ? -21.208 -4.546 6.260 1.00 84.31 340 LEU A C 1
ATOM 2628 O O . LEU A 1 340 ? -20.183 -3.891 6.416 1.00 84.31 340 LEU A O 1
ATOM 2632 N N . ILE A 1 341 ? -22.048 -4.784 7.265 1.00 90.69 341 ILE A N 1
ATOM 2633 C CA . ILE A 1 341 ? -21.862 -4.202 8.598 1.00 90.69 341 ILE A CA 1
ATOM 2634 C C . ILE A 1 341 ? -21.342 -5.259 9.567 1.00 90.69 341 ILE A C 1
ATOM 2636 O O . ILE A 1 341 ? -21.950 -6.312 9.727 1.00 90.69 341 ILE A O 1
ATOM 2640 N N . THR A 1 342 ? -20.256 -4.932 10.264 1.00 95.88 342 THR A N 1
ATOM 2641 C CA . THR A 1 342 ? -19.733 -5.699 11.402 1.00 95.88 342 THR A CA 1
ATOM 2642 C C . THR A 1 342 ? -19.580 -4.738 12.576 1.00 95.88 342 THR A C 1
ATOM 2644 O O . THR A 1 342 ? -18.902 -3.719 12.450 1.00 95.88 342 THR A O 1
ATOM 2647 N N . ARG A 1 343 ? -20.188 -5.006 13.734 1.00 96.69 343 ARG A N 1
ATOM 2648 C CA . ARG A 1 343 ? -19.924 -4.208 14.943 1.00 96.69 343 ARG A CA 1
ATOM 2649 C C . ARG A 1 343 ? -18.637 -4.685 15.595 1.00 96.69 343 ARG A C 1
ATOM 2651 O O . ARG A 1 343 ? -18.295 -5.865 15.561 1.00 96.69 343 ARG A O 1
ATOM 2658 N N . ALA A 1 344 ? -17.932 -3.780 16.262 1.00 97.69 344 ALA A N 1
ATOM 2659 C CA . ALA A 1 344 ? -16.663 -4.134 16.878 1.00 97.69 344 ALA A CA 1
ATOM 2660 C C . ALA A 1 344 ? -16.811 -5.163 18.006 1.00 97.69 344 ALA A C 1
ATOM 2662 O O . ALA A 1 344 ? -15.944 -6.018 18.143 1.00 97.69 344 ALA A O 1
ATOM 2663 N N . SER A 1 345 ? -17.908 -5.128 18.769 1.00 97.56 345 SER A N 1
ATOM 2664 C CA . SER A 1 345 ? -18.252 -6.144 19.772 1.00 97.56 345 SER A CA 1
ATOM 2665 C C . SER A 1 345 ? -18.387 -7.542 19.173 1.00 97.56 345 SER A C 1
ATOM 2667 O O . SER A 1 345 ? -17.909 -8.503 19.766 1.00 97.56 345 SER A O 1
ATOM 2669 N N . GLU A 1 346 ? -19.000 -7.644 17.993 1.00 96.31 346 GLU A N 1
ATOM 2670 C CA . GLU A 1 346 ? -19.211 -8.908 17.283 1.00 96.31 346 GLU A CA 1
ATOM 2671 C C . GLU A 1 346 ? -17.893 -9.445 16.721 1.00 96.31 346 GLU A C 1
ATOM 2673 O O . GLU A 1 346 ? -17.625 -10.637 16.818 1.00 96.31 346 GLU A O 1
ATOM 2678 N N . ALA A 1 347 ? -17.041 -8.553 16.205 1.00 96.75 347 ALA A N 1
ATOM 2679 C CA . ALA A 1 347 ? -15.736 -8.918 15.668 1.00 96.75 347 ALA A CA 1
ATOM 2680 C C . ALA A 1 347 ? -14.779 -9.482 16.727 1.00 96.75 347 ALA A C 1
ATOM 2682 O O . ALA A 1 347 ? -13.953 -10.323 16.402 1.00 96.75 347 ALA A O 1
ATOM 2683 N N . VAL A 1 348 ? -14.849 -9.009 17.977 1.00 96.50 348 VAL A N 1
ATOM 2684 C CA . VAL A 1 348 ? -13.864 -9.351 19.027 1.00 96.50 348 VAL A CA 1
ATOM 2685 C C . VAL A 1 348 ? -14.453 -10.081 20.236 1.00 96.50 348 VAL A C 1
ATOM 2687 O O . VAL A 1 348 ? -13.742 -10.282 21.224 1.00 96.50 348 VAL A O 1
ATOM 2690 N N . GLY A 1 349 ? -15.742 -10.434 20.186 1.00 95.06 349 GLY A N 1
ATOM 2691 C CA . GLY A 1 349 ? -16.441 -11.168 21.243 1.00 95.06 349 GLY A CA 1
ATOM 2692 C C . GLY A 1 349 ? -16.544 -10.409 22.570 1.00 95.06 349 GLY A C 1
ATOM 2693 O O . GLY A 1 349 ? -16.310 -10.988 23.628 1.00 95.06 349 GLY A O 1
ATOM 2694 N N . MET A 1 350 ? -16.849 -9.109 22.533 1.00 94.88 350 MET A N 1
ATOM 2695 C CA . MET A 1 350 ? -16.999 -8.278 23.738 1.00 94.88 350 MET A CA 1
ATOM 2696 C C . MET A 1 350 ? -18.439 -7.817 23.959 1.00 94.88 350 MET A C 1
ATOM 2698 O O . MET A 1 350 ? -19.241 -7.778 23.032 1.00 94.88 350 MET A O 1
ATOM 2702 N N . ASP A 1 351 ? -18.743 -7.418 25.195 1.00 96.38 351 ASP A N 1
ATOM 2703 C CA . ASP A 1 351 ? -20.009 -6.775 25.550 1.00 96.38 351 ASP A CA 1
ATOM 2704 C C . ASP A 1 351 ? -20.230 -5.509 24.685 1.00 96.38 351 ASP A C 1
ATOM 2706 O O . ASP A 1 351 ? -19.351 -4.637 24.657 1.00 96.38 351 ASP A O 1
ATOM 2710 N N . PRO A 1 352 ? -21.359 -5.385 23.957 1.00 97.25 352 PRO A N 1
ATOM 2711 C CA . PRO A 1 352 ? -21.660 -4.204 23.148 1.00 97.25 352 PRO A CA 1
ATOM 2712 C C . PRO A 1 352 ? -21.726 -2.898 23.956 1.00 97.25 352 PRO A C 1
ATOM 2714 O O . PRO A 1 352 ? -21.429 -1.831 23.407 1.00 97.25 352 PRO A O 1
ATOM 2717 N N . ASP A 1 353 ? -22.049 -2.958 25.247 1.00 97.00 353 ASP A N 1
ATOM 2718 C CA . ASP A 1 353 ? -22.108 -1.780 26.113 1.00 97.00 353 ASP A CA 1
ATOM 2719 C C . ASP A 1 353 ? -20.747 -1.405 26.715 1.00 97.00 353 ASP A C 1
ATOM 2721 O O . ASP A 1 353 ? -20.600 -0.308 27.265 1.00 97.00 353 ASP A O 1
ATOM 2725 N N . ALA A 1 354 ? -19.716 -2.247 26.543 1.00 96.50 354 ALA A N 1
ATOM 2726 C CA . ALA A 1 354 ? -18.365 -1.946 27.002 1.00 96.50 354 ALA A CA 1
ATOM 2727 C C . ALA A 1 354 ? -17.839 -0.647 26.371 1.00 96.50 354 ALA A C 1
ATOM 2729 O O . ALA A 1 354 ? -17.817 -0.482 25.146 1.00 96.50 354 ALA A O 1
ATOM 2730 N N . VAL A 1 355 ? -17.370 0.268 27.223 1.00 95.88 355 VAL A N 1
ATOM 2731 C CA . VAL A 1 355 ? -16.761 1.537 26.815 1.00 95.88 355 VAL A CA 1
ATOM 2732 C C . VAL A 1 355 ? -15.244 1.391 26.805 1.00 95.88 355 VAL A C 1
ATOM 2734 O O . VAL A 1 355 ? -14.635 1.036 27.811 1.00 95.88 355 VAL A O 1
ATOM 2737 N N . ILE A 1 356 ? -14.616 1.702 25.675 1.00 95.88 356 ILE A N 1
ATOM 2738 C CA . ILE A 1 356 ? -13.161 1.726 25.522 1.00 95.88 356 ILE A CA 1
ATOM 2739 C C . ILE A 1 356 ? -12.662 3.156 25.615 1.00 95.88 356 ILE A C 1
ATOM 2741 O O . ILE A 1 356 ? -13.095 4.018 24.852 1.00 95.88 356 ILE A O 1
ATOM 2745 N N . ILE A 1 357 ? -11.704 3.397 26.505 1.00 93.62 357 ILE A N 1
ATOM 2746 C CA . ILE A 1 357 ? -11.035 4.680 26.680 1.00 93.62 357 ILE A CA 1
ATOM 2747 C C . ILE A 1 357 ? -9.759 4.722 25.837 1.00 93.62 357 ILE A C 1
ATOM 2749 O O . ILE A 1 357 ? -8.890 3.854 25.927 1.00 93.62 357 ILE A O 1
ATOM 2753 N N . THR A 1 358 ? -9.625 5.770 25.023 1.00 89.56 358 THR A N 1
ATOM 2754 C CA . THR A 1 358 ? -8.562 5.879 24.006 1.00 89.56 358 THR A CA 1
ATOM 2755 C C . THR A 1 358 ? -7.455 6.870 24.360 1.00 89.56 358 THR A C 1
ATOM 2757 O O . THR A 1 358 ? -6.361 6.811 23.789 1.00 89.56 358 THR A O 1
ATOM 2760 N N . ARG A 1 359 ? -7.730 7.813 25.274 1.00 76.19 359 ARG A N 1
ATOM 2761 C CA . ARG A 1 359 ? -6.858 8.967 25.586 1.00 76.19 359 ARG A CA 1
ATOM 2762 C C . ARG A 1 359 ? -6.725 9.263 27.089 1.00 76.19 359 ARG A C 1
ATOM 2764 O O . ARG A 1 359 ? -6.279 10.349 27.466 1.00 76.19 359 ARG A O 1
ATOM 2771 N N . GLY A 1 360 ? -7.071 8.301 27.947 1.00 68.44 360 GLY A N 1
ATOM 2772 C CA . GLY A 1 360 ? -7.083 8.478 29.403 1.00 68.44 360 GLY A CA 1
ATOM 2773 C C . GLY A 1 360 ? -8.030 9.600 29.850 1.00 68.44 360 GLY A C 1
ATOM 2774 O O . GLY A 1 360 ? -9.037 9.869 29.200 1.00 68.44 360 GLY A O 1
ATOM 2775 N N . ASN A 1 361 ? -7.682 10.300 30.934 1.00 56.81 361 ASN A N 1
ATOM 2776 C CA . ASN A 1 361 ? -8.532 11.324 31.566 1.00 56.81 361 ASN A CA 1
ATOM 2777 C C . ASN A 1 361 ? -8.476 12.733 30.923 1.00 56.81 361 ASN A C 1
ATOM 2779 O O . ASN A 1 361 ? -8.893 13.717 31.538 1.00 56.81 361 ASN A O 1
ATOM 2783 N N . ARG A 1 362 ? -7.937 12.888 29.705 1.00 57.44 362 ARG A N 1
ATOM 2784 C CA . ARG A 1 362 ? -7.775 14.214 29.069 1.00 57.44 362 ARG A CA 1
ATOM 2785 C C . ARG A 1 362 ? -9.103 14.760 28.551 1.00 57.44 362 ARG A C 1
ATOM 2787 O O . ARG A 1 362 ? -9.652 14.197 27.627 1.00 57.44 362 ARG A O 1
ATOM 2794 N N . LYS A 1 363 ? -9.605 15.893 29.045 1.00 52.06 363 LYS A N 1
ATOM 2795 C CA . LYS A 1 363 ? -10.792 16.552 28.463 1.00 52.06 363 LYS A CA 1
ATOM 2796 C C . LYS A 1 363 ? -10.404 17.348 27.205 1.00 52.06 363 LYS A C 1
ATOM 2798 O O . LYS A 1 363 ? -9.973 18.488 27.318 1.00 52.06 363 LYS A O 1
ATOM 2803 N N . THR A 1 364 ? -10.531 16.756 26.019 1.00 49.34 364 THR A N 1
ATOM 2804 C CA . THR A 1 364 ? -10.434 17.471 24.727 1.00 49.34 364 THR A CA 1
ATOM 2805 C C . THR A 1 364 ? -11.744 17.352 23.949 1.00 49.34 364 THR A C 1
ATOM 2807 O O . THR A 1 364 ? -12.507 16.412 24.177 1.00 49.34 364 THR A O 1
ATOM 2810 N N . SER A 1 365 ? -12.007 18.266 23.012 1.00 39.66 365 SER A N 1
ATOM 2811 C CA . SER A 1 365 ? -13.114 18.129 22.058 1.00 39.66 365 SER A CA 1
ATOM 2812 C C . SER A 1 365 ? -12.963 16.822 21.252 1.00 39.66 365 SER A C 1
ATOM 2814 O O . SER A 1 365 ? -11.873 16.509 20.776 1.00 39.66 365 SER A O 1
ATOM 2816 N N . GLY A 1 366 ? -14.035 16.018 21.159 1.00 47.84 366 GLY A N 1
ATOM 2817 C CA . GLY A 1 366 ? -14.064 14.757 20.388 1.00 47.84 366 GLY A CA 1
ATOM 2818 C C . GLY A 1 366 ? -14.295 13.450 21.168 1.00 47.84 366 GLY A C 1
ATOM 2819 O O . GLY A 1 366 ? -14.355 12.395 20.547 1.00 47.84 366 GLY A O 1
ATOM 2820 N N . GLY A 1 367 ? -14.474 13.498 22.493 1.00 57.84 367 GLY A N 1
ATOM 2821 C CA . GLY A 1 367 ? -14.772 12.319 23.323 1.00 57.84 367 GLY A CA 1
ATOM 2822 C C . GLY A 1 367 ? -13.543 11.451 23.645 1.00 57.84 367 GLY A C 1
ATOM 2823 O O . GLY A 1 367 ? -12.615 11.327 22.850 1.00 57.84 367 GLY A O 1
ATOM 2824 N N . ASN A 1 368 ? -13.524 10.852 24.841 1.00 80.44 368 ASN A N 1
ATOM 2825 C CA . ASN A 1 368 ? -12.390 10.054 25.342 1.00 80.44 368 ASN A CA 1
ATOM 2826 C C . ASN A 1 368 ? -12.581 8.547 25.225 1.00 80.44 368 ASN A C 1
ATOM 2828 O O . ASN A 1 368 ? -11.643 7.794 25.494 1.00 80.44 368 ASN A O 1
ATO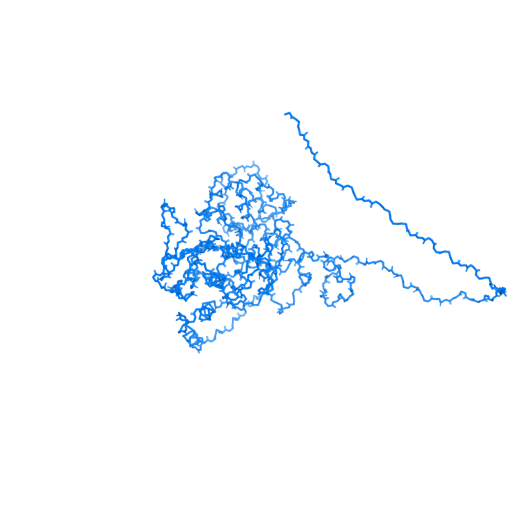M 2832 N N . GLY A 1 369 ? -13.761 8.110 24.800 1.00 88.94 369 GLY A N 1
ATOM 2833 C CA . GLY A 1 369 ? -14.062 6.707 24.614 1.00 88.94 369 GLY A CA 1
ATOM 2834 C C . GLY A 1 369 ? -15.227 6.462 23.672 1.00 88.94 369 GLY A C 1
ATOM 2835 O O . GLY A 1 369 ? -15.920 7.392 23.256 1.00 88.94 369 GLY A O 1
ATOM 2836 N N . PHE A 1 370 ? -15.407 5.199 23.312 1.00 93.94 370 PHE A N 1
ATOM 2837 C CA . PHE A 1 370 ? -16.471 4.726 22.435 1.00 93.94 370 PHE A CA 1
ATOM 2838 C C . PHE A 1 370 ? -17.024 3.396 22.953 1.00 93.94 370 PHE A C 1
ATOM 2840 O O . PHE A 1 370 ? -16.309 2.645 23.610 1.00 93.94 370 PHE A O 1
ATOM 2847 N N . ARG A 1 371 ? -18.293 3.105 22.649 1.00 96.44 371 ARG A N 1
ATOM 2848 C CA . ARG A 1 371 ? -18.909 1.796 22.925 1.00 96.44 371 ARG A CA 1
ATOM 2849 C C . ARG A 1 371 ? -18.510 0.768 21.868 1.00 96.44 371 ARG A C 1
ATOM 2851 O O . ARG A 1 371 ? -18.325 1.152 20.713 1.00 96.44 371 ARG A O 1
ATOM 2858 N N . MET A 1 372 ? -18.424 -0.508 22.241 1.00 97.44 372 MET A N 1
ATOM 2859 C CA . MET A 1 372 ? -18.074 -1.603 21.324 1.00 97.44 372 MET A CA 1
ATOM 2860 C C . MET A 1 372 ? -19.229 -2.045 20.415 1.00 97.44 372 MET A C 1
ATOM 2862 O O . MET A 1 372 ? -18.979 -2.542 19.322 1.00 97.44 372 MET A O 1
ATOM 2866 N N . GLY A 1 373 ? -20.484 -1.816 20.805 1.00 97.06 373 GLY A N 1
ATOM 2867 C CA . GLY A 1 373 ? -21.695 -2.207 20.072 1.00 97.06 373 GLY A CA 1
ATOM 2868 C C . GLY A 1 373 ? -21.973 -1.417 18.792 1.00 97.06 373 GLY A C 1
ATOM 2869 O O . GLY A 1 373 ? -23.127 -1.262 18.404 1.00 97.06 373 GLY A O 1
ATOM 2870 N N . ARG A 1 374 ? -20.951 -0.861 18.146 1.00 96.00 374 ARG A N 1
ATOM 2871 C CA . ARG A 1 374 ? -21.023 -0.045 16.924 1.00 96.00 374 ARG A CA 1
ATOM 2872 C C . ARG A 1 374 ? -19.790 -0.302 16.066 1.00 96.00 374 ARG A C 1
ATOM 2874 O O . ARG A 1 374 ? -18.841 -0.942 16.514 1.00 96.00 374 ARG A O 1
ATOM 2881 N N . ILE A 1 375 ? -19.782 0.264 14.867 1.00 97.31 375 ILE A N 1
ATOM 2882 C CA . ILE A 1 375 ? -18.536 0.482 14.135 1.00 97.31 375 ILE A CA 1
ATOM 2883 C C . ILE A 1 375 ? -17.723 1.515 14.926 1.00 97.31 375 ILE A C 1
ATOM 2885 O O . ILE A 1 375 ? -18.220 2.588 15.309 1.00 97.31 375 ILE A O 1
ATOM 2889 N N . VAL A 1 376 ? -16.494 1.152 15.278 1.00 96.50 376 VAL A N 1
ATOM 2890 C CA . VAL A 1 376 ? -15.643 1.979 16.143 1.00 96.50 376 VAL A CA 1
ATOM 2891 C C . VAL A 1 376 ? -14.796 2.939 15.309 1.00 96.50 376 VAL A C 1
ATOM 2893 O O . VAL A 1 376 ? -14.626 2.738 14.106 1.00 96.50 376 VAL A O 1
ATOM 2896 N N . PRO A 1 377 ? -14.258 4.020 15.901 1.00 94.94 377 PRO A N 1
ATOM 2897 C CA . PRO A 1 377 ? -13.278 4.848 15.212 1.00 94.94 377 PRO A CA 1
ATOM 2898 C C . PRO A 1 377 ? -12.087 4.019 14.716 1.00 94.94 377 PRO A C 1
ATOM 2900 O O . PRO A 1 377 ? -11.744 2.997 15.311 1.00 94.94 377 PRO A O 1
ATOM 2903 N N . GLY A 1 378 ? -11.430 4.497 13.660 1.00 93.94 378 GLY A N 1
ATOM 2904 C CA . GLY A 1 378 ? -10.298 3.800 13.061 1.00 93.94 378 GLY A CA 1
ATOM 2905 C C . GLY A 1 378 ? -9.201 3.438 14.050 1.00 93.94 378 GLY A C 1
ATOM 2906 O O . GLY A 1 378 ? -8.822 4.228 14.924 1.00 93.94 378 GLY A O 1
ATOM 2907 N N . ILE A 1 379 ? -8.675 2.226 13.891 1.00 95.50 379 ILE A N 1
ATOM 2908 C CA . ILE A 1 379 ? -7.606 1.715 14.740 1.00 95.50 379 ILE A CA 1
ATOM 2909 C C . ILE A 1 379 ? -6.341 2.533 14.492 1.00 95.50 379 ILE A C 1
ATOM 2911 O O . ILE A 1 379 ? -5.839 2.639 13.376 1.00 95.50 379 ILE A O 1
ATOM 2915 N N . THR A 1 380 ? -5.828 3.138 15.562 1.00 93.81 380 THR A N 1
ATOM 2916 C CA . THR A 1 380 ? -4.574 3.900 15.538 1.00 93.81 380 THR A CA 1
ATOM 2917 C C . THR A 1 380 ? -3.514 3.172 16.342 1.00 93.81 380 THR A C 1
ATOM 2919 O O . THR A 1 380 ? -3.827 2.356 17.210 1.00 93.81 380 THR A O 1
ATOM 2922 N N . SER A 1 381 ? -2.246 3.557 16.172 1.00 94.19 381 SER A N 1
ATOM 2923 C CA . SER A 1 381 ? -1.145 2.919 16.904 1.00 94.19 381 SER A CA 1
ATOM 2924 C C . SER A 1 381 ? -1.288 3.025 18.427 1.00 94.19 381 SER A C 1
ATOM 2926 O O . SER A 1 381 ? -0.633 2.292 19.173 1.00 94.19 381 SER A O 1
ATOM 2928 N N . LYS A 1 382 ? -2.140 3.938 18.916 1.00 93.56 382 LYS A N 1
ATOM 2929 C CA . LYS A 1 382 ? -2.447 4.136 20.336 1.00 93.56 382 LYS A CA 1
ATOM 2930 C C . LYS A 1 382 ? -3.269 3.001 20.950 1.00 93.56 382 LYS A C 1
ATOM 2932 O O . LYS A 1 382 ? -3.275 2.925 22.176 1.00 93.56 382 LYS A O 1
ATOM 2937 N N . ILE A 1 383 ? -3.839 2.088 20.153 1.00 96.00 383 ILE A N 1
ATOM 2938 C CA . ILE A 1 383 ? -4.561 0.902 20.651 1.00 96.00 383 ILE A CA 1
ATOM 2939 C C . ILE A 1 383 ? -3.746 0.068 21.645 1.00 96.00 383 ILE A C 1
ATOM 2941 O O . ILE A 1 383 ? -4.301 -0.521 22.570 1.00 96.00 383 ILE A O 1
ATOM 2945 N N . ARG A 1 384 ? -2.409 0.127 21.562 1.00 94.88 384 ARG A N 1
ATOM 2946 C CA . ARG A 1 384 ? -1.496 -0.463 22.553 1.00 94.88 384 ARG A CA 1
ATOM 2947 C C . ARG A 1 384 ? -1.816 -0.104 24.010 1.00 94.88 384 ARG A C 1
ATOM 2949 O O . ARG A 1 384 ? -1.486 -0.904 24.881 1.00 94.88 384 ARG A O 1
ATOM 2956 N N . GLY A 1 385 ? -2.403 1.072 24.256 1.00 93.25 385 GLY A N 1
ATOM 2957 C CA . GLY A 1 385 ? -2.752 1.591 25.581 1.00 93.25 385 GLY A CA 1
ATOM 2958 C C . GLY A 1 385 ? -4.233 1.923 25.757 1.00 93.25 385 GLY A C 1
ATOM 2959 O O . GLY A 1 385 ? -4.572 2.600 26.723 1.00 93.25 385 GLY A O 1
ATOM 2960 N N . TRP A 1 386 ? -5.101 1.503 24.833 1.00 95.06 386 TRP A N 1
ATOM 2961 C CA . TRP A 1 386 ? -6.546 1.578 25.054 1.00 95.06 386 TRP A CA 1
ATOM 2962 C C . TRP A 1 386 ? -6.942 0.586 26.148 1.00 95.06 386 TRP A C 1
ATOM 2964 O O . TRP A 1 386 ? -6.362 -0.500 26.234 1.00 95.06 386 TRP A O 1
ATOM 2974 N N . TYR A 1 387 ? -7.909 0.972 26.974 1.00 95.19 387 TYR A N 1
ATOM 2975 C CA . TYR A 1 387 ? -8.391 0.176 28.102 1.00 95.19 387 TYR A CA 1
ATOM 2976 C C . TYR A 1 387 ? -9.914 0.252 28.212 1.00 95.19 387 TYR A C 1
ATOM 2978 O O . TYR A 1 387 ? -10.535 1.134 27.619 1.00 95.19 387 TYR A O 1
ATOM 2986 N N . LYS A 1 388 ? -10.519 -0.672 28.953 1.00 95.50 388 LYS A N 1
ATOM 2987 C CA . LYS A 1 388 ? -11.967 -0.725 29.166 1.00 95.50 388 LYS A CA 1
ATOM 2988 C C . LYS A 1 388 ? -12.325 0.123 30.388 1.00 95.50 388 LYS A C 1
ATOM 2990 O O . LYS A 1 388 ? -11.624 0.095 31.395 1.00 95.50 388 LYS A O 1
ATOM 2995 N N . GLU A 1 389 ? -13.383 0.919 30.311 1.00 92.88 389 GLU A N 1
ATOM 2996 C CA . GLU A 1 389 ? -13.862 1.702 31.452 1.00 92.88 389 GLU A CA 1
ATOM 2997 C C . GLU A 1 389 ? -14.153 0.780 32.650 1.00 92.88 389 GLU A C 1
ATOM 2999 O O . GLU A 1 389 ? -14.712 -0.303 32.491 1.00 92.88 389 GLU A O 1
ATOM 3004 N N . GLY A 1 390 ? -13.702 1.177 33.844 1.00 91.06 390 GLY A N 1
ATOM 3005 C CA . GLY A 1 390 ? -13.754 0.334 35.046 1.00 91.06 390 GLY A CA 1
ATOM 3006 C C . GLY A 1 390 ? -12.669 -0.750 35.138 1.00 91.06 390 GLY A C 1
ATOM 3007 O O . GLY A 1 390 ? -12.575 -1.408 36.167 1.00 91.06 390 GLY A O 1
ATOM 3008 N N . ASP A 1 391 ? -11.826 -0.911 34.114 1.00 94.06 391 ASP A N 1
ATOM 3009 C CA . ASP A 1 391 ? -10.773 -1.931 34.039 1.00 94.06 391 ASP A CA 1
ATOM 3010 C C . ASP A 1 391 ? -9.518 -1.356 33.335 1.00 94.06 391 ASP A C 1
ATOM 3012 O O . ASP A 1 391 ? -9.300 -1.553 32.132 1.00 94.06 391 ASP A O 1
ATOM 3016 N N . PRO A 1 392 ? -8.693 -0.571 34.059 1.00 90.88 392 PRO A N 1
ATOM 3017 C CA . PRO A 1 392 ? -7.525 0.109 33.495 1.00 90.88 392 PRO A CA 1
ATOM 3018 C C . PRO A 1 392 ? -6.390 -0.840 33.086 1.00 90.88 392 PRO A C 1
ATOM 3020 O O . PRO A 1 392 ? -5.478 -0.411 32.368 1.00 90.88 392 PRO A O 1
ATOM 3023 N N . ASP A 1 393 ? -6.442 -2.106 33.499 1.00 94.50 393 ASP A N 1
ATOM 3024 C CA . ASP A 1 393 ? -5.456 -3.134 33.162 1.00 94.50 393 ASP A CA 1
ATOM 3025 C C . ASP A 1 393 ? -5.811 -3.877 31.867 1.00 94.50 393 ASP A C 1
ATOM 3027 O O . ASP A 1 393 ? -4.918 -4.411 31.204 1.00 94.50 393 ASP A O 1
ATOM 3031 N N . PHE A 1 394 ? -7.076 -3.826 31.428 1.00 96.00 394 PHE A N 1
ATOM 3032 C CA . PHE A 1 394 ? -7.512 -4.388 30.150 1.00 96.00 394 PHE A CA 1
ATOM 3033 C C . PHE A 1 394 ? -6.673 -3.888 28.972 1.00 96.00 394 PHE A C 1
ATOM 3035 O O . PHE A 1 394 ? -6.512 -2.684 28.756 1.00 96.00 394 PHE A O 1
ATOM 3042 N N . ARG A 1 395 ? -6.213 -4.809 28.126 1.00 96.44 395 ARG A N 1
ATOM 3043 C CA . ARG A 1 395 ? -5.556 -4.506 26.853 1.00 96.44 395 ARG A CA 1
ATOM 3044 C C . ARG A 1 395 ? -6.099 -5.432 25.775 1.00 96.44 395 ARG A C 1
ATOM 3046 O O . ARG A 1 395 ? -6.162 -6.636 25.988 1.00 96.44 395 ARG A O 1
ATOM 3053 N N . PHE A 1 396 ? -6.379 -4.880 24.595 1.00 97.88 396 PHE A N 1
ATOM 3054 C CA . PHE A 1 396 ? -6.694 -5.691 23.417 1.00 97.88 396 PHE A CA 1
ATOM 3055 C C . PHE A 1 396 ? -5.570 -6.686 23.121 1.00 97.88 396 PHE A C 1
ATOM 3057 O O . PHE A 1 396 ? -4.391 -6.292 23.099 1.00 97.88 396 PHE A O 1
ATOM 3064 N N . THR A 1 397 ? -5.928 -7.941 22.862 1.00 97.94 397 THR A N 1
ATOM 3065 C CA . THR A 1 397 ? -4.985 -8.962 22.386 1.00 97.94 397 THR A CA 1
ATOM 3066 C C . THR A 1 397 ? -4.542 -8.656 20.950 1.00 97.94 397 THR A C 1
ATOM 3068 O O . THR A 1 397 ? -5.132 -7.814 20.271 1.00 97.94 397 THR A O 1
ATOM 3071 N N . VAL A 1 398 ? -3.473 -9.304 20.479 1.00 98.06 398 VAL A N 1
ATOM 3072 C CA . VAL A 1 398 ? -3.036 -9.169 19.074 1.00 98.06 398 VAL A CA 1
ATOM 3073 C C . VAL A 1 398 ? -4.120 -9.672 18.120 1.00 98.06 398 VAL A C 1
ATOM 3075 O O . VAL A 1 398 ? -4.413 -8.998 17.139 1.00 98.06 398 VAL A O 1
ATOM 3078 N N . GLU A 1 399 ? -4.769 -10.779 18.473 1.00 98.19 399 GLU A N 1
ATOM 3079 C CA . GLU A 1 399 ? -5.908 -11.343 17.748 1.00 98.19 399 GLU A CA 1
ATOM 3080 C C . GLU A 1 399 ? -7.047 -10.331 17.590 1.00 98.19 399 GLU A C 1
ATOM 3082 O O . GLU A 1 399 ? -7.487 -10.053 16.478 1.00 98.19 399 GLU A O 1
ATOM 3087 N N . GLN A 1 400 ? -7.468 -9.682 18.679 1.00 98.25 400 GLN A N 1
ATOM 3088 C CA . GLN A 1 400 ? -8.524 -8.672 18.606 1.00 98.25 400 GLN A CA 1
ATOM 3089 C C . GLN A 1 400 ? -8.101 -7.456 17.771 1.00 98.25 400 GLN A C 1
ATOM 3091 O O . GLN A 1 400 ? -8.921 -6.885 17.059 1.00 98.25 400 GLN A O 1
ATOM 3096 N N . ILE A 1 401 ? -6.827 -7.050 17.830 1.00 98.38 401 ILE A N 1
ATOM 3097 C CA . ILE A 1 401 ? -6.306 -5.968 16.981 1.00 98.38 401 ILE A CA 1
ATOM 3098 C C . ILE A 1 401 ? -6.373 -6.367 15.501 1.00 98.38 401 ILE A C 1
ATOM 3100 O O . ILE A 1 401 ? -6.787 -5.541 14.692 1.00 98.38 401 ILE A O 1
ATOM 3104 N N . ALA A 1 402 ? -6.000 -7.604 15.156 1.00 98.38 402 ALA A N 1
ATOM 3105 C CA . ALA A 1 402 ? -6.070 -8.129 13.793 1.00 98.38 402 ALA A CA 1
ATOM 3106 C C . ALA A 1 402 ? -7.515 -8.122 13.270 1.00 98.38 402 ALA A C 1
ATOM 3108 O O . ALA A 1 402 ? -7.797 -7.534 12.223 1.00 98.38 402 ALA A O 1
ATOM 3109 N N . LEU A 1 403 ? -8.442 -8.663 14.064 1.00 98.19 403 LEU A N 1
ATOM 3110 C CA . LEU A 1 403 ? -9.867 -8.704 13.742 1.00 98.19 403 LEU A CA 1
ATOM 3111 C C . LEU A 1 403 ? -10.447 -7.299 13.554 1.00 98.19 403 LEU A C 1
ATOM 3113 O O . LEU A 1 403 ? -11.240 -7.089 12.644 1.00 98.19 403 LEU A O 1
ATOM 3117 N N . LEU A 1 404 ? -10.022 -6.301 14.335 1.00 98.38 404 LEU A N 1
ATOM 3118 C CA . LEU A 1 404 ? -10.514 -4.924 14.194 1.00 98.38 404 LEU A CA 1
ATOM 3119 C C . LEU A 1 404 ? -10.085 -4.220 12.895 1.00 98.38 404 LEU A C 1
ATOM 3121 O O . LEU A 1 404 ? -10.670 -3.194 12.536 1.00 98.38 404 LEU A O 1
ATOM 3125 N N . VAL A 1 405 ? -9.075 -4.753 12.203 1.00 98.00 405 VAL A N 1
ATOM 3126 C CA . VAL A 1 405 ? -8.578 -4.245 10.914 1.00 98.00 405 VAL A CA 1
ATOM 3127 C C . VAL A 1 405 ? -8.787 -5.245 9.777 1.00 98.00 405 VAL A C 1
ATOM 3129 O O . VAL A 1 405 ? -8.144 -5.143 8.734 1.00 98.00 405 VAL A O 1
ATOM 3132 N N . THR A 1 406 ? -9.715 -6.191 9.952 1.00 97.88 406 THR A N 1
ATOM 3133 C CA . THR A 1 406 ? -10.106 -7.208 8.959 1.00 97.88 406 THR A CA 1
ATOM 3134 C C . THR A 1 406 ? -8.981 -8.154 8.531 1.00 97.88 406 THR A C 1
ATOM 3136 O O . THR A 1 406 ? -8.969 -8.653 7.407 1.00 97.88 406 THR A O 1
ATOM 3139 N N . LEU A 1 407 ? -8.034 -8.421 9.431 1.00 97.81 407 LEU A N 1
ATOM 3140 C CA . LEU A 1 407 ? -7.065 -9.507 9.300 1.00 97.81 407 LEU A CA 1
ATOM 3141 C C . LEU A 1 407 ? -7.531 -10.740 10.091 1.00 97.81 407 LEU A C 1
ATOM 3143 O O . LEU A 1 407 ? -8.215 -10.567 11.104 1.00 97.81 407 LEU A O 1
ATOM 3147 N N . PRO A 1 408 ? -7.116 -11.960 9.696 1.00 95.50 408 PRO A N 1
ATOM 3148 C CA . PRO A 1 408 ? -7.319 -13.163 10.501 1.00 95.50 408 PRO A CA 1
ATOM 3149 C C . PRO A 1 408 ? -6.796 -12.983 11.928 1.00 95.50 408 PRO A C 1
ATOM 3151 O O . PRO A 1 408 ? -5.757 -12.354 12.135 1.00 95.50 408 PRO A O 1
ATOM 3154 N N . GLY A 1 409 ? -7.495 -13.544 12.915 1.00 95.56 409 GLY A N 1
ATOM 3155 C CA . GLY A 1 409 ? -7.097 -13.446 14.323 1.00 95.56 409 GLY A CA 1
ATOM 3156 C C . GLY A 1 409 ? -5.704 -14.026 14.613 1.00 95.56 409 GLY A C 1
ATOM 3157 O O . GLY A 1 409 ? -4.995 -13.550 15.498 1.00 95.56 409 GLY A O 1
ATOM 3158 N N . ASP A 1 410 ? -5.276 -14.997 13.810 1.00 96.06 410 ASP A N 1
ATOM 3159 C CA . ASP A 1 410 ? -3.963 -15.635 13.849 1.00 96.06 410 ASP A CA 1
ATOM 3160 C C . ASP A 1 410 ? -2.930 -14.981 12.909 1.00 96.06 410 ASP A C 1
ATOM 3162 O O . ASP A 1 410 ? -1.874 -15.564 12.656 1.00 96.06 410 ASP A O 1
ATOM 3166 N N . HIS A 1 411 ? -3.199 -13.773 12.387 1.00 97.69 411 HIS A N 1
ATOM 3167 C CA . HIS A 1 411 ? -2.262 -13.078 11.497 1.00 97.69 411 HIS A CA 1
ATOM 3168 C C . HIS A 1 411 ? -0.881 -12.960 12.160 1.00 97.69 411 HIS A C 1
ATOM 3170 O O . HIS A 1 411 ? -0.786 -12.455 13.286 1.00 97.69 411 HIS A O 1
ATOM 3176 N N . PRO A 1 412 ? 0.203 -13.396 11.489 1.00 97.75 412 PRO A N 1
ATOM 3177 C CA . PRO A 1 412 ? 1.483 -13.653 12.138 1.00 97.75 412 PRO A CA 1
ATOM 3178 C C . PRO A 1 412 ? 2.304 -12.371 12.304 1.00 97.75 412 PRO A C 1
ATOM 3180 O O . PRO A 1 412 ? 3.371 -12.195 11.714 1.00 97.75 412 PRO A O 1
ATOM 3183 N N . PHE A 1 413 ? 1.791 -11.445 13.109 1.00 98.38 413 PHE A N 1
ATOM 3184 C CA . PHE A 1 413 ? 2.485 -10.216 13.453 1.00 98.38 413 PHE A CA 1
ATOM 3185 C C . PHE A 1 413 ? 3.838 -10.503 14.114 1.00 98.38 413 PHE A C 1
ATOM 3187 O O . PHE A 1 413 ? 3.930 -11.204 15.121 1.00 98.38 413 PHE A O 1
ATOM 3194 N N . VAL A 1 414 ? 4.882 -9.876 13.583 1.00 98.44 414 VAL A N 1
ATOM 3195 C CA . VAL A 1 414 ? 6.244 -9.899 14.117 1.00 98.44 414 VAL A CA 1
ATOM 3196 C C . VAL A 1 414 ? 6.560 -8.552 14.768 1.00 98.44 414 VAL A C 1
ATOM 3198 O O . VAL A 1 414 ? 6.200 -7.490 14.257 1.00 98.44 414 VAL A O 1
ATOM 3201 N N . GLY A 1 415 ? 7.257 -8.594 15.907 1.00 97.88 415 GLY A N 1
ATOM 3202 C CA . GLY A 1 415 ? 7.763 -7.417 16.613 1.00 97.88 415 GLY A CA 1
ATOM 3203 C C . GLY A 1 415 ? 7.077 -7.141 17.954 1.00 97.88 415 GLY A C 1
ATOM 3204 O O . GLY A 1 415 ? 6.240 -7.894 18.446 1.00 97.88 415 GLY A O 1
ATOM 3205 N N . SER A 1 416 ? 7.464 -6.034 18.592 1.00 97.81 416 SER A N 1
ATOM 3206 C CA . SER A 1 416 ? 6.901 -5.631 19.892 1.00 97.81 416 SER A CA 1
ATOM 3207 C C . SER A 1 416 ? 5.427 -5.218 19.786 1.00 97.81 416 SER A C 1
ATOM 3209 O O . SER A 1 416 ? 4.981 -4.780 18.729 1.00 97.81 416 SER A O 1
ATOM 3211 N N . ARG A 1 417 ? 4.679 -5.195 20.902 1.00 96.56 417 ARG A N 1
ATOM 3212 C CA . ARG A 1 417 ? 3.293 -4.669 20.935 1.00 96.56 417 ARG A CA 1
ATOM 3213 C C . ARG A 1 417 ? 3.161 -3.279 20.296 1.00 96.56 417 ARG A C 1
ATOM 3215 O O . ARG A 1 417 ? 2.183 -3.002 19.606 1.00 96.56 417 ARG A O 1
ATOM 3222 N N . THR A 1 418 ? 4.146 -2.405 20.510 1.00 97.44 418 THR A N 1
ATOM 3223 C CA . THR A 1 418 ? 4.186 -1.070 19.893 1.00 97.44 418 THR A CA 1
ATOM 3224 C C . THR A 1 418 ? 4.324 -1.147 18.373 1.00 97.44 418 THR A C 1
ATOM 3226 O O . THR A 1 418 ? 3.715 -0.332 17.680 1.00 97.44 418 THR A O 1
ATOM 3229 N N . SER A 1 419 ? 5.111 -2.099 17.868 1.00 98.25 419 SER A N 1
ATOM 3230 C CA . SER A 1 419 ? 5.262 -2.364 16.437 1.00 98.25 419 SER A CA 1
ATOM 3231 C C . SER A 1 419 ? 3.977 -2.938 15.848 1.00 98.25 419 SER A C 1
ATOM 3233 O O . SER A 1 419 ? 3.427 -2.338 14.934 1.00 98.25 419 SER A O 1
ATOM 3235 N N . VAL A 1 420 ? 3.414 -3.988 16.452 1.00 98.31 420 VAL A N 1
ATOM 3236 C CA . VAL A 1 420 ? 2.151 -4.613 16.018 1.00 98.31 420 VAL A CA 1
ATOM 3237 C C . VAL A 1 420 ? 1.010 -3.600 15.944 1.00 98.31 420 VAL A C 1
ATOM 3239 O O . VAL A 1 420 ? 0.326 -3.491 14.932 1.00 98.31 420 VAL A O 1
ATOM 3242 N N . SER A 1 421 ? 0.840 -2.779 16.986 1.00 98.06 421 SER A N 1
ATOM 3243 C CA . SER A 1 421 ? -0.188 -1.730 16.983 1.00 98.06 421 SER A CA 1
ATOM 3244 C C . SER A 1 421 ? 0.039 -0.684 15.890 1.00 98.06 421 SER A C 1
ATOM 3246 O O . SER A 1 421 ? -0.924 -0.111 15.395 1.00 98.06 421 SER A O 1
ATOM 3248 N N . ARG A 1 422 ? 1.296 -0.395 15.529 1.00 97.88 422 ARG A N 1
ATOM 3249 C CA . ARG A 1 422 ? 1.621 0.524 14.431 1.00 97.88 422 ARG A CA 1
ATOM 3250 C C . ARG A 1 422 ? 1.326 -0.109 13.077 1.00 97.88 422 ARG A C 1
ATOM 3252 O O . ARG A 1 422 ? 0.638 0.513 12.288 1.00 97.88 422 ARG A O 1
ATOM 3259 N N . GLN A 1 423 ? 1.750 -1.351 12.865 1.00 98.38 423 GLN A N 1
ATOM 3260 C CA . GLN A 1 423 ? 1.458 -2.109 11.650 1.00 98.38 423 GLN A CA 1
ATOM 3261 C C . GLN A 1 423 ? -0.053 -2.170 11.380 1.00 98.38 423 GLN A C 1
ATOM 3263 O O . GLN A 1 423 ? -0.493 -1.778 10.307 1.00 98.38 423 GLN A O 1
ATOM 3268 N N . ALA A 1 424 ? -0.862 -2.540 12.379 1.00 97.62 424 ALA A N 1
ATOM 3269 C CA . ALA A 1 424 ? -2.322 -2.548 12.251 1.00 97.62 424 ALA A CA 1
ATOM 3270 C C . ALA A 1 424 ? -2.920 -1.149 12.003 1.00 97.62 424 ALA A C 1
ATOM 3272 O O . ALA A 1 424 ? -3.933 -1.013 11.328 1.00 97.62 424 ALA A O 1
ATOM 3273 N N . ALA A 1 425 ? -2.311 -0.089 12.537 1.00 96.06 425 ALA A N 1
ATOM 3274 C CA . ALA A 1 425 ? -2.783 1.276 12.316 1.00 96.06 425 ALA A CA 1
ATOM 3275 C C . ALA A 1 425 ? -2.450 1.815 10.921 1.00 96.06 425 ALA A C 1
ATOM 3277 O O . ALA A 1 425 ? -3.228 2.595 10.364 1.00 96.06 425 ALA A O 1
ATOM 3278 N N . ASP A 1 426 ? -1.312 1.407 10.369 1.00 96.75 426 ASP A N 1
ATOM 3279 C CA . ASP A 1 426 ? -0.795 1.883 9.088 1.00 96.75 426 ASP A CA 1
ATOM 3280 C C . ASP A 1 426 ? -1.306 1.030 7.911 1.00 96.75 426 ASP A C 1
ATOM 3282 O O . ASP A 1 426 ? -1.223 1.461 6.770 1.00 96.75 426 ASP A O 1
ATOM 3286 N N . ILE A 1 427 ? -1.917 -0.130 8.178 1.00 96.69 427 ILE A N 1
ATOM 3287 C CA . ILE A 1 427 ? -2.396 -1.074 7.159 1.00 96.69 427 ILE A CA 1
ATOM 3288 C C . ILE A 1 427 ? -3.426 -0.471 6.188 1.00 96.69 427 ILE A C 1
ATOM 3290 O O . ILE A 1 427 ? -4.328 0.260 6.593 1.00 96.69 427 ILE A O 1
ATOM 3294 N N . VAL A 1 428 ? -3.377 -0.838 4.910 1.00 97.56 428 VAL A N 1
ATOM 3295 C CA . VAL A 1 428 ? -4.536 -0.696 4.010 1.00 97.56 428 VAL A CA 1
ATOM 3296 C C . VAL A 1 428 ? -5.578 -1.746 4.381 1.00 97.56 428 VAL A C 1
ATOM 3298 O O . VAL A 1 428 ? -5.221 -2.904 4.563 1.00 97.56 428 VAL A O 1
ATOM 3301 N N . ALA A 1 429 ? -6.855 -1.375 4.501 1.00 97.25 429 ALA A N 1
ATOM 3302 C CA . ALA A 1 429 ? -7.897 -2.329 4.880 1.00 97.25 429 ALA A CA 1
ATOM 3303 C C . ALA A 1 429 ? -8.023 -3.451 3.823 1.00 97.25 429 ALA A C 1
ATOM 3305 O O . ALA A 1 429 ? -8.404 -3.148 2.688 1.00 97.25 429 ALA A O 1
ATOM 3306 N N . PRO A 1 430 ? -7.754 -4.730 4.169 1.00 97.81 430 PRO A N 1
ATOM 3307 C CA . PRO A 1 430 ? -7.826 -5.846 3.224 1.00 97.81 430 PRO A CA 1
ATOM 3308 C C . PRO A 1 430 ? -9.142 -5.934 2.446 1.00 97.81 430 PRO A C 1
ATOM 3310 O O . PRO A 1 430 ? -9.140 -6.199 1.247 1.00 97.81 430 PRO A O 1
ATOM 3313 N N . VAL A 1 431 ? -10.265 -5.653 3.111 1.00 96.94 431 VAL A N 1
ATOM 3314 C CA . VAL A 1 431 ? -11.602 -5.689 2.497 1.00 96.94 431 VAL A CA 1
ATOM 3315 C C . VAL A 1 431 ? -11.790 -4.650 1.386 1.00 96.94 431 VAL A C 1
ATOM 3317 O O . VAL A 1 431 ? -12.424 -4.947 0.377 1.00 96.94 431 VAL A O 1
ATOM 3320 N N . VAL A 1 432 ? -11.185 -3.465 1.523 1.00 96.62 432 VAL A N 1
ATOM 3321 C CA . VAL A 1 432 ? -11.221 -2.421 0.483 1.00 96.62 432 VAL A CA 1
ATOM 3322 C C . VAL A 1 432 ? -10.218 -2.737 -0.619 1.00 96.62 432 VAL A C 1
ATOM 3324 O O . VAL A 1 432 ? -10.530 -2.582 -1.795 1.00 96.62 432 VAL A O 1
ATOM 3327 N N . SER A 1 433 ? -9.043 -3.260 -0.254 1.00 97.00 433 SER A N 1
ATOM 3328 C CA . SER A 1 433 ? -8.064 -3.749 -1.226 1.00 97.00 433 SER A CA 1
ATOM 3329 C C . SER A 1 433 ? -8.676 -4.781 -2.181 1.00 97.00 433 SER A C 1
ATOM 3331 O O . SER A 1 433 ? -8.481 -4.679 -3.392 1.00 97.00 433 SER A O 1
ATOM 3333 N N . ALA A 1 434 ? -9.455 -5.734 -1.660 1.00 95.69 434 ALA A N 1
ATOM 3334 C CA . ALA A 1 434 ? -10.151 -6.722 -2.477 1.00 95.69 434 ALA A CA 1
ATOM 3335 C C . ALA A 1 434 ? -11.174 -6.082 -3.429 1.00 95.69 434 ALA A C 1
ATOM 3337 O O . ALA A 1 434 ? -11.284 -6.506 -4.576 1.00 95.69 434 ALA A O 1
ATOM 3338 N N . ALA A 1 435 ? -11.901 -5.052 -2.992 1.00 93.38 435 ALA A N 1
ATOM 3339 C CA . ALA A 1 435 ? -12.838 -4.344 -3.860 1.00 93.38 435 ALA A CA 1
ATOM 3340 C C . ALA A 1 435 ? -12.117 -3.599 -4.996 1.00 93.38 435 ALA A C 1
ATOM 3342 O O . ALA A 1 435 ? -12.455 -3.786 -6.165 1.00 93.38 435 ALA A O 1
ATOM 3343 N N . VAL A 1 436 ? -11.075 -2.829 -4.662 1.00 94.12 436 VAL A N 1
ATOM 3344 C CA . VAL A 1 436 ? -10.274 -2.055 -5.627 1.00 94.12 436 VAL A CA 1
ATOM 3345 C C . VAL A 1 436 ? -9.611 -2.966 -6.653 1.00 94.12 436 VAL A C 1
ATOM 3347 O O . VAL A 1 436 ? -9.818 -2.803 -7.856 1.00 94.12 436 VAL A O 1
ATOM 3350 N N . MET A 1 437 ? -8.872 -3.977 -6.194 1.00 94.31 437 MET A N 1
ATOM 3351 C CA . MET A 1 437 ? -8.194 -4.904 -7.101 1.00 94.31 437 MET A CA 1
ATOM 3352 C C . MET A 1 437 ? -9.173 -5.797 -7.849 1.00 94.31 437 MET A C 1
ATOM 3354 O O . MET A 1 437 ? -8.935 -6.130 -9.001 1.00 94.31 437 MET A O 1
ATOM 3358 N N . GLY A 1 438 ? -10.300 -6.153 -7.236 1.00 92.12 438 GLY A N 1
ATOM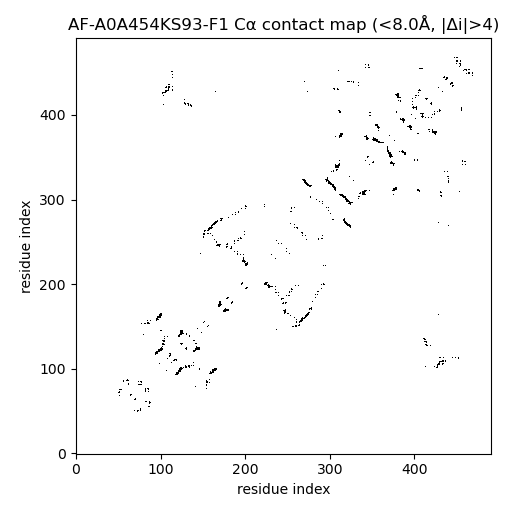 3359 C CA . GLY A 1 438 ? -11.363 -6.881 -7.908 1.00 92.12 438 GLY A CA 1
ATOM 3360 C C . GLY A 1 438 ? -11.906 -6.129 -9.115 1.00 92.12 438 GLY A C 1
ATOM 3361 O O . GLY A 1 438 ? -12.048 -6.710 -10.187 1.00 92.12 438 GLY A O 1
ATOM 3362 N N . CYS A 1 439 ? -12.159 -4.828 -8.967 1.00 88.75 439 CYS A N 1
ATOM 3363 C CA . CYS A 1 439 ? -12.571 -3.978 -10.080 1.00 88.75 439 CYS A CA 1
ATOM 3364 C C . CYS A 1 439 ? -11.485 -3.875 -11.162 1.00 88.75 439 CYS A C 1
ATOM 3366 O O . CYS A 1 439 ? -11.788 -4.086 -12.337 1.00 88.75 439 CYS A O 1
ATOM 3368 N N . LEU A 1 440 ? -10.231 -3.610 -10.778 1.00 90.62 440 LEU A N 1
ATOM 3369 C CA . LEU A 1 440 ? -9.111 -3.452 -11.718 1.00 90.62 440 LEU A CA 1
ATOM 3370 C C . LEU A 1 440 ? -8.817 -4.737 -12.510 1.00 90.62 440 LEU A C 1
ATOM 3372 O O . LEU A 1 440 ? -8.638 -4.695 -13.726 1.00 90.62 440 LEU A O 1
ATOM 3376 N N . LEU A 1 441 ? -8.843 -5.890 -11.840 1.00 88.81 441 LEU A N 1
ATOM 3377 C CA . LEU A 1 441 ? -8.568 -7.197 -12.444 1.00 88.81 441 LEU A CA 1
ATOM 3378 C C . LEU A 1 441 ? -9.804 -7.818 -13.120 1.00 88.81 441 LEU A C 1
ATOM 3380 O O . LEU A 1 441 ? -9.693 -8.821 -13.821 1.00 88.81 441 LEU A O 1
ATOM 3384 N N . GLY A 1 442 ? -10.993 -7.231 -12.945 1.00 86.12 442 GLY A N 1
ATOM 3385 C CA . GLY A 1 442 ? -12.251 -7.801 -13.435 1.00 86.12 442 GLY A CA 1
ATOM 3386 C C . GLY A 1 442 ? -12.702 -9.054 -12.674 1.00 86.12 442 GLY A C 1
ATOM 3387 O O . GLY A 1 442 ? -13.472 -9.855 -13.205 1.00 86.12 442 GLY A O 1
ATOM 3388 N N . THR A 1 443 ? -12.239 -9.229 -11.438 1.00 86.88 443 THR A N 1
ATOM 3389 C CA . THR A 1 443 ? -12.568 -10.365 -10.573 1.00 86.88 443 THR A CA 1
ATOM 3390 C C . THR A 1 443 ? -13.855 -10.087 -9.784 1.00 86.88 443 THR A C 1
ATOM 3392 O O . THR A 1 443 ? -13.971 -9.027 -9.159 1.00 86.88 443 THR A O 1
ATOM 3395 N N . PRO A 1 444 ? -14.824 -11.027 -9.728 1.00 86.06 444 PRO A N 1
ATOM 3396 C CA . PRO A 1 444 ? -16.036 -10.903 -8.909 1.00 86.06 444 PRO A CA 1
ATOM 3397 C C . PRO A 1 444 ? -15.758 -10.815 -7.393 1.00 86.06 444 PRO A C 1
ATOM 3399 O O . PRO A 1 444 ? -15.870 -11.787 -6.647 1.00 86.06 444 PRO A O 1
ATOM 3402 N N . TRP A 1 445 ? -15.429 -9.622 -6.902 1.00 90.06 445 TRP A N 1
ATOM 3403 C CA . TRP A 1 445 ? -14.932 -9.427 -5.538 1.00 90.0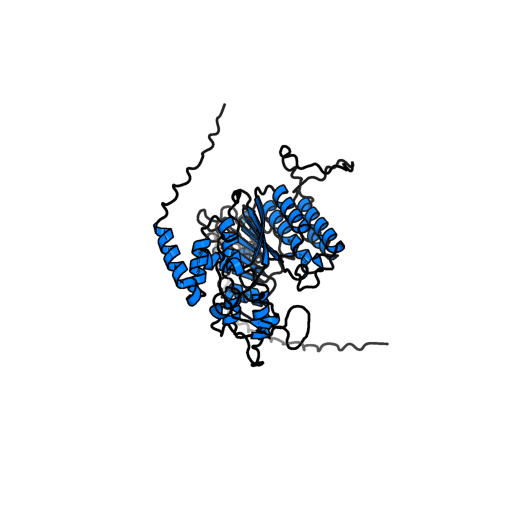6 445 TRP A CA 1
ATOM 3404 C C . TRP A 1 445 ? -15.999 -9.483 -4.450 1.00 90.06 445 TRP A C 1
ATOM 3406 O O . TRP A 1 445 ? -15.694 -9.877 -3.331 1.00 90.06 445 TRP A O 1
ATOM 3416 N N . ARG A 1 446 ? -17.255 -9.129 -4.746 1.00 88.38 446 ARG A N 1
ATOM 3417 C CA . ARG A 1 446 ? -18.325 -9.057 -3.729 1.00 88.38 446 ARG A CA 1
ATOM 3418 C C . ARG A 1 446 ? -18.585 -10.406 -3.056 1.00 88.38 446 ARG A C 1
ATOM 3420 O O . ARG A 1 446 ? -18.706 -10.477 -1.839 1.00 88.38 446 ARG A O 1
ATOM 3427 N N . GLN A 1 447 ? -18.639 -11.481 -3.845 1.00 86.12 447 GLN A N 1
ATOM 3428 C CA . GLN A 1 447 ? -18.845 -12.840 -3.329 1.00 86.12 447 GLN A CA 1
ATOM 3429 C C . GLN A 1 447 ? -17.613 -13.348 -2.573 1.00 86.12 447 GLN A C 1
ATOM 3431 O O . GLN A 1 447 ? -17.745 -13.980 -1.529 1.00 86.12 447 GLN A O 1
ATOM 3436 N N . ALA A 1 448 ? -16.415 -13.051 -3.078 1.00 91.62 448 ALA A N 1
ATOM 3437 C CA . ALA A 1 448 ? -15.156 -13.328 -2.391 1.00 91.62 448 ALA A CA 1
ATOM 3438 C C . ALA A 1 448 ? -15.095 -12.637 -1.016 1.00 91.62 448 ALA A C 1
ATOM 3440 O O . ALA A 1 448 ? -14.845 -13.291 -0.007 1.00 91.62 448 ALA A O 1
ATOM 3441 N N . LEU A 1 449 ? -15.431 -11.348 -0.967 1.00 92.88 449 LEU A N 1
ATOM 3442 C CA . LEU A 1 449 ? -15.490 -10.555 0.255 1.00 92.88 449 LEU A CA 1
ATOM 3443 C C . LEU A 1 449 ? -16.512 -11.108 1.256 1.00 92.88 449 LEU A C 1
ATOM 3445 O O . LEU A 1 449 ? -16.187 -11.273 2.428 1.00 92.88 449 LEU A O 1
ATOM 3449 N N . ALA A 1 450 ? -17.723 -11.442 0.803 1.00 90.19 450 ALA A N 1
ATOM 3450 C CA . ALA A 1 450 ? -18.752 -12.020 1.666 1.00 90.19 450 ALA A CA 1
ATOM 3451 C C . ALA A 1 450 ? -18.313 -13.356 2.291 1.00 90.19 450 ALA A C 1
ATOM 3453 O O . ALA A 1 450 ? -18.530 -13.569 3.483 1.00 90.19 450 ALA A O 1
ATOM 3454 N N . ARG A 1 451 ? -17.661 -14.236 1.515 1.00 91.88 451 ARG A N 1
ATOM 3455 C CA . ARG A 1 451 ? -17.102 -15.497 2.036 1.00 91.88 451 ARG A CA 1
ATOM 3456 C C . ARG A 1 451 ? -16.021 -15.239 3.080 1.00 91.88 451 ARG A C 1
ATOM 3458 O O . ARG A 1 451 ? -16.098 -15.791 4.171 1.00 91.88 451 ARG A O 1
ATOM 3465 N N . TYR A 1 452 ? -15.084 -14.342 2.782 1.00 95.75 452 TYR A N 1
ATOM 3466 C CA . TYR A 1 452 ? -14.026 -13.973 3.718 1.00 95.75 452 TYR A CA 1
ATOM 3467 C C . TYR A 1 452 ? -14.580 -13.425 5.040 1.00 95.75 452 TYR A C 1
ATOM 3469 O O . TYR A 1 452 ? -14.134 -13.818 6.112 1.00 95.75 452 TYR A O 1
ATOM 3477 N N . LEU A 1 453 ? -15.590 -12.553 4.990 1.00 95.44 453 LEU A N 1
ATOM 3478 C CA . LEU A 1 453 ? -16.226 -12.011 6.194 1.00 95.44 453 LEU A CA 1
ATOM 3479 C C . LEU A 1 453 ? -17.028 -13.063 6.973 1.00 95.44 453 LEU A C 1
ATOM 3481 O O . LEU A 1 453 ? -17.081 -12.980 8.197 1.00 95.44 453 LEU A O 1
ATOM 3485 N N . ALA A 1 454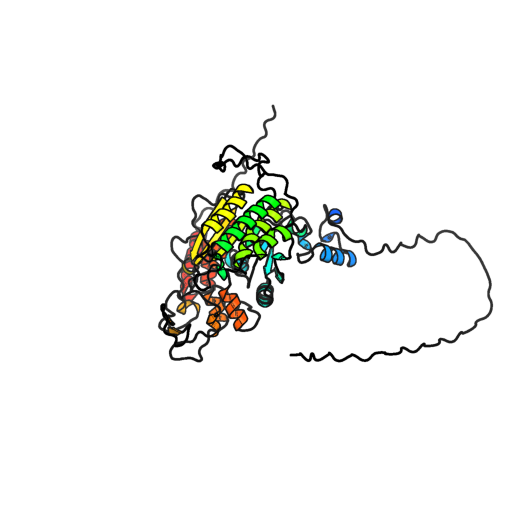 ? -17.627 -14.049 6.300 1.00 93.38 454 ALA A N 1
ATOM 3486 C CA . ALA A 1 454 ? -18.284 -15.187 6.948 1.00 93.38 454 ALA A CA 1
ATOM 3487 C C . ALA A 1 454 ? -17.293 -16.106 7.669 1.00 93.38 454 ALA A C 1
ATOM 3489 O O . ALA A 1 454 ? -17.607 -16.619 8.738 1.00 93.38 454 ALA A O 1
ATOM 3490 N N . GLU A 1 455 ? -16.089 -16.272 7.127 1.00 94.00 455 GLU A N 1
ATOM 3491 C CA . GLU A 1 455 ? -15.006 -16.984 7.808 1.00 94.00 455 GLU A CA 1
ATOM 3492 C C . GLU A 1 455 ? -14.446 -16.167 8.979 1.00 94.00 455 GLU A C 1
ATOM 3494 O O . GLU A 1 455 ? -14.198 -16.712 10.054 1.00 94.00 455 GLU A O 1
ATOM 3499 N N . LEU A 1 456 ? -14.278 -14.855 8.790 1.00 95.25 456 LEU A N 1
ATOM 3500 C CA . LEU A 1 456 ? -13.651 -13.979 9.776 1.00 95.25 456 LEU A CA 1
ATOM 3501 C C . LEU A 1 456 ? -14.576 -13.636 10.953 1.00 95.25 456 LEU A C 1
ATOM 3503 O O . LEU A 1 456 ? -14.129 -13.589 12.098 1.00 95.25 456 LEU A O 1
ATOM 3507 N N . TYR A 1 457 ? -15.862 -13.405 10.680 1.00 95.31 457 TYR A N 1
ATOM 3508 C CA . TYR A 1 457 ? -16.890 -13.060 11.665 1.00 95.31 457 TYR A CA 1
ATOM 3509 C C . TYR A 1 457 ? -18.135 -13.950 11.482 1.00 95.31 457 TYR A C 1
ATOM 3511 O O . TYR A 1 457 ? -19.209 -13.470 11.094 1.00 95.31 457 TYR A O 1
ATOM 3519 N N . PRO A 1 458 ? -18.036 -15.256 11.786 1.00 90.25 458 PRO A N 1
ATOM 3520 C CA . PRO A 1 458 ? -19.095 -16.226 11.496 1.00 90.25 458 PRO A CA 1
ATOM 3521 C C . PRO A 1 458 ? -20.423 -15.897 12.182 1.00 90.25 458 PRO A C 1
ATOM 3523 O O . PRO A 1 458 ? -21.490 -16.112 11.613 1.00 90.25 458 PRO A O 1
ATOM 3526 N N . ILE A 1 459 ? -20.383 -15.295 13.373 1.00 86.56 459 ILE A N 1
ATOM 3527 C CA . ILE A 1 459 ? -21.591 -14.892 14.107 1.00 86.56 459 ILE A CA 1
ATOM 3528 C C . ILE A 1 459 ? -22.427 -13.892 13.291 1.00 86.56 459 ILE A C 1
ATOM 3530 O O . ILE A 1 459 ? -23.653 -13.972 13.298 1.00 86.56 459 ILE A O 1
ATOM 3534 N N . VAL A 1 460 ? -21.774 -12.995 12.546 1.00 87.44 460 VAL A N 1
ATOM 3535 C CA . VAL A 1 460 ? -22.428 -11.902 11.810 1.00 87.44 460 VAL A CA 1
ATOM 3536 C C . VAL A 1 460 ? -22.819 -12.326 10.396 1.00 87.44 460 VAL A C 1
ATOM 3538 O O . VAL A 1 460 ? -23.934 -12.054 9.961 1.00 87.44 460 VAL A O 1
ATOM 3541 N N . HIS A 1 461 ? -21.929 -13.024 9.684 1.00 87.50 461 HIS A N 1
ATOM 3542 C CA . HIS A 1 461 ? -22.045 -13.204 8.228 1.00 87.50 461 HIS A CA 1
ATOM 3543 C C . HIS A 1 461 ? -22.391 -14.637 7.774 1.00 87.50 461 HIS A C 1
ATOM 3545 O O . HIS A 1 461 ? -22.383 -14.907 6.572 1.00 87.50 461 HIS A O 1
ATOM 3551 N N . HIS A 1 462 ? -22.742 -15.556 8.687 1.00 72.38 462 HIS A N 1
ATOM 3552 C CA . HIS A 1 462 ? -23.062 -16.962 8.361 1.00 72.38 462 HIS A CA 1
ATOM 3553 C C . HIS A 1 462 ? -24.130 -17.138 7.259 1.00 72.38 462 HIS A C 1
ATOM 3555 O O . HIS A 1 462 ? -23.957 -17.974 6.374 1.00 72.38 462 HIS A O 1
ATOM 3561 N N . ASN A 1 463 ? -25.194 -16.324 7.248 1.00 63.16 463 ASN A N 1
ATOM 3562 C CA . ASN A 1 463 ? -26.266 -16.422 6.239 1.00 63.16 463 ASN A CA 1
ATOM 3563 C C . ASN A 1 463 ? -25.881 -15.816 4.877 1.00 63.16 463 ASN A C 1
ATOM 3565 O O . ASN A 1 463 ? -26.417 -16.214 3.840 1.00 63.16 463 ASN A O 1
ATOM 3569 N N . THR A 1 464 ? -24.932 -14.878 4.854 1.00 60.62 464 THR A N 1
ATOM 3570 C CA . THR A 1 464 ? -24.449 -14.237 3.622 1.00 60.62 464 THR A CA 1
ATOM 3571 C C . THR A 1 464 ? -23.700 -15.243 2.743 1.00 60.62 464 THR A C 1
ATOM 3573 O O . THR A 1 464 ? -23.812 -15.208 1.517 1.00 60.62 464 THR A O 1
ATOM 3576 N N . HIS A 1 465 ? -22.990 -16.196 3.361 1.00 54.47 465 HIS A N 1
ATOM 3577 C CA . HIS A 1 465 ? -22.317 -17.291 2.662 1.00 54.47 465 HIS A CA 1
ATOM 3578 C C . HIS A 1 465 ? -23.313 -18.206 1.928 1.00 54.47 465 HIS A C 1
ATOM 3580 O O . HIS A 1 465 ? -23.132 -18.495 0.744 1.00 54.47 465 HIS A O 1
ATOM 3586 N N . GLU A 1 466 ? -24.395 -18.628 2.590 1.00 54.31 466 GLU A N 1
ATOM 3587 C CA . GLU A 1 466 ? -25.408 -19.505 1.984 1.00 54.31 466 GLU A CA 1
ATOM 3588 C C . GLU A 1 466 ? -26.124 -18.833 0.803 1.00 54.31 466 GLU A C 1
ATOM 3590 O O . GLU A 1 466 ? -26.302 -19.444 -0.254 1.00 54.31 466 GLU A O 1
ATOM 3595 N N . GLN A 1 467 ? -26.457 -17.546 0.933 1.00 53.47 467 GLN A N 1
ATOM 3596 C CA . GLN A 1 467 ? -27.073 -16.766 -0.142 1.00 53.47 467 GLN A CA 1
ATOM 3597 C C . GLN A 1 467 ? -26.128 -16.535 -1.332 1.00 53.47 467 GLN A C 1
ATOM 3599 O O . GLN A 1 467 ? -26.569 -16.620 -2.483 1.00 53.47 467 GLN A O 1
ATOM 3604 N N . ALA A 1 468 ? -24.832 -16.299 -1.087 1.00 55.03 468 ALA A N 1
ATOM 3605 C CA . ALA A 1 468 ? -23.822 -16.160 -2.141 1.00 55.03 468 ALA A CA 1
ATOM 3606 C C . ALA A 1 468 ? -23.627 -17.470 -2.929 1.00 55.03 468 ALA A C 1
ATOM 3608 O O . ALA A 1 468 ? -23.539 -17.454 -4.159 1.00 55.03 468 ALA A O 1
ATOM 3609 N N . VAL A 1 469 ? -23.626 -18.617 -2.238 1.00 54.59 469 VAL A N 1
ATOM 3610 C CA . VAL A 1 469 ? -23.549 -19.947 -2.867 1.00 54.59 469 VAL A CA 1
ATOM 3611 C C . VAL A 1 469 ? -24.795 -20.238 -3.714 1.00 54.59 469 VAL A C 1
ATOM 3613 O O . VAL A 1 469 ? -24.680 -20.798 -4.806 1.00 54.59 469 VAL A O 1
ATOM 3616 N N . LEU A 1 470 ? -25.982 -19.833 -3.253 1.00 44.44 470 LEU A N 1
ATOM 3617 C CA . LEU A 1 470 ? -27.239 -19.998 -3.991 1.00 44.44 470 LEU A CA 1
ATOM 3618 C C . LEU A 1 470 ? -27.301 -19.117 -5.249 1.00 44.44 470 LEU A C 1
ATOM 3620 O O . LEU A 1 470 ? -27.669 -19.612 -6.313 1.00 44.44 470 LEU A O 1
ATOM 3624 N N . THR A 1 471 ? -26.877 -17.851 -5.172 1.00 48.62 471 THR A N 1
ATOM 3625 C CA . THR A 1 471 ? -26.883 -16.933 -6.330 1.00 48.62 471 THR A CA 1
ATOM 3626 C C . THR A 1 471 ? -25.858 -17.303 -7.404 1.00 48.62 471 THR A C 1
ATOM 3628 O O . THR A 1 471 ? -26.135 -17.131 -8.595 1.00 48.62 471 THR A O 1
ATOM 3631 N N . ALA A 1 472 ? -24.702 -17.856 -7.019 1.00 52.22 472 ALA A N 1
ATOM 3632 C CA . ALA A 1 472 ? -23.694 -18.351 -7.961 1.00 52.22 472 ALA A CA 1
ATOM 3633 C C . ALA A 1 472 ? -24.194 -19.541 -8.803 1.00 52.22 472 ALA A C 1
ATOM 3635 O O . ALA A 1 472 ? -23.790 -19.690 -9.952 1.00 52.22 472 ALA A O 1
ATOM 3636 N N . ARG A 1 473 ? -25.116 -20.355 -8.270 1.00 44.41 473 ARG A N 1
ATOM 3637 C CA . ARG A 1 473 ? -25.726 -21.486 -8.996 1.00 44.41 473 ARG A CA 1
ATOM 3638 C C . ARG A 1 473 ? -26.814 -21.067 -9.989 1.00 44.41 473 ARG A C 1
ATOM 3640 O O . ARG A 1 473 ? -27.167 -21.856 -10.856 1.00 44.41 473 ARG A O 1
ATOM 3647 N N . THR A 1 474 ? -27.352 -19.854 -9.863 1.00 38.41 474 THR A N 1
ATOM 3648 C CA . THR A 1 474 ? -28.499 -19.377 -10.657 1.00 38.41 474 THR A CA 1
ATOM 3649 C C . THR A 1 474 ? -28.141 -18.415 -11.791 1.00 38.41 474 THR A C 1
ATOM 3651 O O . THR A 1 474 ? -29.025 -18.059 -12.567 1.00 38.41 474 THR A O 1
ATOM 3654 N N . ARG A 1 475 ? -26.879 -17.975 -11.923 1.00 34.28 475 ARG A N 1
ATOM 3655 C CA . ARG A 1 475 ? -26.454 -17.155 -13.072 1.00 34.28 475 ARG A CA 1
ATOM 3656 C C . ARG A 1 475 ? -25.994 -18.048 -14.233 1.00 34.28 475 ARG A C 1
ATOM 3658 O O . ARG A 1 475 ? -25.117 -18.882 -14.011 1.00 34.28 475 ARG A O 1
ATOM 3665 N N . PRO A 1 476 ? -26.526 -17.877 -15.459 1.00 36.03 476 PRO A N 1
ATOM 3666 C CA . PRO A 1 476 ? -25.946 -18.514 -16.636 1.00 36.03 476 PRO A CA 1
ATOM 3667 C C . PRO A 1 476 ? -24.506 -18.018 -16.822 1.00 36.03 476 PRO A C 1
ATOM 3669 O O . PRO A 1 476 ? -24.214 -16.844 -16.576 1.00 36.03 476 PRO A O 1
ATOM 3672 N N . GLN A 1 477 ? -23.599 -18.920 -17.207 1.00 32.41 477 GLN A N 1
ATOM 3673 C CA . GLN A 1 477 ? -22.222 -18.541 -17.517 1.00 32.41 477 GLN A CA 1
ATOM 3674 C C . GLN A 1 477 ? -22.211 -17.517 -18.662 1.00 32.41 477 GLN A C 1
ATOM 3676 O O . GLN A 1 477 ? -22.967 -17.695 -19.619 1.00 32.41 477 GLN A O 1
ATOM 3681 N N . PRO A 1 478 ? -21.392 -16.453 -18.587 1.00 37.00 478 PRO A N 1
ATOM 3682 C CA . PRO A 1 478 ? -21.258 -15.536 -19.703 1.00 37.00 478 PRO A CA 1
ATOM 3683 C C . PRO A 1 478 ? -20.616 -16.274 -20.880 1.00 37.00 478 PRO A C 1
ATOM 3685 O O . PRO A 1 478 ? -19.566 -16.901 -20.731 1.00 37.00 478 PRO A O 1
ATOM 3688 N N . GLU A 1 479 ? -21.277 -16.214 -22.036 1.00 35.19 479 GLU A N 1
ATOM 3689 C CA . GLU A 1 479 ? -20.740 -16.697 -23.305 1.00 35.19 479 GLU A CA 1
ATOM 3690 C C . GLU A 1 479 ? -19.377 -16.045 -23.563 1.00 35.19 479 GLU A C 1
ATOM 3692 O O . GLU A 1 479 ? -19.186 -14.848 -23.338 1.00 35.19 479 GLU A O 1
ATOM 3697 N N . ALA A 1 480 ? -18.415 -16.865 -23.986 1.00 32.50 480 ALA A N 1
ATOM 3698 C CA . ALA A 1 480 ? -17.052 -16.449 -24.268 1.00 32.50 480 ALA A CA 1
ATOM 3699 C C . ALA A 1 480 ? -17.039 -15.227 -25.201 1.00 32.50 480 ALA A C 1
ATOM 3701 O O . ALA A 1 480 ? -17.642 -15.249 -26.274 1.00 32.50 480 ALA A O 1
ATOM 3702 N N . TYR A 1 481 ? -16.339 -14.168 -24.792 1.00 33.22 481 TYR A N 1
ATOM 3703 C CA . TYR A 1 481 ? -16.113 -12.987 -25.617 1.00 33.22 481 TYR A CA 1
ATOM 3704 C C . TYR A 1 481 ? -15.414 -13.403 -26.916 1.00 33.22 481 TYR A C 1
ATOM 3706 O O . TYR A 1 481 ? -14.223 -13.715 -26.925 1.00 33.22 481 TYR A O 1
ATOM 3714 N N . ALA A 1 482 ? -16.171 -13.424 -28.013 1.00 30.14 482 ALA A N 1
ATOM 3715 C CA . ALA A 1 482 ? -15.642 -13.625 -29.348 1.00 30.14 482 ALA A CA 1
ATOM 3716 C C . ALA A 1 482 ? -14.675 -12.480 -29.679 1.00 30.14 482 ALA A C 1
ATOM 3718 O O . ALA A 1 482 ? -15.033 -11.301 -29.673 1.00 30.14 482 ALA A O 1
ATOM 3719 N N . THR A 1 483 ? -13.430 -12.854 -29.936 1.00 31.44 483 THR A N 1
ATOM 3720 C CA . THR A 1 483 ? -12.336 -11.990 -30.364 1.00 31.44 483 THR A CA 1
ATOM 3721 C C . THR A 1 483 ? -12.727 -11.282 -31.664 1.00 31.44 483 THR A C 1
ATOM 3723 O O . THR A 1 483 ? -12.902 -11.930 -32.696 1.00 31.44 483 THR A O 1
ATOM 3726 N N . TYR A 1 484 ? -12.867 -9.955 -31.641 1.00 30.11 484 TYR A N 1
ATOM 3727 C CA . TYR A 1 484 ? -12.966 -9.170 -32.871 1.00 30.11 484 TYR A CA 1
ATOM 3728 C C . TYR A 1 484 ? -11.588 -9.138 -33.539 1.00 30.11 484 TYR A C 1
ATOM 3730 O O . TYR A 1 484 ? -10.705 -8.376 -33.150 1.00 30.11 484 TYR A O 1
ATOM 3738 N N . GLY A 1 485 ? -11.398 -10.006 -34.532 1.00 26.77 485 GLY A N 1
ATOM 3739 C CA . GLY A 1 485 ? -10.272 -9.942 -35.453 1.00 26.77 485 GLY A CA 1
ATOM 3740 C C . GLY A 1 485 ? -10.420 -8.734 -36.374 1.00 26.77 485 GLY A C 1
ATOM 3741 O O . GLY A 1 485 ? -11.342 -8.674 -37.185 1.00 26.77 485 GLY A O 1
ATOM 3742 N N . ILE A 1 486 ? -9.506 -7.773 -36.254 1.00 30.94 486 ILE A N 1
ATOM 3743 C CA . ILE A 1 486 ? -9.339 -6.705 -37.239 1.00 30.94 486 ILE A CA 1
ATOM 3744 C C . ILE A 1 486 ? -8.657 -7.326 -38.461 1.00 30.94 486 ILE A C 1
ATOM 3746 O O . ILE A 1 486 ? -7.479 -7.678 -38.428 1.00 30.94 486 ILE A O 1
ATOM 3750 N N . ALA A 1 487 ? -9.424 -7.491 -39.536 1.00 29.23 487 ALA A N 1
ATOM 3751 C CA . ALA A 1 487 ? -8.898 -7.825 -40.848 1.00 29.23 487 ALA A CA 1
ATOM 3752 C C . ALA A 1 487 ? -8.184 -6.595 -41.432 1.00 29.23 487 ALA A C 1
ATOM 3754 O O . ALA A 1 487 ? -8.814 -5.587 -41.747 1.00 29.23 487 ALA A O 1
ATOM 3755 N N . LEU A 1 488 ? -6.864 -6.691 -41.584 1.00 31.69 488 LEU A N 1
ATOM 3756 C CA . LEU A 1 488 ? -6.083 -5.803 -42.440 1.00 31.69 488 LEU A CA 1
ATOM 3757 C C . LEU A 1 488 ? -6.485 -6.070 -43.896 1.00 31.69 488 LEU A C 1
ATOM 3759 O O . LEU A 1 488 ? -6.148 -7.113 -44.458 1.00 31.69 488 LEU A O 1
ATOM 3763 N N . HIS A 1 489 ? -7.218 -5.140 -44.506 1.00 28.20 489 HIS A N 1
ATOM 3764 C CA . HIS A 1 489 ? -7.406 -5.132 -45.951 1.00 28.20 489 HIS A CA 1
ATOM 3765 C C . HIS A 1 489 ? -6.171 -4.532 -46.621 1.00 28.20 489 HIS A C 1
ATOM 3767 O O . HIS A 1 489 ? -5.852 -3.360 -46.441 1.00 28.20 489 HIS A O 1
ATOM 3773 N N . ALA A 1 490 ? -5.494 -5.368 -47.404 1.00 30.00 490 ALA A N 1
ATOM 3774 C CA . ALA A 1 490 ? -4.579 -4.942 -48.444 1.00 30.00 490 ALA A CA 1
ATOM 3775 C C . ALA A 1 490 ? -5.378 -4.442 -49.657 1.00 30.00 490 ALA A C 1
ATOM 3777 O O . ALA A 1 490 ? -6.192 -5.189 -50.207 1.00 30.00 490 ALA A O 1
ATOM 3778 N N . SER A 1 491 ? -5.097 -3.209 -50.072 1.00 35.78 491 SER A N 1
ATOM 3779 C CA . SER A 1 491 ? -5.193 -2.718 -51.453 1.00 35.78 491 SER A CA 1
ATOM 3780 C C . SER A 1 491 ? -4.418 -1.419 -51.572 1.00 35.78 491 SER A C 1
ATOM 3782 O O . SER A 1 491 ? -4.735 -0.515 -50.764 1.00 35.78 491 SER A O 1
#

Organism: NCBI:txid1038928

pLDDT: mean 81.33, std 23.71, range [24.81, 98.81]

Sequence (491 aa):
MRARFREPLACPASVTFLELTVPQLTLPGITPAQPSVDHLPAAAFRRGPRTLTYADLEGRSLTDFTAPEEQAELVRLAGPWPVRWLFAPAADDPDRAINLFGGCGGWCVGLRKILCADVDMVCIDKNRDAVATSNTAGCTAICADITTLDPEHPALRWTAILIVSAPCTDWTLAGKRLGHLPHNLAILEEAVNRAAWAAGNYTWAETGEEDEDHPDYDPNFPPYYGPPSGESWTEVRAVTDEMTAPTAKLMLEPVIWSLGLWRLGAPLHTVALEQSGALPEEVREWLSAELYCAGWEHVVWEDLDAADYGSPSHRRRAFMAASRYRRLGTSPSLQVPEPLITRASEAVGMDPDAVIITRGNRKTSGGNGFRMGRIVPGITSKIRGWYKEGDPDFRFTVEQIALLVTLPGDHPFVGSRTSVSRQAADIVAPVVSAAVMGCLLGTPWRQALARYLAELYPIVHHNTHEQAVLTARTRPQPEAYATYGIALHAS

Solvent-accessible surface area (backbone atoms only — not comparable to full-atom values): 28139 Å² total; per-residue (Å²): 134,84,87,83,86,84,85,82,86,83,83,87,82,89,85,88,82,80,86,81,85,78,83,89,83,90,79,86,88,87,86,84,82,87,79,76,96,76,84,76,78,78,72,78,77,78,70,67,89,76,83,72,53,76,78,77,45,65,99,48,54,77,83,77,48,80,50,71,68,48,45,53,39,41,45,62,74,25,55,93,50,62,54,72,43,63,36,79,76,56,96,84,52,55,54,26,28,42,28,40,49,31,46,54,26,20,56,53,41,3,39,50,70,36,56,59,51,74,55,51,51,43,26,31,19,66,48,61,44,26,21,50,12,16,37,68,66,69,44,50,48,42,71,40,59,71,92,77,54,66,50,57,42,74,45,42,39,64,31,26,35,42,34,38,39,50,65,40,58,16,37,25,89,90,44,85,33,41,36,73,36,68,73,36,42,54,38,49,52,52,29,46,55,44,40,36,36,36,59,8,39,45,55,80,70,88,59,93,60,87,62,90,65,72,76,69,87,51,94,86,58,76,72,54,64,28,76,51,69,76,59,48,72,68,62,38,54,52,54,40,68,77,39,86,21,85,39,38,54,49,70,46,47,65,54,49,42,54,44,27,26,48,75,51,60,15,66,58,40,37,42,38,36,44,39,34,59,55,58,58,65,68,63,53,49,56,59,42,49,55,40,44,51,68,62,33,74,32,73,45,77,48,77,44,44,28,30,44,53,40,23,17,19,40,47,61,23,28,32,40,50,31,23,37,80,57,78,75,52,102,67,74,62,82,68,55,98,70,57,39,80,32,34,33,12,71,55,57,74,47,64,40,79,45,39,37,32,66,60,68,92,59,93,60,94,84,69,42,58,49,51,25,60,32,66,30,76,51,66,45,45,59,53,68,71,22,22,37,70,99,36,84,82,44,60,75,50,71,32,43,53,28,31,47,50,58,38,56,53,80,58,53,73,38,72,53,67,69,47,42,26,36,40,60,34,71,41,54,47,16,54,45,36,21,41,55,50,15,63,77,72,70,44,80,28,70,60,30,47,40,42,47,43,20,70,72,30,44,92,79,26,51,66,53,36,57,52,46,58,54,54,64,74,70,55,79,80,81,75,79,82,78,79,83,78,82,79,83,80,87,128